Protein AF-H0EI75-F1 (afdb_monomer)

InterPro domains:
  IPR008811 Glycosyl hydrolases 36 [PF05691] (421-523)
  IPR008811 Glycosyl hydrolases 36 [PTHR31268] (173-529)
  IPR013785 Aldolase-type TIM barrel [G3DSA:3.20.20.70] (354-551)
  IPR017853 Glycoside hydrolase superfamily [SSF51445] (348-529)

Sequence (697 aa):
MTEPTFISGADGNEVFQAKYIPKQKPPTALDHPSMKAYISTFPALGQITLIDKNTTIFTALLEIDSSRASEPWQISLWHSEGSQWQEVPMDPLRDEKAQPTALQPSMKSEDGHLTRLYFTTPLAIHLPTSFTVKFRSSPDHAWKWVKDHQGTFDGTIIMKSVTSQDAISSELKDYVEGLDPAFKTKNYRSQSPGTTLWTVEVPVEAADGEKSTIKEVKFGLPWGQGKFSRWFALIRIWSPWLAPRQGKSVFGLDKEAVTSISGVNDVMTTFKNDEGGNVVLRVRIRNDGTGEGTSQVLVGLGDDFESANAAVMYHARGIVAAAQTTTGEVQKELEALKTGNEQTKVWAENWYDGLTYCTWNALGQRLTEDKILDAVETLAKNKINVTNFIIDDNWQAIDYRGHGQFQHGWSEFEAEREAFPNGLKHTVQKIREKQPSIQHVAVWHAILGYWGGLDPEGKIAKTYKTVEVVREDALRRNLPLGGKMTVVAKEDVPRFYDDFYKFLSASGIDAVKTDAQFMLDTFESAKARSRAVTGTGMIGAFNVSGRPLSELVPLSKFPGVVEAQLGMVSKPMEVVDKSSLIYISLEVRGYDILSAYPLRGFVDEKHNETTWVANLGLLGKMAGAAAVVATQITKLGNGKIFVDTNLKALGVLVHTMSVSSTSKYVLEIDVEKAWKELDLEAGWSNEVEIKIHINPA

Radius of gyration: 32.08 Å; Cα contacts (8 Å, |Δi|>4): 1378; chains: 1; bounding box: 71×57×106 Å

Secondary structure (DSSP, 8-state):
-PPP-----SS------GGGSPPPPPPPP---GGG-EEEEEESPTTSEEEESSSEEEEEEEEEEEGGGTTS--EEEEEEESSS--EEEEEEE---TTTSPP-SSPPPEETTEEEEEEEEEEEEE--S-EEEEEEEESSTTSPPEEHHHHH-PPPEEEEE---S-GGGS-S-GGGTEET--TT-EEEEEE-SSTTEEEEEEEEEEPPPBTTBPEEEEEEEEEETSTT----EEEEEEEETTEEEEEEESSS---SSPEEPSS-SBTTEEEEEE--TT--S-EEEEEEE-SSS-EEEEEEEEEESSHHHHHHHHHHHHHHHHHHHHTTS-GGGHHHHHTTS--HHHHHHHHHHHHSPEEESHHHH-SS--HHHHHHHHHHHHHTT---SEEEE-SS-EEE---SSSGGGPPEEEEEEPTTT-TTHHHHHHHHHHHH-TT--EEEEEEETTBBTTBB-TTSHHHHHS-EEEEEE--BTTTTB---EEEEEE-TTTHHHHHHHHHHHHHHTT--EEEEE-GGGGGGBS-HHHHTT------EEEEE--SSS-EEEEEEGGGSTT-SEE--TTTPPPEETT-TT-EEEEEE-TT-EEEEE----EEEEETTTTEEEEE----STTSTTTGGGEEEEEEEE-TTSPEEEEEEESS----GGGEEE-SS-TT-EEE-HHHHHHHTT----GGG-EEEEEEE---

Nearest PDB structures (foldseek):
  7exg-assembly1_B  TM=4.719E-01  e=5.998E-15  Arabidopsis thaliana
  1i8l-assembly2_D  TM=4.262E-01  e=3.414E-02  Homo sapiens
  5e5m-assembly4_G  TM=4.656E-01  e=9.952E-02  Mus musculus
  4kkn-assembly1_A  TM=3.609E-01  e=5.525E-02  Bos taurus
  8wa2-assembly1_B  TM=2.908E-01  e=1.230E+00  Chlamydomonas reinhardtii

Structure (mmCIF, N/CA/C/O backbone):
data_AF-H0EI75-F1
#
_entry.id   AF-H0EI75-F1
#
loop_
_atom_site.group_PDB
_atom_site.id
_atom_site.type_symbol
_atom_site.label_atom_id
_atom_site.label_alt_id
_atom_site.label_comp_id
_atom_site.label_asym_id
_atom_site.label_entity_id
_atom_site.label_seq_id
_atom_site.pdbx_PDB_ins_code
_atom_site.Cartn_x
_atom_site.Cartn_y
_atom_site.Cartn_z
_atom_site.occupancy
_atom_site.B_iso_or_equiv
_atom_site.auth_seq_id
_atom_site.auth_comp_id
_atom_site.auth_asym_id
_atom_site.auth_atom_id
_atom_site.pdbx_PDB_model_num
ATOM 1 N N . MET A 1 1 ? -33.559 24.641 -18.988 1.00 32.09 1 MET A N 1
ATOM 2 C CA . MET A 1 1 ? -34.462 23.473 -18.958 1.00 32.09 1 MET A CA 1
ATOM 3 C C . MET A 1 1 ? -33.796 22.446 -18.070 1.00 32.09 1 MET A C 1
ATOM 5 O O . MET A 1 1 ? -32.620 22.186 -18.275 1.00 32.09 1 MET A O 1
ATOM 9 N N . THR A 1 2 ? -34.487 21.970 -17.043 1.00 29.62 2 THR A N 1
ATOM 10 C CA . THR A 1 2 ? -33.987 20.943 -16.120 1.00 29.62 2 THR A CA 1
ATOM 11 C C . THR A 1 2 ? -34.062 19.578 -16.795 1.00 29.62 2 THR A C 1
ATOM 13 O O . THR A 1 2 ? -35.153 19.167 -17.190 1.00 29.62 2 THR A O 1
ATOM 16 N N . GLU A 1 3 ? -32.934 18.884 -16.939 1.00 29.61 3 GLU A N 1
ATOM 17 C CA . GLU A 1 3 ? -32.954 17.478 -17.354 1.00 29.61 3 GLU A CA 1
ATOM 18 C C . GLU A 1 3 ? -33.600 16.622 -16.249 1.00 29.61 3 GLU A C 1
ATOM 20 O O . GLU A 1 3 ? -33.366 16.882 -15.065 1.00 29.61 3 GLU A O 1
ATOM 25 N N . PRO A 1 4 ? -34.441 15.632 -16.597 1.00 28.64 4 PRO A N 1
ATOM 26 C CA . PRO A 1 4 ? -35.138 14.830 -15.605 1.00 28.64 4 PRO A CA 1
ATOM 27 C C . PRO A 1 4 ? -34.188 13.815 -14.964 1.00 28.64 4 PRO A C 1
ATOM 29 O O . PRO A 1 4 ? -33.584 12.986 -15.647 1.00 28.64 4 PRO A O 1
ATOM 32 N N . THR A 1 5 ? -34.116 13.826 -13.634 1.00 26.45 5 THR A N 1
ATOM 33 C CA . THR A 1 5 ? -33.558 12.727 -12.843 1.00 26.45 5 THR A CA 1
ATOM 34 C C . THR A 1 5 ? -34.393 11.466 -13.071 1.00 26.45 5 THR A C 1
ATOM 36 O O . THR A 1 5 ? -35.475 11.299 -12.511 1.00 26.45 5 THR A O 1
ATOM 39 N N . PHE A 1 6 ? -33.895 10.569 -13.925 1.00 31.39 6 PHE A N 1
ATOM 40 C CA . PHE A 1 6 ? -34.520 9.275 -14.196 1.00 31.39 6 PHE A CA 1
ATOM 41 C C . PHE A 1 6 ? -34.378 8.344 -12.985 1.00 31.39 6 PHE A C 1
ATOM 43 O O . PHE A 1 6 ? -33.400 7.612 -12.852 1.00 31.39 6 PHE A O 1
ATOM 50 N N . ILE A 1 7 ? -35.383 8.360 -12.110 1.00 36.81 7 ILE A N 1
ATOM 51 C CA . ILE A 1 7 ? -35.576 7.353 -11.066 1.00 36.81 7 ILE A CA 1
ATOM 52 C C . ILE A 1 7 ? -36.376 6.202 -11.690 1.00 36.81 7 ILE A C 1
ATOM 54 O O . ILE A 1 7 ? -37.577 6.340 -11.917 1.00 36.81 7 ILE A O 1
ATOM 58 N N . SER A 1 8 ? -35.733 5.068 -11.985 1.00 28.62 8 SER A N 1
ATOM 59 C CA . SER A 1 8 ? -36.437 3.841 -12.384 1.00 28.62 8 SER A CA 1
ATOM 60 C C . SER A 1 8 ? -36.575 2.904 -11.188 1.00 28.62 8 SER A C 1
ATOM 62 O O . SER A 1 8 ? -35.584 2.347 -10.717 1.00 28.62 8 SER A O 1
ATOM 64 N N . GLY A 1 9 ? -37.801 2.706 -10.710 1.00 34.56 9 GLY A N 1
ATOM 65 C CA . GLY A 1 9 ? -38.095 1.664 -9.731 1.00 34.56 9 GLY A CA 1
ATOM 66 C C . GLY A 1 9 ? -38.188 0.287 -10.390 1.00 34.56 9 GLY A C 1
ATOM 67 O O . GLY A 1 9 ? -38.888 0.156 -11.390 1.00 34.56 9 GLY A O 1
ATOM 68 N N . ALA A 1 10 ? -37.497 -0.702 -9.813 1.00 34.88 10 ALA A N 1
ATOM 69 C CA . ALA A 1 10 ? -37.973 -2.078 -9.591 1.00 34.88 10 ALA A CA 1
ATOM 70 C C . ALA A 1 10 ? -36.853 -2.938 -8.967 1.00 34.88 10 ALA A C 1
ATOM 72 O O . ALA A 1 10 ? -36.990 -3.407 -7.840 1.00 34.88 10 ALA A O 1
ATOM 73 N N . ASP A 1 11 ? -35.711 -3.064 -9.653 1.00 31.16 11 ASP A N 1
ATOM 74 C CA . ASP A 1 11 ? -34.894 -4.288 -9.529 1.00 31.16 11 ASP A CA 1
ATOM 75 C C . ASP A 1 11 ? -33.581 -4.164 -8.737 1.00 31.16 11 ASP A C 1
ATOM 77 O O . ASP A 1 11 ? -32.867 -5.150 -8.569 1.00 31.16 11 ASP A O 1
ATOM 81 N N . GLY A 1 12 ? -33.226 -2.978 -8.231 1.00 37.03 12 GLY A N 1
ATOM 82 C CA . GLY A 1 12 ? -32.105 -2.805 -7.288 1.00 37.03 12 GLY A CA 1
ATOM 83 C C . GLY A 1 12 ? -30.693 -3.101 -7.811 1.00 37.03 12 GLY A C 1
ATOM 84 O O . GLY A 1 12 ? -29.730 -2.879 -7.087 1.00 37.03 12 GLY A O 1
ATOM 85 N N . ASN A 1 13 ? -30.552 -3.552 -9.056 1.00 31.94 13 ASN A N 1
ATOM 86 C CA . ASN A 1 13 ? -29.309 -3.429 -9.798 1.00 31.94 13 ASN A CA 1
ATOM 87 C C . ASN A 1 13 ? -29.145 -1.957 -10.183 1.00 31.94 13 ASN A C 1
ATOM 89 O O . ASN A 1 13 ? -29.630 -1.531 -11.235 1.00 31.94 13 ASN A O 1
ATOM 93 N N . GLU A 1 14 ? -28.446 -1.179 -9.351 1.00 37.97 14 GLU A N 1
ATOM 94 C CA . GLU A 1 14 ? -27.817 0.044 -9.841 1.00 37.97 14 GLU A CA 1
ATOM 95 C C . GLU A 1 14 ? -26.967 -0.336 -11.052 1.00 37.97 14 GLU A C 1
ATOM 97 O O . GLU A 1 14 ? -25.982 -1.072 -10.959 1.00 37.97 14 GLU A O 1
ATOM 102 N N . VAL A 1 15 ? -27.400 0.118 -12.228 1.00 37.09 15 VAL A N 1
ATOM 103 C CA . VAL A 1 15 ? -26.722 -0.202 -13.475 1.00 37.09 15 VAL A CA 1
ATOM 104 C C . VAL A 1 15 ? -25.353 0.459 -13.418 1.00 37.09 15 VAL A C 1
ATOM 106 O O . VAL A 1 15 ? -25.228 1.657 -13.685 1.00 37.09 15 VAL A O 1
ATOM 109 N N . PHE A 1 16 ? -24.322 -0.332 -13.117 1.00 31.58 16 PHE A N 1
ATOM 110 C CA . PHE A 1 16 ? -22.925 0.044 -13.291 1.00 31.58 16 PHE A CA 1
ATOM 111 C C . PHE A 1 16 ? -22.706 0.263 -14.791 1.00 31.58 16 PHE A C 1
ATOM 113 O O . PHE A 1 16 ? -22.337 -0.653 -15.528 1.00 31.58 16 PHE A O 1
ATOM 120 N N . GLN A 1 17 ? -23.075 1.453 -15.287 1.00 34.19 17 GLN A N 1
ATOM 121 C CA . GLN A 1 17 ? -23.242 1.660 -16.718 1.00 34.19 17 GLN A CA 1
ATOM 122 C C . GLN A 1 17 ? -21.917 1.379 -17.410 1.00 34.19 17 GLN A C 1
ATOM 124 O O . GLN A 1 17 ? -20.926 2.080 -17.195 1.00 34.19 17 GLN A O 1
ATOM 129 N N . ALA A 1 18 ? -21.945 0.417 -18.333 1.00 34.22 18 ALA A N 1
ATOM 130 C CA . ALA A 1 18 ? -20.826 0.078 -19.205 1.00 34.22 18 ALA A CA 1
ATOM 131 C C . ALA A 1 18 ? -20.306 1.281 -20.028 1.00 34.22 18 ALA A C 1
ATOM 133 O O . ALA A 1 18 ? -19.252 1.184 -20.642 1.00 34.22 18 ALA A O 1
ATOM 134 N N . LYS A 1 19 ? -20.986 2.442 -19.985 1.00 36.53 19 LYS A N 1
ATOM 135 C CA . LYS A 1 19 ? -20.453 3.756 -20.387 1.00 36.53 19 LYS A CA 1
ATOM 136 C C . LYS A 1 19 ? -19.132 4.141 -19.704 1.00 36.53 19 LYS A C 1
ATOM 138 O O . LYS A 1 19 ? -18.377 4.904 -20.298 1.00 36.53 19 LYS A O 1
ATOM 143 N N . TYR A 1 20 ? -18.859 3.672 -18.482 1.00 36.66 20 TYR A N 1
ATOM 144 C CA . TYR A 1 20 ? -17.633 4.018 -17.743 1.00 36.66 20 TYR A CA 1
ATOM 145 C C . TYR A 1 20 ? -16.473 3.041 -17.947 1.00 36.66 20 TYR A C 1
ATOM 147 O O . TYR A 1 20 ? -15.351 3.354 -17.550 1.00 36.66 20 TYR A O 1
ATOM 155 N N . ILE A 1 21 ? -16.709 1.907 -18.610 1.00 33.84 21 ILE A N 1
ATOM 156 C CA . ILE A 1 21 ? -15.633 1.164 -19.260 1.00 33.84 21 ILE A CA 1
ATOM 157 C C . ILE A 1 21 ? -15.423 1.878 -20.600 1.00 33.84 21 ILE A C 1
ATOM 159 O O . ILE A 1 21 ? -16.294 1.776 -21.468 1.00 33.84 21 ILE A O 1
ATOM 163 N N . PRO A 1 22 ? -14.329 2.639 -20.807 1.00 35.56 22 PRO A N 1
ATOM 164 C CA . PRO A 1 22 ? -14.057 3.175 -22.130 1.00 35.56 22 PRO A CA 1
ATOM 165 C C . PRO A 1 22 ? -13.980 1.985 -23.083 1.00 35.56 22 PRO A C 1
ATOM 167 O O . PRO A 1 22 ? -13.190 1.069 -22.843 1.00 35.56 22 PRO A O 1
ATOM 170 N N . LYS A 1 23 ? -14.815 1.976 -24.135 1.00 34.94 23 LYS A N 1
ATOM 171 C CA . LYS A 1 23 ? -14.729 0.957 -25.188 1.00 34.94 23 LYS A CA 1
ATOM 172 C C . LYS A 1 23 ? -13.262 0.861 -25.585 1.00 34.94 23 LYS A C 1
ATOM 174 O O . LYS A 1 23 ? -12.703 1.857 -26.055 1.00 34.94 23 LYS A O 1
ATOM 179 N N . GLN A 1 24 ? -12.647 -0.303 -25.364 1.00 32.75 24 GLN A N 1
ATOM 180 C CA . GLN A 1 24 ? -11.315 -0.554 -25.895 1.00 32.75 24 GLN A CA 1
ATOM 181 C C . GLN A 1 24 ? -11.372 -0.202 -27.378 1.00 32.75 24 GLN A C 1
ATOM 183 O O . GLN A 1 24 ? -12.328 -0.576 -28.067 1.00 32.75 24 GLN A O 1
ATOM 188 N N . LYS A 1 25 ? -10.391 0.573 -27.854 1.00 35.34 25 LYS A N 1
ATOM 189 C CA . LYS A 1 25 ? -10.251 0.759 -29.296 1.00 35.34 25 LYS A CA 1
ATOM 190 C C . LYS A 1 25 ? -10.208 -0.648 -29.897 1.00 35.34 25 LYS A C 1
ATOM 192 O O . LYS A 1 25 ? -9.428 -1.455 -29.383 1.00 35.34 25 LYS A O 1
ATOM 197 N N . PRO A 1 26 ? -11.028 -0.960 -30.918 1.00 36.44 26 PRO A N 1
ATOM 198 C CA . PRO A 1 26 ? -10.842 -2.211 -31.631 1.00 36.44 26 PRO A CA 1
ATOM 199 C C . PRO A 1 26 ? -9.373 -2.272 -32.074 1.00 36.44 26 PRO A C 1
ATOM 201 O O . PRO A 1 26 ? -8.817 -1.216 -32.415 1.00 36.44 26 PRO A O 1
ATOM 204 N N . PRO A 1 27 ? -8.722 -3.448 -32.017 1.00 40.47 27 PRO A N 1
ATOM 205 C CA . PRO A 1 27 ? -7.363 -3.580 -32.518 1.00 40.47 27 PRO A CA 1
ATOM 206 C C . PRO A 1 27 ? -7.310 -3.023 -33.942 1.00 40.47 27 PRO A C 1
ATOM 208 O O . PRO A 1 27 ? -8.241 -3.222 -34.726 1.00 40.47 27 PRO A O 1
ATOM 211 N N . THR A 1 28 ? -6.259 -2.258 -34.243 1.00 37.34 28 THR A N 1
ATOM 212 C CA . THR A 1 28 ? -6.071 -1.656 -35.566 1.00 37.34 28 THR A CA 1
ATOM 213 C C . THR A 1 28 ? -6.197 -2.751 -36.619 1.00 37.34 28 THR A C 1
ATOM 215 O O . THR A 1 28 ? -5.516 -3.769 -36.498 1.00 37.34 28 THR A O 1
ATOM 218 N N . ALA A 1 29 ? -7.076 -2.558 -37.606 1.00 39.53 29 ALA A N 1
ATOM 219 C CA . ALA A 1 29 ? -7.369 -3.577 -38.610 1.00 39.53 29 ALA A CA 1
ATOM 220 C C . ALA A 1 29 ? -6.068 -4.102 -39.243 1.00 39.53 29 ALA A C 1
ATOM 222 O O . ALA A 1 29 ? -5.218 -3.319 -39.673 1.00 39.53 29 ALA A O 1
ATOM 223 N N . LEU A 1 30 ? -5.910 -5.427 -39.265 1.00 45.50 30 LEU A N 1
ATOM 224 C CA . LEU A 1 30 ? -4.677 -6.140 -39.636 1.00 45.50 30 LEU A CA 1
ATOM 225 C C . LEU A 1 30 ? -4.447 -6.203 -41.162 1.00 45.50 30 LEU A C 1
ATOM 227 O O . LEU A 1 30 ? -3.608 -6.957 -41.653 1.00 45.50 30 LEU A O 1
ATOM 231 N N . ASP A 1 31 ? -5.151 -5.363 -41.918 1.00 43.56 31 ASP A N 1
ATOM 232 C CA . ASP A 1 31 ? -5.474 -5.575 -43.331 1.00 43.56 31 ASP A CA 1
ATOM 233 C C . ASP A 1 31 ? -4.390 -5.066 -44.301 1.00 43.56 31 ASP A C 1
ATOM 235 O O . ASP A 1 31 ? -4.681 -4.650 -45.424 1.00 43.56 31 ASP A O 1
ATOM 239 N N . HIS A 1 32 ? -3.114 -5.090 -43.897 1.00 47.28 32 HIS A N 1
ATOM 240 C CA . HIS A 1 32 ? -2.006 -4.799 -44.810 1.00 47.28 32 HIS A CA 1
ATOM 241 C C . HIS A 1 32 ? -0.819 -5.761 -44.615 1.00 47.28 32 HIS A C 1
ATOM 243 O O . HIS A 1 32 ? -0.208 -5.758 -43.544 1.00 47.28 32 HIS A O 1
ATOM 249 N N . PRO A 1 33 ? -0.388 -6.521 -45.649 1.00 44.50 33 PRO A N 1
ATOM 250 C CA . PRO A 1 33 ? 0.702 -7.504 -45.540 1.00 44.50 33 PRO A CA 1
ATOM 251 C C . PRO A 1 33 ? 2.042 -6.947 -45.040 1.00 44.50 33 PRO A C 1
ATOM 253 O O . PRO A 1 33 ? 2.895 -7.694 -44.562 1.00 44.50 33 PRO A O 1
ATOM 256 N N . SER A 1 34 ? 2.244 -5.626 -45.110 1.00 42.94 34 SER A N 1
ATOM 257 C CA . SER A 1 34 ? 3.428 -4.992 -44.530 1.00 42.94 34 SER A CA 1
ATOM 258 C C . SER A 1 34 ? 3.466 -4.994 -43.002 1.00 42.94 34 SER A C 1
ATOM 260 O O . SER A 1 34 ? 4.549 -4.782 -42.468 1.00 42.94 34 SER A O 1
ATOM 262 N N . MET A 1 35 ? 2.336 -5.211 -42.317 1.00 52.31 35 MET A N 1
ATOM 263 C CA . MET A 1 35 ? 2.232 -5.263 -40.850 1.00 52.31 35 MET A CA 1
ATOM 264 C C . MET A 1 35 ? 2.885 -6.516 -40.244 1.00 52.31 35 MET A C 1
ATOM 266 O O . MET A 1 35 ? 3.212 -6.517 -39.063 1.00 52.31 35 MET A O 1
ATOM 270 N N . LYS A 1 36 ? 3.161 -7.552 -41.052 1.00 64.38 36 LYS A N 1
ATOM 271 C CA . LYS A 1 36 ? 3.820 -8.809 -40.642 1.00 64.38 36 LYS A CA 1
ATOM 272 C C . LYS A 1 36 ? 5.348 -8.679 -40.477 1.00 64.38 36 LYS A C 1
ATOM 274 O O . LYS A 1 36 ? 6.106 -9.496 -41.000 1.00 64.38 36 LYS A O 1
ATOM 279 N N . ALA A 1 37 ? 5.800 -7.612 -39.821 1.00 75.94 37 ALA A N 1
ATOM 280 C CA . ALA A 1 37 ? 7.203 -7.361 -39.500 1.00 75.94 37 ALA A CA 1
ATOM 281 C C . ALA A 1 37 ? 7.305 -6.598 -38.171 1.00 75.94 37 ALA A C 1
ATOM 283 O O . ALA A 1 37 ? 6.987 -5.404 -38.105 1.00 75.94 37 ALA A O 1
ATOM 284 N N . TYR A 1 38 ? 7.748 -7.290 -37.124 1.00 81.81 38 TYR A N 1
ATOM 285 C CA . TYR A 1 38 ? 7.900 -6.764 -35.767 1.00 81.81 38 TYR A CA 1
ATOM 286 C C . TYR A 1 38 ? 9.379 -6.588 -35.438 1.00 81.81 38 TYR A C 1
ATOM 288 O O . TYR A 1 38 ? 10.184 -7.450 -35.779 1.00 81.81 38 TYR A O 1
ATOM 296 N N . ILE A 1 39 ? 9.751 -5.468 -34.811 1.00 85.31 39 ILE A N 1
ATOM 297 C CA . ILE A 1 39 ? 11.142 -5.172 -34.454 1.00 85.31 39 ILE A CA 1
ATOM 298 C C . ILE A 1 39 ? 11.227 -4.882 -32.965 1.00 85.31 39 ILE A C 1
ATOM 300 O O . ILE A 1 39 ? 10.555 -3.996 -32.447 1.00 85.31 39 ILE A O 1
ATOM 304 N N . SER A 1 40 ? 12.097 -5.623 -32.294 1.00 85.31 40 SER A N 1
ATOM 305 C CA . SER A 1 40 ? 12.524 -5.362 -30.922 1.00 85.31 40 SER A CA 1
ATOM 306 C C . SER A 1 40 ? 14.026 -5.131 -30.903 1.00 85.31 40 SER A C 1
ATOM 308 O O . SER A 1 40 ? 14.750 -5.661 -31.746 1.00 85.31 40 SER A O 1
ATOM 310 N N . THR A 1 41 ? 14.516 -4.353 -29.944 1.00 87.12 41 THR A N 1
ATOM 311 C CA . THR A 1 41 ? 15.947 -4.064 -29.815 1.00 87.12 41 THR A CA 1
ATOM 312 C C . THR A 1 41 ? 16.429 -4.250 -28.385 1.00 87.12 41 THR A C 1
ATOM 314 O O . THR A 1 41 ? 15.662 -4.124 -27.431 1.00 87.12 41 THR A O 1
ATOM 317 N N . PHE A 1 42 ? 17.727 -4.490 -28.243 1.00 85.31 42 PHE A N 1
ATOM 318 C CA . PHE A 1 42 ? 18.474 -4.294 -27.011 1.00 85.31 42 PHE A CA 1
ATOM 319 C C . PHE A 1 42 ? 19.688 -3.403 -27.318 1.00 85.31 42 PHE A C 1
ATOM 321 O O . PHE A 1 42 ? 20.461 -3.779 -28.200 1.00 85.31 42 PHE A O 1
ATOM 328 N N . PRO A 1 43 ? 19.903 -2.262 -26.636 1.00 89.75 43 PRO A N 1
ATOM 329 C CA . PRO A 1 43 ? 18.992 -1.537 -25.738 1.00 89.75 43 PRO A CA 1
ATOM 330 C C . PRO A 1 43 ? 17.576 -1.316 -26.293 1.00 89.75 43 PRO A C 1
ATOM 332 O O . PRO A 1 43 ? 17.377 -1.310 -27.508 1.00 89.75 43 PRO A O 1
ATOM 335 N N . ALA A 1 44 ? 16.579 -1.163 -25.419 1.00 85.69 44 ALA A N 1
ATOM 336 C CA . ALA A 1 44 ? 15.165 -1.179 -25.812 1.00 85.69 44 ALA A CA 1
ATOM 337 C C . ALA A 1 44 ? 14.658 0.174 -26.346 1.00 85.69 44 ALA A C 1
ATOM 339 O O . ALA A 1 44 ? 14.799 1.212 -25.693 1.00 85.69 44 ALA A O 1
ATOM 340 N N . LEU A 1 45 ? 14.008 0.158 -27.517 1.00 83.38 45 LEU A N 1
ATOM 341 C CA . LEU A 1 45 ? 13.266 1.311 -28.041 1.00 83.38 45 LEU A CA 1
ATOM 342 C C . LEU A 1 45 ? 12.146 1.743 -27.077 1.00 83.38 45 LEU A C 1
ATOM 344 O O . LEU A 1 45 ? 11.560 0.939 -26.353 1.00 83.38 45 LEU A O 1
ATOM 348 N N . GLY A 1 46 ? 11.856 3.043 -27.049 1.00 81.06 46 GLY A N 1
ATOM 349 C CA . GLY A 1 46 ? 10.837 3.658 -26.196 1.00 81.06 46 GLY A CA 1
ATOM 350 C C . GLY A 1 46 ? 11.198 3.742 -24.707 1.00 81.06 46 GLY A C 1
ATOM 351 O O . GLY A 1 46 ? 10.489 4.420 -23.951 1.00 81.06 46 GLY A O 1
ATOM 352 N N . GLN A 1 47 ? 12.297 3.117 -24.276 1.00 84.06 47 GLN A N 1
ATOM 353 C CA . GLN A 1 47 ? 12.754 3.043 -22.886 1.00 84.06 47 GLN A CA 1
ATOM 354 C C . GLN A 1 47 ? 14.067 3.810 -22.667 1.00 84.06 47 GLN A C 1
ATOM 356 O O . GLN A 1 47 ? 14.711 4.260 -23.614 1.00 84.06 47 GLN A O 1
ATOM 361 N N . ILE A 1 48 ? 14.444 3.978 -21.397 1.00 83.88 48 ILE A N 1
ATOM 362 C CA . ILE A 1 48 ? 15.786 4.419 -21.003 1.00 83.88 48 ILE A CA 1
ATOM 363 C C . ILE A 1 48 ? 16.570 3.168 -20.604 1.00 83.88 48 ILE A C 1
ATOM 365 O O . ILE A 1 48 ? 16.081 2.381 -19.800 1.00 83.88 48 ILE A O 1
ATOM 369 N N . THR A 1 49 ? 17.765 2.979 -21.157 1.00 86.00 49 THR A N 1
ATOM 370 C CA . THR A 1 49 ? 18.686 1.897 -20.784 1.00 86.00 49 THR A CA 1
ATOM 371 C C . THR A 1 49 ? 19.956 2.487 -20.184 1.00 86.00 49 THR A C 1
ATOM 373 O O . THR A 1 49 ? 20.536 3.419 -20.739 1.00 86.00 49 THR A O 1
ATOM 376 N N . LEU A 1 50 ? 20.390 1.938 -19.053 1.00 83.62 50 LEU A N 1
ATOM 377 C CA . LEU A 1 50 ? 21.651 2.298 -18.409 1.00 83.62 50 LEU A CA 1
ATOM 378 C C . LEU A 1 50 ? 22.752 1.335 -18.844 1.00 83.62 50 LEU A C 1
ATOM 380 O O . LEU A 1 50 ? 22.512 0.131 -18.933 1.00 83.62 50 LEU A O 1
ATOM 384 N N . ILE A 1 51 ? 23.950 1.862 -19.098 1.00 84.62 51 ILE A N 1
ATOM 385 C CA . ILE A 1 51 ? 25.113 1.066 -19.510 1.00 84.62 51 ILE A CA 1
ATOM 386 C C . ILE A 1 51 ? 26.345 1.374 -18.652 1.00 84.62 51 ILE A C 1
ATOM 388 O O . ILE A 1 51 ? 26.590 2.518 -18.266 1.00 84.62 51 ILE A O 1
ATOM 392 N N . ASP A 1 52 ? 27.125 0.326 -18.371 1.00 78.62 52 ASP A N 1
ATOM 393 C CA . ASP A 1 52 ? 28.337 0.380 -17.535 1.00 78.62 52 ASP A CA 1
ATOM 394 C C . ASP A 1 52 ? 29.624 0.612 -18.351 1.00 78.62 52 ASP A C 1
ATOM 396 O O . ASP A 1 52 ? 30.689 0.872 -17.793 1.00 78.62 52 ASP A O 1
ATOM 400 N N . LYS A 1 53 ? 29.561 0.446 -19.679 1.00 79.75 53 LYS A N 1
ATOM 401 C CA . LYS A 1 53 ? 30.712 0.494 -20.592 1.00 79.75 53 LYS A CA 1
ATOM 402 C C . LYS A 1 53 ? 30.405 1.399 -21.772 1.00 79.75 53 LYS A C 1
ATOM 404 O O . LYS A 1 53 ? 29.343 1.266 -22.370 1.00 79.75 53 LYS A O 1
ATOM 409 N N . ASN A 1 54 ? 31.381 2.214 -22.171 1.00 80.62 54 ASN A N 1
ATOM 410 C CA . ASN A 1 54 ? 31.252 3.129 -23.310 1.00 80.62 54 ASN A CA 1
ATOM 411 C C . ASN A 1 54 ? 30.874 2.404 -24.614 1.00 80.62 54 ASN A C 1
ATOM 413 O O . ASN A 1 54 ? 30.202 2.982 -25.452 1.00 80.62 54 ASN A O 1
ATOM 417 N N . THR A 1 55 ? 31.274 1.144 -24.811 1.00 81.88 55 THR A N 1
ATOM 418 C CA . THR A 1 55 ? 30.869 0.367 -25.994 1.00 81.88 55 THR A CA 1
ATOM 419 C C . THR A 1 55 ? 29.731 -0.584 -25.649 1.00 81.88 55 THR A C 1
ATOM 421 O O . THR A 1 55 ? 29.895 -1.467 -24.806 1.00 81.88 55 THR A O 1
ATOM 424 N N . THR A 1 56 ? 28.605 -0.449 -26.352 1.00 83.00 56 THR A N 1
ATOM 425 C CA . THR A 1 56 ? 27.446 -1.348 -26.255 1.00 83.00 56 THR A CA 1
ATOM 426 C C . THR A 1 56 ? 27.167 -1.992 -27.610 1.00 83.00 56 THR A C 1
ATOM 428 O O . THR A 1 56 ? 27.266 -1.341 -28.649 1.00 83.00 56 THR A O 1
ATOM 431 N N . ILE A 1 57 ? 26.825 -3.283 -27.610 1.00 86.88 57 ILE A N 1
ATOM 432 C CA . ILE A 1 57 ? 26.360 -3.986 -28.810 1.00 86.88 57 ILE A CA 1
ATOM 433 C C . ILE A 1 57 ? 24.848 -3.806 -28.888 1.00 86.88 57 ILE A C 1
ATOM 435 O O . ILE A 1 57 ? 24.118 -4.296 -28.028 1.00 86.88 57 ILE A O 1
ATOM 439 N N . PHE A 1 58 ? 24.390 -3.104 -29.919 1.00 89.94 58 PHE A N 1
ATOM 440 C CA . PHE A 1 58 ? 22.981 -3.067 -30.271 1.00 89.94 58 PHE A CA 1
ATOM 441 C C . PHE A 1 58 ? 22.614 -4.362 -30.976 1.00 89.94 58 PHE A C 1
ATOM 443 O O . PHE A 1 58 ? 23.266 -4.731 -31.951 1.00 89.94 58 PHE A O 1
ATOM 450 N N . THR A 1 59 ? 21.536 -4.994 -30.532 1.00 90.06 59 THR A N 1
ATOM 451 C CA . THR A 1 59 ? 20.935 -6.169 -31.164 1.00 90.06 59 THR A CA 1
ATOM 452 C C . THR A 1 59 ? 19.511 -5.824 -31.568 1.00 90.06 59 THR A C 1
ATOM 454 O O . THR A 1 59 ? 18.733 -5.372 -30.733 1.00 90.06 59 THR A O 1
ATOM 457 N N . ALA A 1 60 ? 19.146 -6.055 -32.826 1.00 91.69 60 ALA A N 1
ATOM 458 C CA . ALA A 1 60 ? 17.777 -5.970 -33.315 1.00 91.69 60 ALA A CA 1
ATOM 459 C C . ALA A 1 60 ? 17.262 -7.375 -33.655 1.00 91.69 60 ALA A C 1
ATOM 461 O O . ALA A 1 60 ? 17.903 -8.117 -34.399 1.00 91.69 60 ALA A O 1
ATOM 462 N N . LEU A 1 61 ? 16.100 -7.723 -33.107 1.00 89.50 61 LEU A N 1
ATOM 463 C CA . LEU A 1 61 ? 15.300 -8.885 -33.474 1.00 89.50 61 LEU A CA 1
ATOM 464 C C . LEU A 1 61 ? 14.207 -8.419 -34.436 1.00 89.50 61 LEU A C 1
ATOM 466 O O . LEU A 1 61 ? 13.401 -7.562 -34.077 1.00 89.50 61 LEU A O 1
ATOM 470 N N . LEU A 1 62 ? 14.171 -9.008 -35.626 1.00 89.06 62 LEU A N 1
ATOM 471 C CA . LEU A 1 62 ? 13.114 -8.857 -36.618 1.00 89.06 62 LEU A CA 1
ATOM 472 C C . LEU A 1 62 ? 12.312 -10.163 -36.693 1.00 89.06 62 LEU A C 1
ATOM 474 O O . LEU A 1 62 ? 12.847 -11.196 -37.093 1.00 89.06 62 LEU A O 1
ATOM 478 N N . GLU A 1 63 ? 11.036 -10.118 -36.316 1.00 85.88 63 GLU A N 1
ATOM 479 C CA . GLU A 1 63 ? 10.100 -11.240 -36.444 1.00 85.88 63 GLU A CA 1
ATOM 480 C C . GLU A 1 63 ? 9.185 -11.019 -37.652 1.00 85.88 63 GLU A C 1
ATOM 482 O O . GLU A 1 63 ? 8.497 -10.000 -37.757 1.00 85.88 63 GLU A O 1
ATOM 487 N N . ILE A 1 64 ? 9.204 -11.973 -38.580 1.00 86.12 64 ILE A N 1
ATOM 488 C CA . ILE A 1 64 ? 8.528 -11.905 -39.882 1.00 86.12 64 ILE A CA 1
ATOM 489 C C . ILE A 1 64 ? 7.879 -13.242 -40.227 1.00 86.12 64 ILE A C 1
ATOM 491 O O . ILE A 1 64 ? 8.253 -14.288 -39.701 1.00 86.12 64 ILE A O 1
ATOM 495 N N . ASP A 1 65 ? 6.923 -13.212 -41.148 1.00 82.00 65 ASP A N 1
ATOM 496 C CA . ASP A 1 65 ? 6.356 -14.415 -41.760 1.00 82.00 65 ASP A CA 1
ATOM 497 C C . ASP A 1 65 ? 7.457 -15.281 -42.407 1.00 82.00 65 ASP A C 1
ATOM 499 O O . ASP A 1 65 ? 8.300 -14.758 -43.145 1.00 82.00 65 ASP A O 1
ATOM 503 N N . SER A 1 66 ? 7.465 -16.596 -42.151 1.00 81.62 66 SER A N 1
ATOM 504 C CA . SER A 1 66 ? 8.502 -17.502 -42.671 1.00 81.62 66 SER A CA 1
ATOM 505 C C . SER A 1 66 ? 8.630 -17.502 -44.199 1.00 81.62 66 SER A C 1
ATOM 507 O O . SER A 1 66 ? 9.725 -17.746 -44.705 1.00 81.62 66 SER A O 1
ATOM 509 N N . SER A 1 67 ? 7.571 -17.165 -44.948 1.00 82.06 67 SER A N 1
ATOM 510 C CA . SER A 1 67 ? 7.642 -17.012 -46.413 1.00 82.06 67 SER A CA 1
ATOM 511 C C . SER A 1 67 ? 8.594 -15.897 -46.873 1.00 82.06 67 SER A C 1
ATOM 513 O O . SER A 1 67 ? 9.069 -15.920 -48.007 1.00 82.06 67 SER A O 1
ATOM 515 N N . ARG A 1 68 ? 8.906 -14.944 -45.986 1.00 83.88 68 ARG A N 1
ATOM 516 C CA . ARG A 1 68 ? 9.710 -13.740 -46.249 1.00 83.88 68 ARG A CA 1
ATOM 517 C C . ARG A 1 68 ? 11.113 -13.799 -45.638 1.00 83.88 68 ARG A C 1
ATOM 519 O O . ARG A 1 68 ? 11.858 -12.821 -45.706 1.00 83.88 68 ARG A O 1
ATOM 526 N N . ALA A 1 69 ? 11.484 -14.934 -45.039 1.00 84.38 69 ALA A N 1
ATOM 527 C CA . ALA A 1 69 ? 12.766 -15.129 -44.358 1.00 84.38 69 ALA A CA 1
ATOM 528 C C . ALA A 1 69 ? 13.989 -15.070 -45.293 1.00 84.38 69 ALA A C 1
ATOM 530 O O . ALA A 1 69 ? 15.091 -14.771 -44.839 1.00 84.38 69 ALA A O 1
ATOM 531 N N . SER A 1 70 ? 13.799 -15.337 -46.589 1.00 85.81 70 SER A N 1
ATOM 532 C CA . SER A 1 70 ? 14.840 -15.278 -47.623 1.00 85.81 70 SER A CA 1
ATOM 533 C C . SER A 1 70 ? 14.987 -13.906 -48.297 1.00 85.81 70 SER A C 1
ATOM 535 O O . SER A 1 70 ? 15.896 -13.733 -49.109 1.00 85.81 70 SER A O 1
ATOM 537 N N . GLU A 1 71 ? 14.129 -12.926 -47.984 1.00 88.75 71 GLU A N 1
ATOM 538 C CA . GLU A 1 71 ? 14.294 -11.554 -48.483 1.00 88.75 71 GLU A CA 1
ATOM 539 C C . GLU A 1 71 ? 15.578 -10.926 -47.886 1.00 88.75 71 GLU A C 1
ATOM 541 O O . GLU A 1 71 ? 15.903 -11.184 -46.722 1.00 88.75 71 GLU A O 1
ATOM 546 N N . PRO A 1 72 ? 16.333 -10.101 -48.639 1.00 91.25 72 PRO A N 1
ATOM 547 C CA . PRO A 1 72 ? 17.574 -9.482 -48.169 1.00 91.25 72 PRO A CA 1
ATOM 548 C C . PRO A 1 72 ? 17.297 -8.294 -47.229 1.00 91.25 72 PRO A C 1
ATOM 550 O O . PRO A 1 72 ? 17.591 -7.136 -47.542 1.00 91.25 72 PRO A O 1
ATOM 553 N N . TRP A 1 73 ? 16.722 -8.593 -46.061 1.00 92.25 73 TRP A N 1
ATOM 554 C CA . TRP A 1 73 ? 16.382 -7.615 -45.033 1.00 92.25 73 TRP A CA 1
ATOM 555 C C . TRP A 1 73 ? 17.602 -6.822 -44.564 1.00 92.25 73 TRP A C 1
ATOM 557 O O . TRP A 1 73 ? 18.670 -7.370 -44.291 1.00 92.25 73 TRP A O 1
ATOM 567 N N . GLN A 1 74 ? 17.406 -5.514 -44.436 1.00 94.44 74 GLN A N 1
ATOM 568 C CA . GLN A 1 74 ? 18.387 -4.566 -43.929 1.00 94.44 74 GLN A CA 1
ATOM 569 C C . GLN A 1 74 ? 17.783 -3.787 -42.767 1.00 94.44 74 GLN A C 1
ATOM 571 O O . GLN A 1 74 ? 16.653 -3.296 -42.854 1.00 94.44 74 GLN A O 1
ATOM 576 N N . ILE A 1 75 ? 18.566 -3.643 -41.703 1.00 95.38 75 ILE A N 1
ATOM 577 C CA . ILE A 1 75 ? 18.251 -2.823 -40.537 1.00 95.38 75 ILE A CA 1
ATOM 578 C C . ILE A 1 75 ? 19.375 -1.805 -40.370 1.00 95.38 75 ILE A C 1
ATOM 580 O O . ILE A 1 75 ? 20.547 -2.117 -40.583 1.00 95.38 75 ILE A O 1
ATOM 584 N N . SER A 1 76 ? 19.021 -0.578 -40.006 1.00 96.44 76 SER A N 1
ATOM 585 C CA . SER A 1 76 ? 19.989 0.445 -39.645 1.00 96.44 76 SER A CA 1
ATOM 586 C C . SER A 1 76 ? 19.577 1.147 -38.358 1.00 96.44 76 SER A C 1
ATOM 588 O O . SER A 1 76 ? 18.429 1.574 -38.193 1.00 96.44 76 SER A O 1
ATOM 590 N N . LEU A 1 77 ? 20.554 1.253 -37.462 1.00 96.06 77 LEU A N 1
ATOM 591 C CA . LEU A 1 77 ? 20.505 2.050 -36.254 1.00 96.06 77 LEU A CA 1
ATOM 592 C C . LEU A 1 77 ? 20.719 3.518 -36.625 1.00 96.06 77 LEU A C 1
ATOM 594 O O . LEU A 1 77 ? 21.655 3.866 -37.342 1.00 96.06 77 LEU A O 1
ATOM 598 N N . TRP A 1 78 ? 19.861 4.380 -36.105 1.00 95.88 78 TRP A N 1
ATOM 599 C CA . TRP A 1 78 ? 20.042 5.823 -36.120 1.00 95.88 78 TRP A CA 1
ATOM 600 C C . TRP A 1 78 ? 20.250 6.286 -34.686 1.00 95.88 78 TRP A C 1
ATOM 602 O O . TRP A 1 78 ? 19.476 5.903 -33.812 1.00 95.88 78 TRP A O 1
ATOM 612 N N . HIS A 1 79 ? 21.271 7.096 -34.424 1.00 93.94 79 HIS A N 1
ATOM 613 C CA . HIS A 1 79 ? 21.566 7.575 -33.072 1.00 93.94 79 HIS A CA 1
ATOM 614 C C . HIS A 1 79 ? 22.012 9.039 -33.053 1.00 93.94 79 HIS A C 1
ATOM 616 O O . HIS A 1 79 ? 22.459 9.578 -34.064 1.00 93.94 79 HIS A O 1
ATOM 622 N N . SER A 1 80 ? 21.885 9.691 -31.899 1.00 91.69 80 SER A N 1
ATOM 623 C CA . SER A 1 80 ? 22.338 11.062 -31.673 1.00 91.69 80 SER A CA 1
ATOM 624 C C . SER A 1 80 ? 22.759 11.287 -30.223 1.00 91.69 80 SER A C 1
ATOM 626 O O . SER A 1 80 ? 21.992 11.021 -29.299 1.00 91.69 80 SER A O 1
ATOM 628 N N . GLU A 1 81 ? 23.954 11.848 -30.042 1.00 84.88 81 GLU A N 1
ATOM 629 C CA . GLU A 1 81 ? 24.477 12.376 -28.771 1.00 84.88 81 GLU A CA 1
ATOM 630 C C . GLU A 1 81 ? 24.153 13.875 -28.573 1.00 84.88 81 GLU A C 1
ATOM 632 O O . GLU A 1 81 ? 24.765 14.562 -27.757 1.00 84.88 81 GLU A O 1
ATOM 637 N N . GLY A 1 82 ? 23.206 14.421 -29.344 1.00 78.62 82 GLY A N 1
ATOM 638 C CA . GLY A 1 82 ? 22.859 15.839 -29.302 1.00 78.62 82 GLY A CA 1
ATOM 639 C C . GLY A 1 82 ? 21.774 16.201 -30.313 1.00 78.62 82 GLY A C 1
ATOM 640 O O . GLY A 1 82 ? 20.644 15.734 -30.215 1.00 78.62 82 GLY A O 1
ATOM 641 N N . SER A 1 83 ? 22.105 17.072 -31.270 1.00 71.81 83 SER A N 1
ATOM 642 C CA . SER A 1 83 ? 21.179 17.532 -32.319 1.00 71.81 83 SER A CA 1
ATOM 643 C C . SER A 1 83 ? 21.373 16.851 -33.679 1.00 71.81 83 SER A C 1
ATOM 645 O O . SER A 1 83 ? 20.449 16.847 -34.492 1.00 71.81 83 SER A O 1
ATOM 647 N N . GLN A 1 84 ? 22.553 16.284 -33.949 1.00 87.00 84 GLN A N 1
ATOM 648 C CA . GLN A 1 84 ? 22.859 15.616 -35.216 1.00 87.00 84 GLN A CA 1
ATOM 649 C C . GLN A 1 84 ? 22.664 14.107 -35.097 1.00 87.00 84 GLN A C 1
ATOM 651 O O . GLN A 1 84 ? 23.214 13.477 -34.194 1.00 87.00 84 GLN A O 1
ATOM 656 N N . TRP A 1 85 ? 21.890 13.537 -36.016 1.00 92.69 85 TRP A N 1
ATOM 657 C CA . TRP A 1 85 ? 21.671 12.097 -36.109 1.00 92.69 85 TRP A CA 1
ATOM 658 C C . TRP A 1 85 ? 22.658 11.457 -37.083 1.00 92.69 85 TRP A C 1
ATOM 660 O O . TRP A 1 85 ? 22.952 12.023 -38.136 1.00 92.69 85 TRP A O 1
ATOM 670 N N . GLN A 1 86 ? 23.150 10.274 -36.729 1.00 94.00 86 GLN A N 1
ATOM 671 C CA . GLN A 1 86 ? 24.089 9.477 -37.512 1.00 94.00 86 GLN A CA 1
ATOM 672 C C . GLN A 1 86 ? 23.482 8.109 -37.831 1.00 94.00 86 GLN A C 1
ATOM 674 O O . GLN A 1 86 ? 22.736 7.545 -37.029 1.00 94.00 86 GLN A O 1
ATOM 679 N N . GLU A 1 87 ? 23.796 7.599 -39.023 1.00 95.31 87 GLU A N 1
ATOM 680 C CA . GLU A 1 87 ? 23.321 6.316 -39.539 1.00 95.31 87 GLU A CA 1
ATOM 681 C C . GLU A 1 87 ? 24.416 5.252 -39.434 1.00 95.31 87 GLU A C 1
ATOM 683 O O . GLU A 1 87 ? 25.505 5.423 -39.981 1.00 95.31 87 GLU A O 1
ATOM 688 N N . VAL A 1 88 ? 24.096 4.128 -38.794 1.00 95.56 88 VAL A N 1
ATOM 689 C CA . VAL A 1 88 ? 24.968 2.955 -38.688 1.00 95.56 88 VAL A CA 1
ATOM 690 C C . VAL A 1 88 ? 24.202 1.729 -39.206 1.00 95.56 88 VAL A C 1
ATOM 692 O O . VAL A 1 88 ? 23.138 1.390 -38.675 1.00 95.56 88 VAL A O 1
ATOM 695 N N . PRO A 1 89 ? 24.667 1.053 -40.271 1.00 95.69 89 PRO A N 1
ATOM 696 C CA . PRO A 1 89 ? 24.107 -0.230 -40.692 1.00 95.69 89 PRO A CA 1
ATOM 697 C C . PRO A 1 89 ? 24.258 -1.296 -39.595 1.00 95.69 89 PRO A C 1
ATOM 699 O O . PRO A 1 89 ? 25.237 -1.289 -38.850 1.00 95.69 89 PRO A O 1
ATOM 702 N N . MET A 1 90 ? 23.295 -2.214 -39.492 1.00 95.75 90 MET A N 1
ATOM 703 C CA . MET A 1 90 ? 23.388 -3.374 -38.601 1.00 95.75 90 MET A CA 1
ATOM 704 C C . MET A 1 90 ? 23.631 -4.644 -39.416 1.00 95.75 90 MET A C 1
ATOM 706 O O . MET A 1 90 ? 22.901 -4.920 -40.370 1.00 95.75 90 MET A O 1
ATOM 710 N N . ASP A 1 91 ? 24.630 -5.430 -39.022 1.00 94.75 91 ASP A N 1
ATOM 711 C CA . ASP A 1 91 ? 25.030 -6.642 -39.734 1.00 94.75 91 ASP A CA 1
ATOM 712 C C . ASP A 1 91 ? 24.168 -7.847 -39.323 1.00 94.75 91 ASP A C 1
ATOM 714 O O . ASP A 1 91 ? 23.903 -8.027 -38.131 1.00 94.75 91 ASP A O 1
ATOM 718 N N . PRO A 1 92 ? 23.729 -8.705 -40.266 1.00 92.50 92 PRO A N 1
ATOM 719 C CA . PRO A 1 92 ? 22.937 -9.891 -39.953 1.00 92.50 92 PRO A CA 1
ATOM 720 C C . PRO A 1 92 ? 23.773 -10.945 -39.212 1.00 92.50 92 PRO A C 1
ATOM 722 O O . PRO A 1 92 ? 24.789 -11.432 -39.714 1.00 92.50 92 PRO A O 1
ATOM 725 N N . LEU A 1 93 ? 23.301 -11.357 -38.038 1.00 89.00 93 LEU A N 1
ATOM 726 C CA . LEU A 1 93 ? 23.978 -12.292 -37.145 1.00 89.00 93 LEU A CA 1
ATOM 727 C C . LEU A 1 93 ? 23.707 -13.745 -37.569 1.00 89.00 93 LEU A C 1
ATOM 729 O O . LEU A 1 93 ? 22.761 -14.388 -37.114 1.00 89.00 93 LEU A O 1
ATOM 733 N N . ARG A 1 94 ? 24.534 -14.252 -38.490 1.00 85.12 94 ARG A N 1
ATOM 734 C CA . ARG A 1 94 ? 24.365 -15.578 -39.121 1.00 85.12 94 ARG A CA 1
ATOM 735 C C . ARG A 1 94 ? 24.923 -16.761 -38.323 1.00 85.12 94 ARG A C 1
ATOM 737 O O . ARG A 1 94 ? 24.577 -17.891 -38.641 1.00 85.12 94 ARG A O 1
ATOM 744 N N . ASP A 1 95 ? 25.789 -16.526 -37.338 1.00 84.19 95 ASP A N 1
ATOM 745 C CA . ASP A 1 95 ? 26.299 -17.594 -36.470 1.00 84.19 95 ASP A CA 1
ATOM 746 C C . ASP A 1 95 ? 25.260 -17.932 -35.394 1.00 84.19 95 ASP A C 1
ATOM 748 O O . ASP A 1 95 ? 25.032 -17.146 -34.474 1.00 84.19 95 ASP A O 1
ATOM 752 N N . GLU A 1 96 ? 24.649 -19.113 -35.499 1.00 78.38 96 GLU A N 1
ATOM 753 C CA . GLU A 1 96 ? 23.667 -19.631 -34.538 1.00 78.38 96 GLU A CA 1
ATOM 754 C C . GLU A 1 96 ? 24.204 -19.660 -33.097 1.00 78.38 96 GLU A C 1
ATOM 756 O O . GLU A 1 96 ? 23.434 -19.483 -32.157 1.00 78.38 96 GLU A O 1
ATOM 761 N N . LYS A 1 97 ? 25.522 -19.816 -32.894 1.00 79.31 97 LYS A N 1
ATOM 762 C CA . LYS A 1 97 ? 26.135 -19.810 -31.552 1.00 79.31 97 LYS A CA 1
ATOM 763 C C . LYS A 1 97 ? 26.215 -18.421 -30.924 1.00 79.31 97 LYS A C 1
ATOM 765 O O . LYS A 1 97 ? 26.374 -18.320 -29.710 1.00 79.31 97 LYS A O 1
ATOM 770 N N . ALA A 1 98 ? 26.143 -17.370 -31.738 1.00 75.06 98 ALA A N 1
ATOM 771 C CA . ALA A 1 98 ? 26.139 -15.985 -31.283 1.00 75.06 98 ALA A CA 1
ATOM 772 C C . ALA A 1 98 ? 24.714 -15.428 -31.107 1.00 75.06 98 ALA A C 1
ATOM 774 O O . ALA A 1 98 ? 24.545 -14.368 -30.503 1.00 75.06 98 ALA A O 1
ATOM 775 N N . GLN A 1 99 ? 23.690 -16.115 -31.629 1.00 79.25 99 GLN A N 1
ATOM 776 C CA . GLN A 1 99 ? 22.300 -15.669 -31.542 1.00 79.25 99 GLN A CA 1
ATOM 777 C C . GLN A 1 99 ? 21.733 -15.779 -30.111 1.00 79.25 99 GLN A C 1
ATOM 779 O O . GLN A 1 99 ? 22.096 -16.688 -29.363 1.00 79.25 99 GLN A O 1
ATOM 784 N N . PRO A 1 100 ? 20.806 -14.885 -29.712 1.00 78.25 100 PRO A N 1
ATOM 785 C CA . PRO A 1 100 ? 20.116 -14.976 -28.426 1.00 78.25 100 PRO A CA 1
ATOM 786 C C . PRO A 1 100 ? 19.331 -16.286 -28.251 1.00 78.25 100 PRO A C 1
ATOM 788 O O . PRO A 1 100 ? 18.482 -16.629 -29.074 1.00 78.25 100 PRO A O 1
ATOM 791 N N . THR A 1 101 ? 19.551 -16.980 -27.132 1.00 76.69 101 THR A N 1
ATOM 792 C CA . THR A 1 101 ? 18.859 -18.235 -26.800 1.00 76.69 101 THR A CA 1
ATOM 793 C C . THR A 1 101 ? 17.350 -18.037 -26.635 1.00 76.69 101 THR A C 1
ATOM 795 O O . THR A 1 101 ? 16.896 -17.317 -25.744 1.00 76.69 101 THR A O 1
ATOM 798 N N . ALA A 1 102 ? 16.550 -18.744 -27.436 1.00 66.81 102 ALA A N 1
ATOM 799 C CA . ALA A 1 102 ? 15.101 -18.790 -27.272 1.00 66.81 102 ALA A CA 1
ATOM 800 C C . ALA A 1 102 ? 14.692 -19.838 -26.218 1.00 66.81 102 ALA A C 1
ATOM 802 O O . ALA A 1 102 ? 14.863 -21.035 -26.428 1.00 66.81 102 ALA A O 1
ATOM 803 N N . LEU A 1 103 ? 14.099 -19.392 -25.104 1.00 63.50 103 LEU A N 1
ATOM 804 C CA . LEU A 1 103 ? 13.522 -20.275 -24.072 1.00 63.50 103 LEU A CA 1
ATOM 805 C C . LEU A 1 103 ? 12.083 -20.724 -24.384 1.00 63.50 103 LEU A C 1
ATOM 807 O O . LEU A 1 103 ? 11.535 -21.581 -23.695 1.00 63.50 103 LEU A O 1
ATOM 811 N N . GLN A 1 104 ? 11.457 -20.130 -25.401 1.00 62.19 104 GLN A N 1
ATOM 812 C CA . GLN A 1 104 ? 10.086 -20.407 -25.826 1.00 62.19 104 GLN A CA 1
ATOM 813 C C . GLN A 1 104 ? 10.053 -20.754 -27.323 1.00 62.19 104 GLN A C 1
ATOM 815 O O . GLN A 1 104 ? 10.817 -20.156 -28.096 1.00 62.19 104 GLN A O 1
ATOM 820 N N . PRO A 1 105 ? 9.160 -21.669 -27.757 1.00 59.97 105 PRO A N 1
ATOM 821 C CA . PRO A 1 105 ? 8.950 -21.954 -29.175 1.00 59.97 105 PRO A CA 1
ATOM 822 C C . PRO A 1 105 ? 8.525 -20.689 -29.941 1.00 59.97 105 PRO A C 1
ATOM 824 O O . PRO A 1 105 ? 8.048 -19.716 -29.352 1.00 59.97 105 PRO A O 1
ATOM 827 N N . SER A 1 106 ? 8.705 -20.680 -31.265 1.00 57.31 106 SER A N 1
ATOM 828 C CA . SER A 1 106 ? 8.243 -19.560 -32.092 1.00 57.31 106 SER A CA 1
ATOM 829 C C . SER A 1 106 ? 6.720 -19.429 -32.025 1.00 57.31 106 SER A C 1
ATOM 831 O O . SER A 1 106 ? 5.991 -20.424 -32.074 1.00 57.31 106 SER A O 1
ATOM 833 N N . MET A 1 107 ? 6.236 -18.190 -31.910 1.00 54.72 107 MET A N 1
ATOM 834 C CA . MET A 1 107 ? 4.803 -17.921 -31.987 1.00 54.72 107 MET A CA 1
ATOM 835 C C . MET A 1 107 ? 4.272 -18.289 -33.377 1.00 54.72 107 MET A C 1
ATOM 837 O O . MET A 1 107 ? 4.964 -18.148 -34.392 1.00 54.72 107 MET A O 1
ATOM 841 N N . LYS A 1 108 ? 3.022 -18.751 -33.408 1.00 53.72 108 LYS A N 1
ATOM 842 C CA . LYS A 1 108 ? 2.255 -18.904 -34.642 1.00 53.72 108 LYS A CA 1
ATOM 843 C C . LYS A 1 108 ? 1.514 -17.598 -34.915 1.00 53.72 108 LYS A C 1
ATOM 845 O O . LYS A 1 108 ? 0.868 -17.073 -34.011 1.00 53.72 108 LYS A O 1
ATOM 850 N N . SER A 1 109 ? 1.619 -17.086 -36.135 1.00 55.72 109 SER A N 1
ATOM 851 C CA . SER A 1 109 ? 0.672 -16.103 -36.658 1.00 55.72 109 SER A CA 1
ATOM 852 C C . SER A 1 109 ? -0.623 -16.818 -37.066 1.00 55.72 109 SER A C 1
ATOM 854 O O . SER A 1 109 ? -0.664 -18.048 -37.125 1.00 55.72 109 SER A O 1
ATOM 856 N N . GLU A 1 110 ? -1.676 -16.062 -37.381 1.00 52.62 110 GLU A N 1
ATOM 857 C CA . GLU A 1 110 ? -2.938 -16.632 -37.886 1.00 52.62 110 GLU A CA 1
ATOM 858 C C . GLU A 1 110 ? -2.751 -17.419 -39.203 1.00 52.62 110 GLU A C 1
ATOM 860 O O . GLU A 1 110 ? -3.526 -18.332 -39.479 1.00 52.62 110 GLU A O 1
ATOM 865 N N . ASP A 1 111 ? -1.675 -17.140 -39.955 1.00 52.91 111 ASP A N 1
ATOM 866 C CA . ASP A 1 111 ? -1.371 -17.749 -41.259 1.00 52.91 111 ASP A CA 1
ATOM 867 C C . ASP A 1 111 ? -0.162 -18.715 -41.265 1.00 52.91 111 ASP A C 1
ATOM 869 O O . ASP A 1 111 ? 0.120 -19.328 -42.297 1.00 52.91 111 ASP A O 1
ATOM 873 N N . GLY A 1 112 ? 0.601 -18.864 -40.171 1.00 61.34 112 GLY A N 1
ATOM 874 C CA . GLY A 1 112 ? 1.819 -19.688 -40.199 1.00 61.34 112 GLY A CA 1
ATOM 875 C C . GLY A 1 112 ? 2.773 -19.548 -39.009 1.00 61.34 112 GLY A C 1
ATOM 876 O O . GLY A 1 112 ? 2.391 -19.169 -37.905 1.00 61.34 112 GLY A O 1
ATOM 877 N N . HIS A 1 113 ? 4.045 -19.894 -39.223 1.00 67.06 113 HIS A N 1
ATOM 878 C CA . HIS A 1 113 ? 5.119 -19.665 -38.250 1.00 67.06 113 HIS A CA 1
ATOM 879 C C . HIS A 1 113 ? 5.808 -18.315 -38.496 1.00 67.06 113 HIS A C 1
ATOM 881 O O . HIS A 1 113 ? 5.918 -17.853 -39.634 1.00 67.06 113 HIS A O 1
ATOM 887 N N . LEU A 1 114 ? 6.297 -17.698 -37.416 1.00 76.56 114 LEU A N 1
ATOM 888 C CA . LEU A 1 114 ? 7.203 -16.553 -37.491 1.00 76.56 114 LEU A CA 1
ATOM 889 C C . LEU A 1 114 ? 8.667 -17.014 -37.471 1.00 76.56 114 LEU A C 1
ATOM 891 O O . LEU A 1 114 ? 9.065 -17.847 -36.650 1.00 76.56 114 LEU A O 1
ATOM 895 N N . THR A 1 115 ? 9.477 -16.425 -38.348 1.00 82.81 115 THR A N 1
ATOM 896 C CA . THR A 1 115 ? 10.937 -16.561 -38.381 1.00 82.81 115 THR A CA 1
ATOM 897 C C . THR A 1 115 ? 11.580 -15.351 -37.708 1.00 82.81 115 THR A C 1
ATOM 899 O O . THR A 1 115 ? 11.194 -14.208 -37.954 1.00 82.81 115 THR A O 1
ATOM 902 N N . ARG A 1 116 ? 12.576 -15.620 -36.857 1.00 85.94 116 ARG A N 1
ATOM 903 C CA . ARG A 1 116 ? 13.383 -14.622 -36.148 1.00 85.94 116 ARG A CA 1
ATOM 904 C C . ARG A 1 116 ? 14.676 -14.368 -36.917 1.00 85.94 116 ARG A C 1
ATOM 906 O O . ARG A 1 116 ? 15.421 -15.310 -37.173 1.00 85.94 116 ARG A O 1
ATOM 913 N N . LEU A 1 117 ? 14.945 -13.114 -37.261 1.00 88.81 117 LEU A N 1
ATOM 914 C CA . LEU A 1 117 ? 16.216 -12.659 -37.823 1.00 88.81 117 LEU A CA 1
ATOM 915 C C . LEU A 1 117 ? 16.895 -11.714 -36.829 1.00 88.81 117 LEU A C 1
ATOM 917 O O . LEU A 1 117 ? 16.251 -10.821 -36.281 1.00 88.81 117 LEU A O 1
ATOM 921 N N . TYR A 1 118 ? 18.196 -11.896 -36.614 1.00 90.69 118 TYR A N 1
ATOM 922 C CA . TYR A 1 118 ? 18.986 -11.093 -35.681 1.00 90.69 118 TYR A CA 1
ATOM 923 C C . TYR A 1 118 ? 19.990 -10.225 -36.436 1.00 90.69 118 TYR A C 1
ATOM 925 O O . TYR A 1 118 ? 20.640 -10.692 -37.371 1.00 90.69 118 TYR A O 1
ATOM 933 N N . PHE A 1 119 ? 20.138 -8.975 -36.011 1.00 93.44 119 PHE A N 1
ATOM 934 C CA . PHE A 1 119 ? 21.102 -8.020 -36.551 1.00 93.44 119 PHE A CA 1
ATOM 935 C C . PHE A 1 119 ? 21.852 -7.351 -35.405 1.00 93.44 119 PHE A C 1
ATOM 937 O O . PHE A 1 119 ? 21.252 -7.079 -34.366 1.00 93.44 119 PHE A O 1
ATOM 944 N N . THR A 1 120 ? 23.136 -7.049 -35.582 1.00 93.81 120 THR A N 1
ATOM 945 C CA . THR A 1 120 ? 23.966 -6.436 -34.537 1.00 93.81 120 THR A CA 1
ATOM 946 C C . THR A 1 120 ? 24.842 -5.308 -35.061 1.00 93.81 120 THR A C 1
ATOM 948 O O . THR A 1 120 ? 25.323 -5.376 -36.188 1.00 93.81 120 THR A O 1
ATOM 951 N N . THR A 1 121 ? 25.107 -4.299 -34.230 1.00 94.38 121 THR A N 1
ATOM 952 C CA . THR A 1 121 ? 26.203 -3.345 -34.459 1.00 94.38 121 THR A CA 1
ATOM 953 C C . THR A 1 121 ? 26.799 -2.870 -33.128 1.00 94.38 121 THR A C 1
ATOM 955 O O . THR A 1 121 ? 26.040 -2.586 -32.195 1.00 94.38 121 THR A O 1
ATOM 958 N N . PRO A 1 122 ? 28.133 -2.811 -32.970 1.00 92.00 122 PRO A N 1
ATOM 959 C CA . PRO A 1 122 ? 28.748 -2.142 -31.833 1.00 92.00 122 PRO A CA 1
ATOM 960 C C . PRO A 1 122 ? 28.668 -0.622 -32.015 1.00 92.00 122 PRO A C 1
ATOM 962 O O . PRO A 1 122 ? 28.965 -0.103 -33.088 1.00 92.00 122 PRO A O 1
ATOM 965 N N . LEU A 1 123 ? 28.345 0.102 -30.946 1.00 90.50 123 LEU A N 1
ATOM 966 C CA . LEU A 1 123 ? 28.412 1.561 -30.919 1.00 90.50 123 LEU A CA 1
ATOM 967 C C . LEU A 1 123 ? 29.186 2.029 -29.685 1.00 90.50 123 LEU A C 1
ATOM 969 O O . LEU A 1 123 ? 28.973 1.526 -28.579 1.00 90.50 123 LEU A O 1
ATOM 973 N N . ALA A 1 124 ? 30.087 2.990 -29.890 1.00 89.19 124 ALA A N 1
ATOM 974 C CA . ALA A 1 124 ? 30.716 3.745 -28.815 1.00 89.19 124 ALA A CA 1
ATOM 975 C C . ALA A 1 124 ? 29.809 4.920 -28.425 1.00 89.19 124 ALA A C 1
ATOM 977 O O . ALA A 1 124 ? 29.346 5.663 -29.287 1.00 89.19 124 ALA A O 1
ATOM 978 N N . ILE A 1 125 ? 29.556 5.043 -27.128 1.00 84.94 125 ILE A N 1
ATOM 979 C CA . ILE A 1 125 ? 28.678 6.008 -26.482 1.00 84.94 125 ILE A CA 1
ATOM 980 C C . ILE A 1 125 ? 29.499 6.720 -25.405 1.00 84.94 125 ILE A C 1
ATOM 982 O O . ILE A 1 125 ? 30.157 6.097 -24.567 1.00 84.94 125 ILE A O 1
ATOM 986 N N . HIS A 1 126 ? 29.461 8.043 -25.448 1.00 82.56 126 HIS A N 1
ATOM 987 C CA . HIS A 1 126 ? 30.182 8.962 -24.577 1.00 82.56 126 HIS A CA 1
ATOM 988 C C . HIS A 1 126 ? 29.239 9.946 -23.876 1.00 82.56 126 HIS A C 1
ATOM 990 O O . HIS A 1 126 ? 29.548 10.412 -22.779 1.00 82.56 126 HIS A O 1
ATOM 996 N N . LEU A 1 127 ? 28.083 10.235 -24.478 1.00 83.94 127 LEU A N 1
ATOM 997 C CA . LEU A 1 127 ? 27.048 11.125 -23.950 1.00 83.94 127 LEU A CA 1
ATOM 998 C C . LEU A 1 127 ? 25.670 10.436 -23.955 1.00 83.94 127 LEU A C 1
ATOM 1000 O O . LEU A 1 127 ? 25.492 9.411 -24.620 1.00 83.94 127 LEU A O 1
ATOM 1004 N N . PRO A 1 128 ? 24.662 10.981 -23.240 1.00 86.38 128 PRO A N 1
ATOM 1005 C CA . PRO A 1 128 ? 23.292 10.485 -23.318 1.00 86.38 128 PRO A CA 1
ATOM 1006 C C . PRO A 1 128 ? 22.805 10.415 -24.774 1.00 86.38 128 PRO A C 1
ATOM 1008 O O . PRO A 1 128 ? 22.619 11.435 -25.436 1.00 86.38 128 PRO A O 1
ATOM 1011 N N . THR A 1 129 ? 22.625 9.195 -25.277 1.00 89.69 129 THR A N 1
ATOM 1012 C CA . THR A 1 129 ? 22.365 8.920 -26.694 1.00 89.69 129 THR A CA 1
ATOM 1013 C C . THR A 1 129 ? 20.891 8.616 -26.907 1.00 89.69 129 THR A C 1
ATOM 1015 O O . THR A 1 129 ? 20.375 7.648 -26.353 1.00 89.69 129 THR A O 1
ATOM 1018 N N . SER A 1 130 ? 20.208 9.383 -27.753 1.00 92.38 130 SER A N 1
ATOM 1019 C CA . SER A 1 130 ? 18.907 8.964 -28.294 1.00 92.38 130 SER A CA 1
ATOM 1020 C C . SER A 1 130 ? 19.122 8.058 -29.501 1.00 92.38 130 SER A C 1
ATOM 1022 O O . SER A 1 130 ? 20.018 8.321 -30.300 1.00 92.38 130 SER A O 1
ATOM 1024 N N . PHE A 1 131 ? 18.319 7.007 -29.660 1.00 94.25 131 PHE A N 1
ATOM 1025 C CA . PHE A 1 131 ? 18.428 6.108 -30.809 1.00 94.25 131 PHE A CA 1
ATOM 1026 C C . PHE A 1 131 ? 17.073 5.612 -31.315 1.00 94.25 131 PHE A C 1
ATOM 1028 O O . PHE A 1 131 ? 16.103 5.486 -30.571 1.00 94.25 131 PHE A O 1
ATOM 1035 N N . THR A 1 132 ? 17.020 5.303 -32.603 1.00 94.88 132 THR A N 1
ATOM 1036 C CA . THR A 1 132 ? 15.853 4.772 -33.300 1.00 94.88 132 THR A CA 1
ATOM 1037 C C . THR A 1 132 ? 16.308 3.804 -34.390 1.00 94.88 132 THR A C 1
ATOM 1039 O O . THR A 1 132 ? 17.502 3.690 -34.668 1.00 94.88 132 THR A O 1
ATOM 1042 N N . VAL A 1 133 ? 15.384 3.070 -35.004 1.00 94.69 133 VAL A N 1
ATOM 1043 C CA . VAL A 1 133 ? 15.722 2.069 -36.028 1.00 94.69 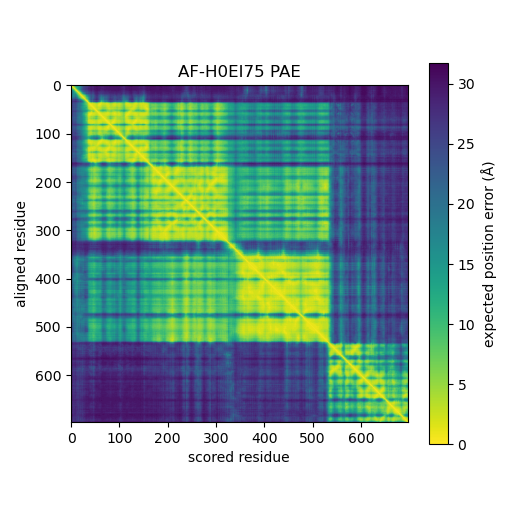133 VAL A CA 1
ATOM 1044 C C . VAL A 1 133 ? 14.843 2.241 -37.258 1.00 94.69 133 VAL A C 1
ATOM 1046 O O . VAL A 1 133 ? 13.638 2.497 -37.160 1.00 94.69 133 VAL A O 1
ATOM 1049 N N . LYS A 1 134 ? 15.451 2.048 -38.430 1.00 94.38 134 LYS A N 1
ATOM 1050 C CA . LYS A 1 134 ? 14.749 1.879 -39.704 1.00 94.38 134 LYS A CA 1
ATOM 1051 C C . LYS A 1 134 ? 15.099 0.542 -40.348 1.00 94.38 134 LYS A C 1
ATOM 1053 O O . LYS A 1 134 ? 16.187 0.004 -40.147 1.00 94.38 134 LYS A O 1
ATOM 1058 N N . PHE A 1 135 ? 14.173 0.010 -41.135 1.00 93.62 135 PHE A N 1
ATOM 1059 C CA . PHE A 1 135 ? 14.302 -1.298 -41.770 1.00 93.62 135 PHE A CA 1
ATOM 1060 C C . PHE A 1 135 ? 13.671 -1.330 -43.167 1.00 93.62 135 PHE A C 1
ATOM 1062 O O . PHE A 1 135 ? 12.811 -0.510 -43.497 1.00 93.62 135 PHE A O 1
ATOM 1069 N N . ARG A 1 136 ? 14.103 -2.281 -43.998 1.00 91.94 136 ARG A N 1
ATOM 1070 C CA . ARG A 1 136 ? 13.529 -2.586 -45.320 1.00 91.94 136 ARG A CA 1
ATOM 1071 C C . ARG A 1 136 ? 13.842 -4.024 -45.715 1.00 91.94 136 ARG A C 1
ATOM 1073 O O . ARG A 1 136 ? 14.824 -4.581 -45.237 1.00 91.94 136 ARG A O 1
ATOM 1080 N N . SER A 1 137 ? 13.039 -4.619 -46.596 1.00 89.25 137 SER A N 1
ATOM 1081 C CA . SER A 1 137 ? 13.256 -6.011 -47.021 1.00 89.25 137 SER A CA 1
ATOM 1082 C C . SER A 1 137 ? 14.107 -6.199 -48.277 1.00 89.25 137 SER A C 1
ATOM 1084 O O . SER A 1 137 ? 14.507 -7.316 -48.579 1.00 89.25 137 SER A O 1
ATOM 1086 N N . SER A 1 138 ? 14.392 -5.121 -49.009 1.00 85.25 138 SER A N 1
ATOM 1087 C CA . SER A 1 138 ? 15.267 -5.130 -50.183 1.00 85.25 138 SER A CA 1
ATOM 1088 C C . SER A 1 138 ? 15.952 -3.768 -50.339 1.00 85.25 138 SER A C 1
ATOM 1090 O O . SER A 1 138 ? 15.347 -2.763 -49.949 1.00 85.25 138 SER A O 1
ATOM 1092 N N . PRO A 1 139 ? 17.165 -3.688 -50.925 1.00 85.62 139 PRO A N 1
ATOM 1093 C CA . PRO A 1 139 ? 17.793 -2.427 -51.319 1.00 85.62 139 PRO A CA 1
ATOM 1094 C C . PRO A 1 139 ? 16.913 -1.500 -52.172 1.00 85.62 139 PRO A C 1
ATOM 1096 O O . PRO A 1 139 ? 17.042 -0.282 -52.051 1.00 85.62 139 PRO A O 1
ATOM 1099 N N . ASP A 1 140 ? 16.002 -2.063 -52.968 1.00 84.56 140 ASP A N 1
ATOM 1100 C CA . ASP A 1 140 ? 15.088 -1.317 -53.848 1.00 84.56 140 ASP A CA 1
ATOM 1101 C C . ASP A 1 140 ? 13.807 -0.845 -53.135 1.00 84.56 140 ASP A C 1
ATOM 1103 O O . ASP A 1 140 ? 13.040 -0.043 -53.668 1.00 84.56 140 ASP A O 1
ATOM 1107 N N . HIS A 1 141 ? 13.554 -1.328 -51.915 1.00 86.56 141 HIS A N 1
ATOM 1108 C CA . HIS A 1 141 ? 12.406 -0.914 -51.114 1.00 86.56 141 HIS A CA 1
ATOM 1109 C C . HIS A 1 141 ? 12.721 0.333 -50.278 1.00 86.56 141 HIS A C 1
ATOM 1111 O O . HIS A 1 141 ? 13.826 0.517 -49.755 1.00 86.56 141 HIS A O 1
ATOM 1117 N N . ALA A 1 142 ? 11.705 1.181 -50.103 1.00 88.31 142 ALA A N 1
ATOM 1118 C CA . ALA A 1 142 ? 11.781 2.335 -49.217 1.00 88.31 142 ALA A CA 1
ATOM 1119 C C . ALA A 1 142 ? 12.021 1.905 -47.759 1.00 88.31 142 ALA A C 1
ATOM 1121 O O . ALA A 1 142 ? 11.445 0.925 -47.276 1.00 88.31 142 ALA A O 1
ATOM 1122 N N . TRP A 1 143 ? 12.856 2.669 -47.053 1.00 92.00 143 TRP A N 1
ATOM 1123 C CA . TRP A 1 143 ? 13.059 2.516 -45.615 1.00 92.00 143 TRP A CA 1
ATOM 1124 C C . TRP A 1 143 ? 11.778 2.825 -44.838 1.00 92.00 143 TRP A C 1
ATOM 1126 O O . TRP A 1 143 ? 11.064 3.775 -45.153 1.00 92.00 143 TRP A O 1
ATOM 1136 N N . LYS A 1 144 ? 11.529 2.049 -43.783 1.00 90.25 144 LYS A N 1
ATOM 1137 C CA . LYS A 1 144 ? 10.444 2.261 -42.822 1.00 90.25 144 LYS A CA 1
ATOM 1138 C C . LYS A 1 144 ? 11.031 2.511 -41.446 1.00 90.25 144 LYS A C 1
ATOM 1140 O O . LYS A 1 144 ? 11.862 1.727 -40.991 1.00 90.25 144 LYS A O 1
ATOM 1145 N N . TRP A 1 145 ? 10.596 3.572 -40.779 1.00 90.12 145 TRP A N 1
ATOM 1146 C CA . TRP A 1 145 ? 10.938 3.819 -39.380 1.00 90.12 145 TRP A CA 1
ATOM 1147 C C . TRP A 1 145 ? 10.098 2.927 -38.473 1.00 90.12 145 TRP A C 1
ATOM 1149 O O . TRP A 1 145 ? 8.894 2.782 -38.685 1.00 90.12 145 TRP A O 1
ATOM 1159 N N . VAL A 1 146 ? 10.708 2.368 -37.427 1.00 85.88 146 VAL A N 1
ATOM 1160 C CA . VAL A 1 146 ? 9.981 1.575 -36.422 1.00 85.88 146 VAL A CA 1
ATOM 1161 C C . VAL A 1 146 ? 8.884 2.411 -35.746 1.00 85.88 146 VAL A C 1
ATOM 1163 O O . VAL A 1 146 ? 7.785 1.911 -35.516 1.00 85.88 146 VAL A O 1
ATOM 1166 N N . LYS A 1 147 ? 9.129 3.707 -35.531 1.00 83.81 147 LYS A N 1
ATOM 1167 C CA . LYS A 1 147 ? 8.149 4.657 -34.989 1.00 83.81 147 LYS A CA 1
ATOM 1168 C C . LYS A 1 147 ? 6.887 4.790 -35.842 1.00 83.81 147 LYS A C 1
ATOM 1170 O O . LYS A 1 147 ? 5.789 4.715 -35.299 1.00 83.81 147 LYS A O 1
ATOM 1175 N N . ASP A 1 148 ? 7.031 4.944 -37.155 1.00 84.44 148 ASP A N 1
ATOM 1176 C CA . ASP A 1 148 ? 5.889 5.119 -38.063 1.00 84.44 148 ASP A CA 1
ATOM 1177 C C . ASP A 1 148 ? 5.161 3.791 -38.331 1.00 84.44 148 ASP A C 1
ATOM 1179 O O . ASP A 1 148 ? 3.970 3.777 -38.632 1.00 84.44 148 ASP A O 1
ATOM 1183 N N . HIS A 1 149 ? 5.878 2.668 -38.215 1.00 79.81 149 HIS A N 1
ATOM 1184 C CA . HIS A 1 149 ? 5.383 1.327 -38.537 1.00 79.81 149 HIS A CA 1
ATOM 1185 C C . HIS A 1 149 ? 4.753 0.584 -37.341 1.00 79.81 149 HIS A C 1
ATOM 1187 O O . HIS A 1 149 ? 3.768 -0.127 -37.513 1.00 79.81 149 HIS A O 1
ATOM 1193 N N . GLN A 1 150 ? 5.295 0.742 -36.129 1.00 78.44 150 GLN A N 1
ATOM 1194 C CA . GLN A 1 150 ? 4.838 0.061 -34.900 1.00 78.44 150 GLN A CA 1
ATOM 1195 C C . GLN A 1 150 ? 4.374 1.026 -33.795 1.00 78.44 150 GLN A C 1
ATOM 1197 O O . GLN A 1 150 ? 3.836 0.581 -32.784 1.00 78.44 150 GLN A O 1
ATOM 1202 N N . GLY A 1 151 ? 4.580 2.339 -33.943 1.00 76.56 151 GLY A N 1
ATOM 1203 C CA . GLY A 1 151 ? 4.290 3.326 -32.894 1.00 76.56 151 GLY A CA 1
ATOM 1204 C C . GLY A 1 151 ? 5.333 3.385 -31.769 1.00 76.56 151 GLY A C 1
ATOM 1205 O O . GLY A 1 151 ? 5.184 4.180 -30.840 1.00 76.56 151 GLY A O 1
ATOM 1206 N N . THR A 1 152 ? 6.395 2.575 -31.832 1.00 77.94 152 THR A N 1
ATOM 1207 C CA . THR A 1 152 ? 7.448 2.537 -30.809 1.00 77.94 152 THR A CA 1
ATOM 1208 C C . THR A 1 152 ? 8.352 3.762 -30.932 1.00 77.94 152 THR A C 1
ATOM 1210 O O . THR A 1 152 ? 8.992 3.980 -31.958 1.00 77.94 152 THR A O 1
ATOM 1213 N N . PHE A 1 153 ? 8.408 4.574 -29.878 1.00 85.69 153 PHE A N 1
ATOM 1214 C CA . PHE A 1 153 ? 9.252 5.768 -29.834 1.00 85.69 153 PHE A CA 1
ATOM 1215 C C . PHE A 1 153 ? 10.746 5.437 -29.731 1.00 85.69 153 PHE A C 1
ATOM 1217 O O . PHE A 1 153 ? 11.141 4.310 -29.444 1.00 85.69 153 PHE A O 1
ATOM 1224 N N . ASP A 1 154 ? 11.571 6.462 -29.913 1.00 90.50 154 ASP A N 1
ATOM 1225 C CA . ASP A 1 154 ? 13.024 6.386 -29.793 1.00 90.50 154 ASP A CA 1
ATOM 1226 C C . ASP A 1 154 ? 13.435 5.926 -28.378 1.00 90.50 154 ASP A C 1
ATOM 1228 O O . ASP A 1 154 ? 12.800 6.278 -27.374 1.00 90.50 154 ASP A O 1
ATOM 1232 N N . GLY A 1 155 ? 14.474 5.096 -28.302 1.00 89.12 155 GLY A N 1
ATOM 1233 C CA . GLY A 1 155 ? 15.120 4.715 -27.049 1.00 89.12 155 GLY A CA 1
ATOM 1234 C C . GLY A 1 155 ? 16.140 5.764 -26.608 1.00 89.12 155 GLY A C 1
ATOM 1235 O O . GLY A 1 155 ? 16.569 6.618 -27.389 1.00 89.12 155 GLY A O 1
ATOM 1236 N N . THR A 1 156 ? 16.547 5.711 -25.345 1.00 89.44 156 THR A N 1
ATOM 1237 C CA . THR A 1 156 ? 17.603 6.575 -24.800 1.00 89.44 156 THR A CA 1
ATOM 1238 C C . THR A 1 156 ? 18.584 5.740 -23.997 1.00 89.44 156 THR A C 1
ATOM 1240 O O . THR A 1 156 ? 18.178 4.894 -23.205 1.00 89.44 156 THR A O 1
ATOM 1243 N N . ILE A 1 157 ? 19.875 5.985 -24.177 1.00 88.12 157 ILE A N 1
ATOM 1244 C CA . ILE A 1 157 ? 20.945 5.353 -23.414 1.00 88.12 157 ILE A CA 1
ATOM 1245 C C . ILE A 1 157 ? 21.606 6.402 -22.540 1.00 88.12 157 ILE A C 1
ATOM 1247 O O . ILE A 1 157 ? 21.900 7.506 -22.998 1.00 88.12 157 ILE A O 1
ATOM 1251 N N . ILE A 1 158 ? 21.836 6.047 -21.281 1.00 85.19 158 ILE A N 1
ATOM 1252 C CA . ILE A 1 158 ? 22.522 6.884 -20.302 1.00 85.19 158 ILE A CA 1
ATOM 1253 C C . ILE A 1 158 ? 23.686 6.068 -19.728 1.00 85.19 158 ILE A C 1
ATOM 1255 O O . ILE A 1 158 ? 23.520 4.916 -19.331 1.00 85.19 158 ILE A O 1
ATOM 1259 N N . MET A 1 159 ? 24.878 6.661 -19.705 1.00 79.25 159 MET A N 1
ATOM 1260 C CA . MET A 1 159 ? 26.029 6.106 -18.989 1.00 79.25 159 MET A CA 1
ATOM 1261 C C . MET A 1 159 ? 25.772 6.204 -17.482 1.00 79.25 159 MET A C 1
ATOM 1263 O O . MET A 1 159 ? 25.376 7.275 -17.017 1.00 79.25 159 MET A O 1
ATOM 1267 N N . LYS A 1 160 ? 26.029 5.143 -16.704 1.00 74.38 160 LYS A N 1
ATOM 1268 C CA . LYS A 1 160 ? 26.048 5.287 -15.238 1.00 74.38 160 LYS A CA 1
ATOM 1269 C C . LYS A 1 160 ? 27.123 6.293 -14.830 1.00 74.38 160 LYS A C 1
ATOM 1271 O O . LYS A 1 160 ? 28.253 6.231 -15.314 1.00 74.38 160 LYS A O 1
ATOM 1276 N N . SER A 1 161 ? 26.762 7.223 -13.953 1.00 60.97 161 SER A N 1
ATOM 1277 C CA . SER A 1 161 ? 27.634 8.323 -13.531 1.00 60.97 161 SER A CA 1
ATOM 1278 C C . SER A 1 161 ? 28.418 8.024 -12.252 1.00 60.97 161 SER A C 1
ATOM 1280 O O . SER A 1 161 ? 29.391 8.725 -11.973 1.00 60.97 161 SER A O 1
ATOM 1282 N N . VAL A 1 162 ? 28.033 6.999 -11.484 1.00 55.94 162 VAL A N 1
ATOM 1283 C CA . VAL A 1 162 ? 28.620 6.692 -10.175 1.00 55.94 162 VAL A CA 1
ATOM 1284 C C . VAL A 1 162 ? 29.509 5.447 -10.245 1.00 55.94 162 VAL A C 1
ATOM 1286 O O . VAL A 1 162 ? 29.039 4.318 -10.321 1.00 55.94 162 VAL A O 1
ATOM 1289 N N . THR A 1 163 ? 30.824 5.648 -10.150 1.00 50.94 163 THR A N 1
ATOM 1290 C CA . THR A 1 163 ? 31.810 4.567 -9.940 1.00 50.94 163 THR A CA 1
ATOM 1291 C C . THR A 1 163 ? 32.290 4.453 -8.486 1.00 50.94 163 THR A C 1
ATOM 1293 O O . THR A 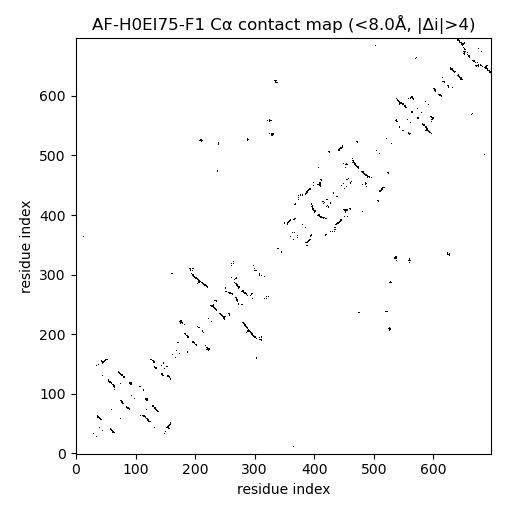1 163 ? 32.878 3.435 -8.129 1.00 50.94 163 THR A O 1
ATOM 1296 N N . SER A 1 164 ? 32.010 5.445 -7.629 1.00 55.00 164 SER A N 1
ATOM 1297 C CA . SER A 1 164 ? 32.110 5.341 -6.162 1.00 55.00 164 SER A CA 1
ATOM 1298 C C . SER A 1 164 ? 31.118 6.281 -5.465 1.00 55.00 164 SER A C 1
ATOM 1300 O O . SER A 1 164 ? 30.894 7.402 -5.925 1.00 55.00 164 SER A O 1
ATOM 1302 N N . GLN A 1 165 ? 30.584 5.853 -4.314 1.00 57.06 165 GLN A N 1
ATOM 1303 C CA . GLN A 1 165 ? 29.795 6.698 -3.406 1.00 57.06 165 GLN A CA 1
ATOM 1304 C C . GLN A 1 165 ? 30.592 7.900 -2.866 1.00 57.06 165 GLN A C 1
ATOM 1306 O O . GLN A 1 165 ? 29.986 8.922 -2.560 1.00 57.06 165 GLN A O 1
ATOM 1311 N N . ASP A 1 166 ? 31.926 7.822 -2.810 1.00 58.78 166 ASP A N 1
ATOM 1312 C CA . ASP A 1 166 ? 32.789 8.901 -2.294 1.00 58.78 166 ASP A CA 1
ATOM 1313 C C . ASP A 1 166 ? 32.782 10.169 -3.173 1.00 58.78 166 ASP A C 1
ATOM 1315 O O . ASP A 1 166 ? 33.232 11.228 -2.742 1.00 58.78 166 ASP A O 1
ATOM 1319 N N . ALA A 1 167 ? 32.287 10.068 -4.414 1.00 62.97 167 ALA A N 1
ATOM 1320 C CA . ALA A 1 167 ? 32.182 11.187 -5.354 1.00 62.97 167 ALA A CA 1
ATOM 1321 C C . ALA A 1 167 ? 30.820 11.914 -5.295 1.00 62.97 167 ALA A C 1
ATOM 1323 O O . ALA A 1 167 ? 30.613 12.896 -6.010 1.00 62.97 167 ALA A O 1
ATOM 1324 N N . ILE A 1 168 ? 29.875 11.425 -4.483 1.00 72.69 168 ILE A N 1
ATOM 1325 C CA . ILE A 1 168 ? 28.528 11.988 -4.336 1.00 72.69 168 ILE A CA 1
ATOM 1326 C C . ILE A 1 168 ? 28.545 13.030 -3.208 1.00 72.69 168 ILE A C 1
ATOM 1328 O O . ILE A 1 168 ? 28.950 12.731 -2.087 1.00 72.69 168 ILE A O 1
ATOM 1332 N N . SER A 1 169 ? 28.069 14.248 -3.481 1.00 79.31 169 SER A N 1
ATOM 1333 C CA . SER A 1 169 ? 27.897 15.275 -2.451 1.00 79.31 169 SER A CA 1
ATOM 1334 C C . SER A 1 169 ? 26.878 14.832 -1.398 1.00 79.31 169 SER A C 1
ATOM 1336 O O . SER A 1 169 ? 25.817 14.290 -1.711 1.00 79.31 169 SER A O 1
ATOM 1338 N N . SER A 1 170 ? 27.169 15.115 -0.129 1.00 81.44 170 SER A N 1
ATOM 1339 C CA . SER A 1 170 ? 26.225 14.926 0.976 1.00 81.44 170 SER A CA 1
ATOM 1340 C C . SER A 1 170 ? 25.119 15.988 1.011 1.00 81.44 170 SER A C 1
ATOM 1342 O O . SER A 1 170 ? 24.145 15.831 1.748 1.00 81.44 170 SER A O 1
ATOM 1344 N N . GLU A 1 171 ? 25.242 17.069 0.239 1.00 88.75 171 GLU A N 1
ATOM 1345 C CA . GLU A 1 171 ? 24.360 18.236 0.287 1.00 88.75 171 GLU A CA 1
ATOM 1346 C C . GLU A 1 171 ? 23.243 18.143 -0.766 1.00 88.75 171 GLU A C 1
ATOM 1348 O O . GLU A 1 171 ? 23.497 18.172 -1.968 1.00 88.75 171 GLU A O 1
ATOM 1353 N N . LEU A 1 172 ? 21.973 18.092 -0.340 1.00 89.75 172 LEU A N 1
ATOM 1354 C CA . LEU A 1 172 ? 20.844 17.943 -1.275 1.00 89.75 172 LEU A CA 1
ATOM 1355 C C . LEU A 1 172 ? 20.702 19.130 -2.250 1.00 89.75 172 LEU A C 1
ATOM 1357 O O . LEU A 1 172 ? 20.273 18.944 -3.387 1.00 89.75 172 LEU A O 1
ATOM 1361 N N . LYS A 1 173 ? 21.090 20.339 -1.825 1.00 90.25 173 LYS A N 1
ATOM 1362 C CA . LYS A 1 173 ? 21.069 21.567 -2.643 1.00 90.25 173 LYS A CA 1
ATOM 1363 C C . LYS A 1 173 ? 21.903 21.462 -3.930 1.00 90.25 173 LYS A C 1
ATOM 1365 O O . LYS A 1 173 ? 21.595 22.144 -4.900 1.00 90.25 173 LYS A O 1
ATOM 1370 N N . ASP A 1 174 ? 22.906 20.583 -3.961 1.00 88.81 174 ASP A N 1
ATOM 1371 C CA . ASP A 1 174 ? 23.753 20.367 -5.140 1.00 88.81 174 ASP A CA 1
ATOM 1372 C C . ASP A 1 174 ? 23.006 19.562 -6.227 1.00 88.81 174 ASP A C 1
ATOM 1374 O O . ASP A 1 174 ? 23.349 19.618 -7.408 1.00 88.81 174 ASP A O 1
ATOM 1378 N N . TYR A 1 175 ? 21.936 18.858 -5.833 1.00 88.38 175 TYR A N 1
ATOM 1379 C CA . TYR A 1 175 ? 21.026 18.109 -6.705 1.00 88.38 175 TYR A CA 1
ATOM 1380 C C . TYR A 1 175 ? 19.675 18.797 -6.914 1.00 88.38 175 TYR A C 1
ATOM 1382 O O . TYR A 1 175 ? 18.904 18.341 -7.754 1.00 88.38 175 TYR A O 1
ATOM 1390 N N . VAL A 1 176 ? 19.351 19.855 -6.165 1.00 90.06 176 VAL A N 1
ATOM 1391 C CA . VAL A 1 176 ? 18.053 20.541 -6.234 1.00 90.06 176 VAL A CA 1
ATOM 1392 C C . VAL A 1 176 ? 18.273 22.047 -6.349 1.00 90.06 176 VAL A C 1
ATOM 1394 O O . VAL A 1 176 ? 18.464 22.758 -5.363 1.00 90.06 176 VAL A O 1
ATOM 1397 N N . GLU A 1 177 ? 18.234 22.541 -7.585 1.00 89.81 177 GLU A N 1
ATOM 1398 C CA . GLU A 1 177 ? 18.444 23.952 -7.898 1.00 89.81 177 GLU A CA 1
ATOM 1399 C C . GLU A 1 177 ? 17.294 24.800 -7.323 1.00 89.81 177 GLU A C 1
ATOM 1401 O O . GLU A 1 177 ? 16.111 24.544 -7.566 1.00 89.81 177 GLU A O 1
ATOM 1406 N N . GLY A 1 178 ? 17.637 25.820 -6.533 1.00 88.62 178 GLY A N 1
ATOM 1407 C CA . GLY A 1 178 ? 16.648 26.677 -5.876 1.00 88.62 178 GLY A CA 1
ATOM 1408 C C . GLY A 1 178 ? 15.825 25.978 -4.786 1.00 88.62 178 GLY A C 1
ATOM 1409 O O . GLY A 1 178 ? 14.660 26.340 -4.607 1.00 88.62 178 GLY A O 1
ATOM 1410 N N . LEU A 1 179 ? 16.412 24.992 -4.094 1.00 90.75 179 LEU A N 1
ATOM 1411 C CA . LEU A 1 179 ? 15.891 24.435 -2.841 1.00 90.75 179 LEU A CA 1
ATOM 1412 C C . LEU A 1 179 ? 15.680 25.549 -1.800 1.00 90.75 179 LEU A C 1
ATOM 1414 O O . LEU A 1 179 ? 16.596 26.324 -1.521 1.00 90.75 179 LEU A O 1
ATOM 1418 N N . ASP A 1 180 ? 14.471 25.638 -1.245 1.00 89.94 180 ASP A N 1
ATOM 1419 C CA . ASP A 1 180 ? 14.093 26.701 -0.307 1.00 89.94 180 ASP A CA 1
ATOM 1420 C C . ASP A 1 180 ? 14.829 26.561 1.048 1.00 89.94 180 ASP A C 1
ATOM 1422 O O . ASP A 1 180 ? 14.799 25.478 1.644 1.00 89.94 180 ASP A O 1
ATOM 1426 N N . PRO A 1 181 ? 15.467 27.633 1.572 1.00 88.56 181 PRO A N 1
ATOM 1427 C CA . PRO A 1 181 ? 16.171 27.617 2.859 1.00 88.56 181 PRO A CA 1
ATOM 1428 C C . PRO A 1 181 ? 15.322 27.236 4.082 1.00 88.56 181 PRO A C 1
ATOM 1430 O O . PRO A 1 181 ? 15.887 26.944 5.136 1.00 88.56 181 PRO A O 1
ATOM 1433 N N . ALA A 1 182 ? 13.988 27.240 3.981 1.00 88.81 182 ALA A N 1
ATOM 1434 C CA . ALA A 1 182 ? 13.102 26.742 5.032 1.00 88.81 182 ALA A CA 1
ATOM 1435 C C . ALA A 1 182 ? 13.227 25.222 5.262 1.00 88.81 182 ALA A C 1
ATOM 1437 O O . ALA A 1 182 ? 12.864 24.735 6.337 1.00 88.81 182 ALA A O 1
ATOM 1438 N N . PHE A 1 183 ? 13.740 24.469 4.281 1.00 91.25 183 PHE A N 1
ATOM 1439 C CA . PHE A 1 183 ? 13.960 23.032 4.404 1.00 91.25 183 PHE A CA 1
ATOM 1440 C C . PHE A 1 183 ? 15.253 22.704 5.154 1.00 91.25 183 PHE A C 1
ATOM 1442 O O . PHE A 1 183 ? 16.361 23.018 4.719 1.00 91.25 183 PHE A O 1
ATOM 1449 N N . LYS A 1 184 ? 15.121 21.959 6.253 1.00 93.75 184 LYS A N 1
ATOM 1450 C CA . LYS A 1 184 ? 16.246 21.349 6.965 1.00 93.75 184 LYS A CA 1
ATOM 1451 C C . LYS A 1 184 ? 16.553 19.998 6.330 1.00 93.75 184 LYS A C 1
ATOM 1453 O O . LYS A 1 184 ? 15.806 19.037 6.500 1.00 93.75 184 LYS A O 1
ATOM 1458 N N . THR A 1 185 ? 17.647 19.915 5.583 1.00 93.50 185 THR A N 1
ATOM 1459 C CA . THR A 1 185 ? 18.091 18.669 4.946 1.00 93.50 185 THR A CA 1
ATOM 1460 C C . THR A 1 185 ? 19.092 17.932 5.820 1.00 93.50 185 THR A C 1
ATOM 1462 O O . THR A 1 185 ? 20.083 18.519 6.252 1.00 93.50 185 THR A O 1
ATOM 1465 N N . LYS A 1 186 ? 18.896 16.628 6.010 1.00 92.69 186 LYS A N 1
ATOM 1466 C CA . LYS A 1 186 ? 19.854 15.752 6.688 1.00 92.69 186 LYS A CA 1
ATOM 1467 C C . LYS A 1 186 ? 20.125 14.518 5.839 1.00 92.69 186 LYS A C 1
ATOM 1469 O O . LYS A 1 186 ? 19.201 13.777 5.505 1.00 92.69 186 LYS A O 1
ATOM 1474 N N . ASN A 1 187 ? 21.393 14.310 5.495 1.00 91.00 187 ASN A N 1
ATOM 1475 C CA . ASN A 1 187 ? 21.855 13.105 4.817 1.00 91.00 187 ASN A CA 1
ATOM 1476 C C . ASN A 1 187 ? 21.873 11.912 5.789 1.00 91.00 187 ASN A C 1
ATOM 1478 O O . ASN A 1 187 ? 22.202 12.063 6.968 1.00 91.00 187 ASN A O 1
ATOM 1482 N N . TYR A 1 188 ? 21.515 10.735 5.287 1.00 86.25 188 TYR A N 1
ATOM 1483 C CA . TYR A 1 188 ? 21.537 9.472 6.013 1.00 86.25 188 TYR A CA 1
ATOM 1484 C C . TYR A 1 188 ? 22.264 8.410 5.191 1.00 86.25 188 TYR A C 1
ATOM 1486 O O . TYR A 1 188 ? 22.119 8.325 3.970 1.00 86.25 188 TYR A O 1
ATOM 1494 N N . ARG A 1 189 ? 22.999 7.534 5.883 1.00 82.25 189 ARG A N 1
ATOM 1495 C CA . ARG A 1 189 ? 23.559 6.330 5.269 1.00 82.25 189 ARG A CA 1
ATOM 1496 C C . ARG A 1 189 ? 22.414 5.408 4.850 1.00 82.25 189 ARG A C 1
ATOM 1498 O O . ARG A 1 189 ? 21.672 4.925 5.704 1.00 82.25 189 ARG A O 1
ATOM 1505 N N . SER A 1 190 ? 22.292 5.164 3.550 1.00 80.56 190 SER A N 1
ATOM 1506 C CA . SER A 1 190 ? 21.275 4.263 3.012 1.00 80.56 190 SER A CA 1
ATOM 1507 C C . SER A 1 190 ? 21.519 2.807 3.421 1.00 80.56 190 SER A C 1
ATOM 1509 O O . SER A 1 190 ? 22.661 2.370 3.578 1.00 80.56 190 SER A O 1
ATOM 1511 N N . GLN A 1 191 ? 20.427 2.053 3.558 1.00 74.25 191 GLN A N 1
ATOM 1512 C CA . GLN A 1 191 ? 20.439 0.595 3.721 1.00 74.25 191 GLN A CA 1
ATOM 1513 C C . GLN A 1 191 ? 20.483 -0.147 2.375 1.00 74.25 191 GLN A C 1
ATOM 1515 O O . GLN A 1 191 ? 20.786 -1.337 2.347 1.00 74.25 191 GLN A O 1
ATOM 1520 N N . SER A 1 192 ? 20.215 0.546 1.262 1.00 76.75 192 SER A N 1
ATOM 1521 C CA . SER A 1 192 ? 20.337 -0.006 -0.090 1.00 76.75 192 SER A CA 1
ATOM 1522 C C . SER A 1 192 ? 21.715 0.348 -0.679 1.00 76.75 192 SER A C 1
ATOM 1524 O O . SER A 1 192 ? 22.051 1.539 -0.734 1.00 76.75 192 SER A O 1
ATOM 1526 N N . PRO A 1 193 ? 22.548 -0.628 -1.093 1.00 77.75 193 PRO A N 1
ATOM 1527 C CA . PRO A 1 193 ? 23.859 -0.359 -1.689 1.00 77.75 193 PRO A CA 1
ATOM 1528 C C . PRO A 1 193 ? 23.784 0.578 -2.903 1.00 77.75 193 PRO A C 1
ATOM 1530 O O . PRO A 1 193 ? 22.809 0.560 -3.645 1.00 77.75 193 PRO A O 1
ATOM 1533 N N . GLY A 1 194 ? 24.816 1.401 -3.113 1.00 77.31 194 GLY A N 1
ATOM 1534 C CA . GLY A 1 194 ? 24.888 2.301 -4.275 1.00 77.31 194 GLY A CA 1
ATOM 1535 C C . GLY A 1 194 ? 23.895 3.471 -4.260 1.00 77.31 194 GLY A C 1
ATOM 1536 O O . GLY A 1 194 ? 23.715 4.121 -5.285 1.00 77.31 194 GLY A O 1
ATOM 1537 N N . THR A 1 195 ? 23.258 3.761 -3.119 1.00 85.69 195 THR A N 1
ATOM 1538 C CA . THR A 1 195 ? 22.278 4.854 -3.000 1.00 85.69 195 THR A CA 1
ATOM 1539 C C . THR A 1 195 ? 22.619 5.850 -1.897 1.00 85.69 195 THR A C 1
ATOM 1541 O O . THR A 1 195 ? 23.272 5.512 -0.905 1.00 85.69 195 THR A O 1
ATOM 1544 N N . THR A 1 196 ? 22.137 7.078 -2.059 1.00 88.25 196 THR A N 1
ATOM 1545 C CA . THR A 1 196 ? 22.255 8.175 -1.093 1.00 88.25 196 THR A CA 1
ATOM 1546 C C . THR A 1 196 ? 20.860 8.649 -0.705 1.00 88.25 196 THR A C 1
ATOM 1548 O O . THR A 1 196 ? 19.953 8.681 -1.536 1.00 88.25 196 THR A O 1
ATOM 1551 N N . LEU A 1 197 ? 20.669 8.976 0.572 1.00 90.75 197 LEU A N 1
ATOM 1552 C CA . LEU A 1 197 ? 19.360 9.211 1.168 1.00 90.75 197 LEU A CA 1
ATOM 1553 C C . LEU A 1 197 ? 19.364 10.513 1.973 1.00 90.75 197 LEU A C 1
ATOM 1555 O O . LEU A 1 197 ? 20.290 10.777 2.739 1.00 90.75 197 LEU A O 1
ATOM 1559 N N . TRP A 1 198 ? 18.290 11.291 1.861 1.00 93.56 198 TRP A N 1
ATOM 1560 C CA . TRP A 1 198 ? 18.051 12.472 2.686 1.00 93.56 198 TRP A CA 1
ATOM 1561 C C . TRP A 1 198 ? 16.660 12.434 3.313 1.00 93.56 198 TRP A C 1
ATOM 1563 O O . TRP A 1 198 ? 15.685 12.031 2.678 1.00 93.56 198 TRP A O 1
ATOM 1573 N N . THR A 1 199 ? 16.570 12.913 4.553 1.00 92.25 199 THR A N 1
ATOM 1574 C CA . THR A 1 199 ? 15.318 13.425 5.125 1.00 92.25 199 THR A CA 1
ATOM 1575 C C . THR A 1 199 ? 15.322 14.940 4.984 1.00 92.25 199 THR A C 1
ATOM 1577 O O . THR A 1 199 ? 16.342 15.588 5.231 1.00 92.25 199 THR A O 1
ATOM 1580 N N . VAL A 1 200 ? 14.192 15.494 4.566 1.00 92.69 200 VAL A N 1
ATOM 1581 C CA . VAL A 1 200 ? 13.990 16.919 4.330 1.00 92.69 200 VAL A CA 1
ATOM 1582 C C . VAL A 1 200 ? 12.808 17.362 5.178 1.00 92.69 200 VAL A C 1
ATOM 1584 O O . VAL A 1 200 ? 11.684 16.910 4.965 1.00 92.69 200 VAL A O 1
ATOM 1587 N N . GLU A 1 201 ? 13.075 18.203 6.169 1.00 92.75 201 GLU A N 1
ATOM 1588 C CA . GLU A 1 201 ? 12.113 18.578 7.203 1.00 92.75 201 GLU A CA 1
ATOM 1589 C C . GLU A 1 201 ? 11.720 20.049 7.090 1.00 92.75 201 GLU A C 1
ATOM 1591 O O . GLU A 1 201 ? 12.560 20.903 6.800 1.00 92.75 201 GLU A O 1
ATOM 1596 N N . VAL A 1 202 ? 10.456 20.370 7.364 1.00 92.06 202 VAL A N 1
ATOM 1597 C CA . VAL A 1 202 ? 9.993 21.761 7.472 1.00 92.06 202 VAL A CA 1
ATOM 1598 C C . VAL A 1 202 ? 8.874 21.875 8.518 1.00 92.06 202 VAL A C 1
ATOM 1600 O O . VAL A 1 202 ? 7.957 21.045 8.516 1.00 92.06 202 VAL A O 1
ATOM 1603 N N . PRO A 1 203 ? 8.933 22.862 9.434 1.00 91.19 203 PRO A N 1
ATOM 1604 C CA . PRO A 1 203 ? 7.898 23.053 10.443 1.00 91.19 203 PRO A CA 1
ATOM 1605 C C . PRO A 1 203 ? 6.611 23.607 9.823 1.00 91.19 203 PRO A C 1
ATOM 1607 O O . PRO A 1 203 ? 6.645 24.467 8.932 1.00 91.19 203 PRO A O 1
ATOM 1610 N N . VAL A 1 204 ? 5.477 23.142 10.336 1.00 90.88 204 VAL A N 1
ATOM 1611 C CA . VAL A 1 204 ? 4.129 23.610 10.008 1.00 90.88 204 VAL A CA 1
ATOM 1612 C C . VAL A 1 204 ? 3.380 23.916 11.302 1.00 90.88 204 VAL A C 1
ATOM 1614 O O . VAL A 1 204 ? 3.479 23.196 12.292 1.00 90.88 204 VAL A O 1
ATOM 1617 N N . GLU A 1 205 ? 2.655 25.021 11.304 1.00 92.19 205 GLU A N 1
ATOM 1618 C CA . GLU A 1 205 ? 1.970 25.551 12.474 1.00 92.19 205 GLU A CA 1
ATOM 1619 C C . GLU A 1 205 ? 0.787 24.634 12.868 1.00 92.19 205 GLU A C 1
ATOM 1621 O O . GLU A 1 205 ? 0.311 23.828 12.061 1.00 92.19 205 GLU A O 1
ATOM 1626 N N . ALA A 1 206 ? 0.334 24.707 14.123 1.00 88.38 206 ALA A N 1
ATOM 1627 C CA . ALA A 1 206 ? -0.791 23.908 14.629 1.00 88.38 206 ALA A CA 1
ATOM 1628 C C . ALA A 1 206 ? -2.112 24.212 13.895 1.00 88.38 206 ALA A C 1
ATOM 1630 O O . ALA A 1 206 ? -2.260 25.279 13.297 1.00 88.38 206 ALA A O 1
ATOM 1631 N N . ALA A 1 207 ? -3.089 23.306 13.966 1.00 86.81 207 ALA A N 1
ATOM 1632 C CA . ALA A 1 207 ? -4.449 23.562 13.490 1.00 86.81 207 ALA A CA 1
ATOM 1633 C C . ALA A 1 207 ? -5.146 24.679 14.304 1.00 86.81 207 ALA A C 1
ATOM 1635 O O . ALA A 1 207 ? -5.080 24.703 15.536 1.00 86.81 207 ALA A O 1
ATOM 1636 N N . ASP A 1 208 ? -5.865 25.579 13.623 1.00 86.81 208 ASP A N 1
ATOM 1637 C CA . ASP A 1 208 ? -6.676 26.638 14.244 1.00 86.81 208 ASP A CA 1
ATOM 1638 C C . ASP A 1 208 ? -8.048 26.080 14.658 1.00 86.81 208 ASP A C 1
ATOM 1640 O O . ASP A 1 208 ? -9.047 26.143 13.928 1.00 86.81 208 ASP A O 1
ATOM 1644 N N . GLY A 1 209 ? -8.070 25.450 15.835 1.00 83.50 209 GLY A N 1
ATOM 1645 C CA . GLY A 1 209 ? -9.262 24.868 16.447 1.00 83.50 209 GLY A CA 1
ATOM 1646 C C . GLY A 1 209 ? -9.821 23.683 15.657 1.00 83.50 209 GLY A C 1
ATOM 1647 O O . GLY A 1 209 ? -9.427 22.540 15.869 1.00 83.50 209 GLY A O 1
ATOM 1648 N N . GLU A 1 210 ? -10.781 23.954 14.774 1.00 83.25 210 GLU A N 1
ATOM 1649 C CA . GLU A 1 210 ? -11.406 22.948 13.902 1.00 83.25 210 GLU A CA 1
ATOM 1650 C C . GLU A 1 210 ? -10.807 22.954 12.478 1.00 83.25 210 GLU A C 1
ATOM 1652 O O . GLU A 1 210 ? -11.068 22.031 11.705 1.00 83.25 210 GLU A O 1
ATOM 1657 N N . LYS A 1 211 ? -9.998 23.965 12.118 1.00 85.75 211 LYS A N 1
ATOM 1658 C CA . LYS A 1 211 ? -9.430 24.151 10.772 1.00 85.75 211 LYS A CA 1
ATOM 1659 C C . LYS A 1 211 ? -7.978 23.689 10.698 1.00 85.75 211 LYS A C 1
ATOM 1661 O O . LYS A 1 211 ? -7.151 24.116 11.498 1.00 85.75 211 LYS A O 1
ATOM 1666 N N . SER A 1 212 ? -7.641 22.902 9.681 1.00 83.31 212 SER A N 1
ATOM 1667 C CA . SER A 1 212 ? -6.246 22.564 9.381 1.00 83.31 212 SER A CA 1
ATOM 1668 C C . SER A 1 212 ? -5.419 23.793 9.030 1.00 83.31 212 SER A C 1
ATOM 1670 O O . SER A 1 212 ? -5.871 24.652 8.268 1.00 83.31 212 SER A O 1
ATOM 1672 N N . THR A 1 213 ? -4.158 23.797 9.450 1.00 88.75 213 THR A N 1
ATOM 1673 C CA . THR A 1 213 ? -3.159 24.699 8.870 1.00 88.75 213 THR A CA 1
ATOM 1674 C C . THR A 1 213 ? -2.640 24.108 7.563 1.00 88.75 213 THR A C 1
ATOM 1676 O O . THR A 1 213 ? -2.342 22.915 7.485 1.00 88.75 213 THR A O 1
ATOM 1679 N N . ILE A 1 214 ? -2.537 24.943 6.523 1.00 88.81 214 ILE A N 1
ATOM 1680 C CA . ILE A 1 214 ? -1.987 24.569 5.216 1.00 88.81 214 ILE A CA 1
ATOM 1681 C C . ILE A 1 214 ? -0.812 25.483 4.878 1.00 88.81 214 ILE A C 1
ATOM 1683 O O . ILE A 1 214 ? -0.954 26.704 4.877 1.00 88.81 214 ILE A O 1
ATOM 1687 N N . LYS A 1 215 ? 0.323 24.880 4.518 1.00 90.31 215 LYS A N 1
ATOM 1688 C CA . LYS A 1 215 ? 1.555 25.578 4.136 1.00 90.31 215 LYS A CA 1
ATOM 1689 C C . LYS A 1 215 ? 2.021 25.098 2.763 1.00 90.31 215 LYS A C 1
ATOM 1691 O O . LYS A 1 215 ? 2.091 23.892 2.529 1.00 90.31 215 LYS A O 1
ATOM 1696 N N . GLU A 1 216 ? 2.325 26.028 1.856 1.00 90.88 216 GLU A N 1
ATOM 1697 C CA . GLU A 1 216 ? 2.994 25.726 0.582 1.00 90.88 216 GLU A CA 1
ATOM 1698 C C . GLU A 1 216 ? 4.451 26.200 0.632 1.00 90.88 216 GLU A C 1
ATOM 1700 O O . GLU A 1 216 ? 4.711 27.354 0.967 1.00 90.88 216 GLU A O 1
ATOM 1705 N N . VAL A 1 217 ? 5.399 25.321 0.290 1.00 90.50 217 VAL A N 1
ATOM 1706 C CA . VAL A 1 217 ? 6.846 25.620 0.271 1.00 90.50 217 VAL A CA 1
ATOM 1707 C C . VAL A 1 217 ? 7.459 25.116 -1.039 1.00 90.50 217 VAL A C 1
ATOM 1709 O O . VAL A 1 217 ? 7.075 24.058 -1.544 1.00 90.50 217 VAL A O 1
ATOM 1712 N N . LYS A 1 218 ? 8.401 25.863 -1.625 1.00 90.81 218 LYS A N 1
ATOM 1713 C CA . LYS A 1 218 ? 9.029 25.519 -2.911 1.00 90.81 218 LYS A CA 1
ATOM 1714 C C . LYS A 1 218 ? 10.174 24.519 -2.713 1.00 90.81 218 LYS A C 1
ATOM 1716 O O . LYS A 1 218 ? 11.226 24.877 -2.210 1.00 90.81 218 LYS A O 1
ATOM 1721 N N . PHE A 1 219 ? 10.027 23.276 -3.163 1.00 89.69 219 PHE A N 1
ATOM 1722 C CA . PHE A 1 219 ? 11.105 22.282 -3.059 1.00 89.69 219 PHE A CA 1
ATOM 1723 C C . PHE A 1 219 ? 12.284 22.571 -4.002 1.00 89.69 219 PHE A C 1
ATOM 1725 O O . PHE A 1 219 ? 13.408 22.208 -3.691 1.00 89.69 219 PHE A O 1
ATOM 1732 N N . GLY A 1 220 ? 12.040 23.223 -5.144 1.00 89.06 220 GLY A N 1
ATOM 1733 C CA . GLY A 1 220 ? 13.065 23.508 -6.157 1.00 89.06 220 GLY A CA 1
ATOM 1734 C C . GLY A 1 220 ? 13.040 22.542 -7.348 1.00 89.06 220 GLY A C 1
ATOM 1735 O O . GLY A 1 220 ? 12.038 21.860 -7.575 1.00 89.06 220 GLY A O 1
ATOM 1736 N N . LEU A 1 221 ? 14.133 22.547 -8.118 1.00 87.88 221 LEU A N 1
ATOM 1737 C CA . LEU A 1 221 ? 14.326 21.882 -9.414 1.00 87.88 221 LEU A CA 1
ATOM 1738 C C . LEU A 1 221 ? 15.311 20.698 -9.303 1.00 87.88 221 LEU A C 1
ATOM 1740 O O . LEU A 1 221 ? 16.523 20.932 -9.279 1.00 87.88 221 LEU A O 1
ATOM 1744 N N . PRO A 1 222 ? 14.857 19.428 -9.291 1.00 86.62 222 PRO A N 1
ATOM 1745 C CA . PRO A 1 222 ? 15.748 18.270 -9.337 1.00 86.62 222 PRO A CA 1
ATOM 1746 C C . PRO A 1 222 ? 16.664 18.290 -10.570 1.00 86.62 222 PRO A C 1
ATOM 1748 O O . PRO A 1 222 ? 16.207 18.441 -11.702 1.00 86.62 222 PRO A O 1
ATOM 1751 N N . TRP A 1 223 ? 17.967 18.169 -10.323 1.00 84.44 223 TRP A N 1
ATOM 1752 C CA . TRP A 1 223 ? 19.107 18.314 -11.239 1.00 84.44 223 TRP A CA 1
ATOM 1753 C C . TRP A 1 223 ? 19.214 19.655 -11.989 1.00 84.44 223 TRP A C 1
ATOM 1755 O O . TRP A 1 223 ? 20.208 19.885 -12.681 1.00 84.44 223 TRP A O 1
ATOM 1765 N N . GLY A 1 224 ? 18.263 20.574 -11.821 1.00 82.88 224 GLY A N 1
ATOM 1766 C CA . GLY A 1 224 ? 18.209 21.864 -12.507 1.00 82.88 224 GLY A CA 1
ATOM 1767 C C . GLY A 1 224 ? 17.526 21.832 -13.878 1.00 82.88 224 GLY A C 1
ATOM 1768 O O . GLY A 1 224 ? 17.055 20.793 -14.353 1.00 82.88 224 GLY A O 1
ATOM 1769 N N . GLN A 1 225 ? 17.445 22.999 -14.522 1.00 81.38 225 GLN A N 1
ATOM 1770 C CA . GLN A 1 225 ? 16.630 23.181 -15.731 1.00 81.38 225 GLN A CA 1
ATOM 1771 C C . GLN A 1 225 ? 17.005 22.203 -16.865 1.00 81.38 225 GLN A C 1
ATOM 1773 O O . GLN A 1 225 ? 18.148 22.141 -17.312 1.00 81.38 225 GLN A O 1
ATOM 1778 N N . GLY A 1 226 ? 16.013 21.443 -17.346 1.00 75.81 226 GLY A N 1
ATOM 1779 C CA . GLY A 1 226 ? 16.140 20.542 -18.499 1.00 75.81 226 GLY A CA 1
ATOM 1780 C C . GLY A 1 226 ? 16.951 19.258 -18.276 1.00 75.81 226 GLY A C 1
ATOM 1781 O O . GLY A 1 226 ? 17.190 18.546 -19.247 1.00 75.81 226 GLY A O 1
ATOM 1782 N N . LYS A 1 227 ? 17.380 18.942 -17.042 1.00 78.75 227 LYS A N 1
ATOM 1783 C CA . LYS A 1 227 ? 18.342 17.846 -16.794 1.00 78.75 227 LYS A CA 1
ATOM 1784 C C . LYS A 1 227 ? 17.740 16.467 -16.492 1.00 78.75 227 LYS A C 1
ATOM 1786 O O . LYS A 1 227 ? 18.470 15.481 -16.526 1.00 78.75 227 LYS A O 1
ATOM 1791 N N . PHE A 1 228 ? 16.438 16.360 -16.226 1.00 81.81 228 PHE A N 1
ATOM 1792 C CA . PHE A 1 228 ? 15.760 15.071 -16.021 1.00 81.81 228 PHE A CA 1
ATOM 1793 C C . PHE A 1 228 ? 15.034 14.619 -17.302 1.00 81.81 228 PHE A C 1
ATOM 1795 O O . PHE A 1 228 ? 14.431 15.419 -18.017 1.00 81.81 228 PHE A O 1
ATOM 1802 N N . SER A 1 229 ? 15.104 13.320 -17.607 1.00 79.88 229 SER A N 1
ATOM 1803 C CA . SER A 1 229 ? 14.584 12.758 -18.868 1.00 79.88 229 SER A CA 1
ATOM 1804 C C . SER A 1 229 ? 13.109 12.350 -18.788 1.00 79.88 229 SER A C 1
ATOM 1806 O O . SER A 1 229 ? 12.347 12.540 -19.742 1.00 79.88 229 SER A O 1
ATOM 1808 N N . ARG A 1 230 ? 12.705 11.768 -17.652 1.00 84.12 230 ARG A N 1
ATOM 1809 C CA . ARG A 1 230 ? 11.352 11.274 -17.368 1.00 84.12 230 ARG A CA 1
ATOM 1810 C C . ARG A 1 230 ? 11.032 11.428 -15.890 1.00 84.12 230 ARG A C 1
ATOM 1812 O O . ARG A 1 230 ? 11.936 11.525 -15.064 1.00 84.12 230 ARG A O 1
ATOM 1819 N N . TRP A 1 231 ? 9.747 11.388 -15.569 1.00 86.44 231 TRP A N 1
ATOM 1820 C CA . TRP A 1 231 ? 9.247 11.346 -14.198 1.00 86.44 231 TRP A CA 1
ATOM 1821 C C . TRP A 1 231 ? 8.039 10.421 -14.088 1.00 86.44 231 TRP A C 1
ATOM 1823 O O . TRP A 1 231 ? 7.337 10.177 -15.073 1.00 86.44 231 TRP A O 1
ATOM 1833 N N . PHE A 1 232 ? 7.792 9.957 -12.867 1.00 87.81 232 PHE A N 1
ATOM 1834 C CA . PHE A 1 232 ? 6.607 9.216 -12.460 1.00 87.81 232 PHE A CA 1
ATOM 1835 C C . PHE A 1 232 ? 6.135 9.747 -11.102 1.00 87.81 232 PHE A C 1
ATOM 1837 O O . PHE A 1 232 ? 6.958 10.088 -10.255 1.00 87.81 232 PHE A O 1
ATOM 1844 N N . ALA A 1 233 ? 4.823 9.829 -10.895 1.00 85.38 233 ALA A N 1
ATOM 1845 C CA . ALA A 1 233 ? 4.214 10.198 -9.621 1.00 85.38 233 ALA A CA 1
ATOM 1846 C C . ALA A 1 233 ? 2.867 9.487 -9.439 1.00 85.38 233 ALA A C 1
ATOM 1848 O O . ALA A 1 233 ? 2.161 9.216 -10.412 1.00 85.38 233 ALA A O 1
ATOM 1849 N N . LEU A 1 234 ? 2.474 9.233 -8.192 1.00 80.75 234 LEU A N 1
ATOM 1850 C CA . LEU A 1 234 ? 1.130 8.766 -7.850 1.00 80.75 234 LEU A CA 1
ATOM 1851 C C . LEU A 1 234 ? 0.304 9.957 -7.368 1.00 80.75 234 LEU A C 1
ATOM 1853 O O . LEU A 1 234 ? 0.614 10.534 -6.330 1.00 80.75 234 LEU A O 1
ATOM 1857 N N . ILE A 1 235 ? -0.744 10.328 -8.105 1.00 82.38 235 ILE A N 1
ATOM 1858 C CA . ILE A 1 235 ? -1.660 11.404 -7.703 1.00 82.38 235 ILE A CA 1
ATOM 1859 C C . ILE A 1 235 ? -2.883 10.883 -6.963 1.00 82.38 235 ILE A C 1
ATOM 1861 O O . ILE A 1 235 ? -3.396 9.810 -7.283 1.00 82.38 235 ILE A O 1
ATOM 1865 N N . ARG A 1 236 ? -3.420 11.679 -6.037 1.00 73.19 236 ARG A N 1
ATOM 1866 C CA . ARG A 1 236 ? -4.711 11.418 -5.395 1.00 73.19 236 ARG A CA 1
ATOM 1867 C C . ARG A 1 236 ? -5.838 11.903 -6.310 1.00 73.19 236 ARG A C 1
ATOM 1869 O O . ARG A 1 236 ? -6.185 13.082 -6.336 1.00 73.19 236 ARG A O 1
ATOM 1876 N N . ILE A 1 237 ? -6.421 11.001 -7.106 1.00 72.44 237 ILE A N 1
ATOM 1877 C CA . ILE A 1 237 ? -7.500 11.366 -8.050 1.00 72.44 237 ILE A CA 1
ATOM 1878 C C . ILE A 1 237 ? -8.803 11.762 -7.339 1.00 72.44 237 ILE A C 1
ATOM 1880 O O . ILE A 1 237 ? -9.590 12.529 -7.900 1.00 72.44 237 ILE A O 1
ATOM 1884 N N . TRP A 1 238 ? -9.003 11.243 -6.128 1.00 67.06 238 TRP A N 1
ATOM 1885 C CA . TRP A 1 238 ? -9.969 11.602 -5.076 1.00 67.06 238 TRP A CA 1
ATOM 1886 C C . TRP A 1 238 ? -9.648 10.732 -3.843 1.00 67.06 238 TRP A C 1
ATOM 1888 O O . TRP A 1 238 ? -8.764 9.878 -3.938 1.00 67.06 238 TRP A O 1
ATOM 1898 N N . SER A 1 239 ? -10.329 10.921 -2.709 1.00 65.75 239 SER A N 1
ATOM 1899 C CA . SER A 1 239 ? -9.899 10.391 -1.402 1.00 65.75 239 SER A CA 1
ATOM 1900 C C . SER A 1 239 ? -9.450 8.914 -1.384 1.00 65.75 239 SER A C 1
ATOM 1902 O O . SER A 1 239 ? -8.335 8.679 -0.919 1.00 65.75 239 SER A O 1
ATOM 1904 N N . PRO A 1 240 ? -10.190 7.931 -1.938 1.00 60.88 240 PRO A N 1
ATOM 1905 C CA . PRO A 1 240 ? -9.802 6.520 -1.845 1.00 60.88 240 PRO A CA 1
ATOM 1906 C C . PRO A 1 240 ? -8.852 6.020 -2.946 1.00 60.88 240 PRO A C 1
ATOM 1908 O O . PRO A 1 240 ? -8.423 4.874 -2.881 1.00 60.88 240 PRO A O 1
ATOM 1911 N N . TRP A 1 241 ? -8.561 6.803 -3.994 1.00 65.25 241 TRP A N 1
ATOM 1912 C CA . TRP A 1 241 ? -7.898 6.263 -5.192 1.00 65.25 241 TRP A CA 1
ATOM 1913 C C . TRP A 1 241 ? -6.688 7.078 -5.628 1.00 65.25 241 TRP A C 1
ATOM 1915 O O . TRP A 1 241 ? -6.749 8.302 -5.787 1.00 65.25 241 TRP A O 1
ATOM 1925 N N . LEU A 1 242 ? -5.615 6.351 -5.930 1.00 73.06 242 LEU A N 1
ATOM 1926 C CA . LEU A 1 242 ? -4.429 6.870 -6.591 1.00 73.06 242 LEU A CA 1
ATOM 1927 C C . LEU A 1 242 ? -4.507 6.631 -8.105 1.00 73.06 242 LEU A C 1
ATOM 1929 O O . LEU A 1 242 ? -5.177 5.709 -8.569 1.00 73.06 242 LEU A O 1
ATOM 1933 N N . ALA A 1 243 ? -3.810 7.452 -8.887 1.00 74.75 243 ALA A N 1
ATOM 1934 C CA . ALA A 1 243 ? -3.542 7.168 -10.293 1.00 74.75 243 ALA A CA 1
ATOM 1935 C C . ALA A 1 243 ? -2.088 7.495 -10.646 1.00 74.75 243 ALA A C 1
ATOM 1937 O O . ALA A 1 243 ? -1.578 8.526 -10.202 1.00 74.75 243 ALA A O 1
ATOM 1938 N N . PRO A 1 244 ? -1.433 6.682 -11.491 1.00 82.12 244 PRO A N 1
ATOM 1939 C CA . PRO A 1 244 ? -0.125 7.025 -12.014 1.00 82.12 244 PRO A CA 1
ATOM 1940 C C . PRO A 1 244 ? -0.208 8.252 -12.925 1.00 82.12 244 PRO A C 1
ATOM 1942 O O . PRO A 1 244 ? -1.156 8.442 -13.700 1.00 82.12 244 PRO A O 1
ATOM 1945 N N . ARG A 1 245 ? 0.833 9.069 -12.853 1.00 85.12 245 ARG A N 1
ATOM 1946 C CA . ARG A 1 245 ? 1.181 10.112 -13.809 1.00 85.12 245 ARG A CA 1
ATOM 1947 C C . ARG A 1 245 ? 2.633 9.930 -14.194 1.00 85.12 245 ARG A C 1
ATOM 1949 O O . ARG A 1 245 ? 3.449 9.518 -13.378 1.00 85.12 245 ARG A O 1
ATOM 1956 N N . GLN A 1 246 ? 2.928 10.208 -15.451 1.00 86.81 246 GLN A N 1
ATOM 1957 C CA . GLN A 1 246 ? 4.271 10.126 -15.994 1.00 86.81 246 GLN A CA 1
ATOM 1958 C C . GLN A 1 246 ? 4.441 11.170 -17.088 1.00 86.81 246 GLN A C 1
ATOM 1960 O O . GLN A 1 246 ? 3.471 11.553 -17.748 1.00 86.81 246 GLN A O 1
ATOM 1965 N N . GLY A 1 247 ? 5.680 11.572 -17.327 1.00 84.50 247 GLY A N 1
ATOM 1966 C CA . GLY A 1 247 ? 6.021 12.479 -18.411 1.00 84.50 247 GLY A CA 1
ATOM 1967 C C . GLY A 1 247 ? 7.508 12.459 -18.731 1.00 84.50 247 GLY A C 1
ATOM 1968 O O . GLY A 1 247 ? 8.240 11.566 -18.303 1.00 84.50 247 GLY A O 1
ATOM 1969 N N . LYS A 1 248 ? 7.930 13.428 -19.547 1.00 82.44 248 LYS A N 1
ATOM 1970 C CA . LYS A 1 248 ? 9.301 13.550 -20.066 1.00 82.44 248 LYS A CA 1
ATOM 1971 C C . LYS A 1 248 ? 10.078 14.632 -19.302 1.00 82.44 248 LYS A C 1
ATOM 1973 O O . LYS A 1 248 ? 10.173 14.544 -18.088 1.00 82.44 248 LYS A O 1
ATOM 1978 N N . SER A 1 249 ? 10.555 15.670 -19.984 1.00 78.50 249 SER A N 1
ATOM 1979 C CA . SER A 1 249 ? 11.373 16.774 -19.455 1.00 78.50 249 SER A CA 1
ATOM 1980 C C . SER A 1 249 ? 10.590 17.921 -18.791 1.00 78.50 249 SER A C 1
ATOM 1982 O O . SER A 1 249 ? 11.149 18.980 -18.517 1.00 78.50 249 SER A O 1
ATOM 1984 N N . VAL A 1 250 ? 9.289 17.735 -18.548 1.00 81.81 250 VAL A N 1
ATOM 1985 C CA . VAL A 1 250 ? 8.364 18.735 -17.984 1.00 81.81 250 VAL A CA 1
ATOM 1986 C C . VAL A 1 250 ? 7.540 18.035 -16.907 1.00 81.81 250 VAL A C 1
ATOM 1988 O O . VAL A 1 250 ? 6.794 17.109 -17.233 1.00 81.81 250 VAL A O 1
ATOM 1991 N N . PHE A 1 251 ? 7.700 18.426 -15.640 1.00 85.00 251 PHE A N 1
ATOM 1992 C CA . PHE A 1 251 ? 6.943 17.865 -14.517 1.00 85.00 251 PHE A CA 1
ATOM 1993 C C . PHE A 1 251 ? 5.628 18.629 -14.358 1.00 85.00 251 PHE A C 1
ATOM 1995 O O . PHE A 1 251 ? 5.629 19.817 -14.045 1.00 85.00 251 PHE A O 1
ATOM 2002 N N . GLY A 1 252 ? 4.505 17.947 -14.573 1.00 86.31 252 GLY A N 1
ATOM 2003 C CA . GLY A 1 252 ? 3.182 18.561 -14.534 1.00 86.31 252 GLY A CA 1
ATOM 2004 C C . GLY A 1 252 ? 2.136 17.570 -14.052 1.00 86.31 252 GLY A C 1
ATOM 2005 O O . GLY A 1 252 ? 1.946 16.518 -14.659 1.00 86.31 252 GLY A O 1
ATOM 2006 N N . LEU A 1 253 ? 1.459 17.912 -12.962 1.00 86.56 253 LEU A N 1
ATOM 2007 C CA . LEU A 1 253 ? 0.398 17.128 -12.357 1.00 86.56 253 LEU A CA 1
ATOM 2008 C C . LEU A 1 253 ? -0.945 17.840 -12.552 1.00 86.56 253 LEU A C 1
ATOM 2010 O O . LEU A 1 253 ? -1.060 19.050 -12.391 1.00 86.56 253 LEU A O 1
ATOM 2014 N N . ASP A 1 254 ? -1.990 17.073 -12.841 1.00 84.88 254 ASP A N 1
ATOM 2015 C CA . ASP A 1 254 ? -3.378 17.544 -12.818 1.00 84.88 254 ASP A CA 1
ATOM 2016 C C . ASP A 1 254 ? -3.955 17.607 -11.392 1.00 84.88 254 ASP A C 1
ATOM 2018 O O . ASP A 1 254 ? -4.972 18.265 -11.175 1.00 84.88 254 ASP A O 1
ATOM 2022 N N . LYS A 1 255 ? -3.332 16.912 -10.425 1.00 84.00 255 LYS A N 1
ATOM 2023 C CA . LYS A 1 255 ? -3.716 16.856 -9.002 1.00 84.00 255 LYS A CA 1
ATOM 2024 C C . LYS A 1 255 ? -2.511 16.578 -8.100 1.00 84.00 255 LYS A C 1
ATOM 2026 O O . LYS A 1 255 ? -1.459 16.169 -8.569 1.00 84.00 255 LYS A O 1
ATOM 2031 N N . GLU A 1 256 ? -2.691 16.746 -6.796 1.00 83.44 256 GLU A N 1
ATOM 2032 C CA . GLU A 1 256 ? -1.656 16.510 -5.783 1.00 83.44 256 GLU A CA 1
ATOM 2033 C C . GLU A 1 256 ? -1.107 15.073 -5.807 1.00 83.44 256 GLU A C 1
ATOM 2035 O O . GLU A 1 256 ? -1.869 14.100 -5.795 1.00 83.44 256 GLU A O 1
ATOM 2040 N N . ALA A 1 257 ? 0.224 14.948 -5.823 1.00 83.19 257 ALA A N 1
ATOM 2041 C CA . ALA A 1 257 ? 0.935 13.679 -5.694 1.00 83.19 257 ALA A CA 1
ATOM 2042 C C . ALA A 1 257 ? 1.224 13.325 -4.232 1.00 83.19 257 ALA A C 1
ATOM 2044 O O . ALA A 1 257 ? 1.572 14.196 -3.434 1.00 83.19 257 ALA A O 1
ATOM 2045 N N . VAL A 1 258 ? 1.085 12.042 -3.895 1.00 75.88 258 VAL A N 1
ATOM 2046 C CA . VAL A 1 258 ? 1.310 11.512 -2.543 1.00 75.88 258 VAL A CA 1
ATOM 2047 C C . VAL A 1 258 ? 2.770 11.112 -2.320 1.00 75.88 258 VAL A C 1
ATOM 2049 O O . VAL A 1 258 ? 3.493 10.766 -3.254 1.00 75.88 258 VAL A O 1
ATOM 2052 N N . THR A 1 259 ? 3.192 11.159 -1.061 1.00 69.31 259 THR A N 1
ATOM 2053 C CA . THR A 1 259 ? 4.509 10.746 -0.561 1.00 69.31 259 THR A CA 1
ATOM 2054 C C . THR A 1 259 ? 4.471 9.316 -0.001 1.00 69.31 259 THR A C 1
ATOM 2056 O O . THR A 1 259 ? 3.404 8.775 0.277 1.00 69.31 259 THR A O 1
ATOM 2059 N N . SER A 1 260 ? 5.641 8.710 0.234 1.00 56.78 260 SER A N 1
ATOM 2060 C CA . SER A 1 260 ? 5.773 7.425 0.950 1.00 56.78 260 SER A CA 1
ATOM 2061 C C . SER A 1 260 ? 5.519 7.518 2.465 1.00 56.78 260 SER A C 1
ATOM 2063 O O . SER A 1 260 ? 5.448 6.493 3.138 1.00 56.78 260 SER A O 1
ATOM 2065 N N . ILE A 1 261 ? 5.394 8.736 3.004 1.00 60.97 261 ILE A N 1
ATOM 2066 C CA . ILE A 1 261 ? 5.116 9.036 4.414 1.00 60.97 261 ILE A CA 1
ATOM 2067 C C . ILE A 1 261 ? 4.090 10.166 4.448 1.00 60.97 261 ILE A C 1
ATOM 2069 O O . ILE A 1 261 ? 4.388 11.277 4.008 1.00 60.97 261 ILE A O 1
ATOM 2073 N N . SER A 1 262 ? 2.890 9.894 4.950 1.00 58.25 262 SER A N 1
ATOM 2074 C CA . SER A 1 262 ? 1.814 10.882 5.068 1.00 58.25 262 SER A CA 1
ATOM 2075 C C . SER A 1 262 ? 0.905 10.513 6.240 1.00 58.25 262 SER A C 1
ATOM 2077 O O . SER A 1 262 ? 0.695 9.328 6.489 1.00 58.25 262 SER A O 1
ATOM 2079 N N . GLY A 1 263 ? 0.397 11.508 6.970 1.00 59.31 263 GLY A N 1
ATOM 2080 C CA . GLY A 1 263 ? -0.419 11.311 8.178 1.00 59.31 263 GLY A CA 1
ATOM 2081 C C . GLY A 1 263 ? 0.388 11.056 9.459 1.00 59.31 263 GLY A C 1
ATOM 2082 O O . GLY A 1 263 ? -0.192 10.825 10.515 1.00 59.31 263 GLY A O 1
ATOM 2083 N N . VAL A 1 264 ? 1.721 11.111 9.394 1.00 63.47 264 VAL A N 1
ATOM 2084 C CA . VAL A 1 264 ? 2.597 11.010 10.571 1.00 63.47 264 VAL A CA 1
ATOM 2085 C C . VAL A 1 264 ? 2.432 12.260 11.436 1.00 63.47 264 VAL A C 1
ATOM 2087 O O . VAL A 1 264 ? 2.600 13.371 10.940 1.00 63.47 264 VAL A O 1
ATOM 2090 N N . ASN A 1 265 ? 2.134 12.072 12.727 1.00 66.69 265 ASN A N 1
ATOM 2091 C CA . ASN A 1 265 ? 1.912 13.149 13.701 1.00 66.69 265 ASN A CA 1
ATOM 2092 C C . ASN A 1 265 ? 0.889 14.196 13.211 1.00 66.69 265 ASN A C 1
ATOM 2094 O O . ASN A 1 265 ? 1.143 15.394 13.297 1.00 66.69 265 ASN A O 1
ATOM 2098 N N . ASP A 1 266 ? -0.225 13.732 12.632 1.00 70.81 266 ASP A N 1
ATOM 2099 C CA . ASP A 1 266 ? -1.286 14.553 12.026 1.00 70.81 266 ASP A CA 1
ATOM 2100 C C . ASP A 1 266 ? -0.846 15.440 10.834 1.00 70.81 266 ASP A C 1
ATOM 2102 O O . ASP A 1 266 ? -1.613 16.293 10.375 1.00 70.81 266 ASP A O 1
ATOM 2106 N N . VAL A 1 267 ? 0.358 15.227 10.279 1.00 72.75 267 VAL A N 1
ATOM 2107 C CA . VAL A 1 267 ? 0.878 15.975 9.123 1.00 72.75 267 VAL A CA 1
ATOM 2108 C C . VAL A 1 267 ? 0.777 15.161 7.828 1.00 72.75 267 VAL A C 1
ATOM 2110 O O . VAL A 1 267 ? 1.400 14.110 7.660 1.00 72.75 267 VAL A O 1
ATOM 2113 N N . MET A 1 268 ? 0.018 15.681 6.862 1.00 78.06 268 MET A N 1
ATOM 2114 C CA . MET A 1 268 ? -0.083 15.161 5.495 1.00 78.06 268 MET A CA 1
ATOM 2115 C C . MET A 1 268 ? 0.747 16.023 4.537 1.00 78.06 268 MET A C 1
ATOM 2117 O O . MET A 1 268 ? 0.560 17.238 4.466 1.00 78.06 268 MET A O 1
ATOM 2121 N N . THR A 1 269 ? 1.608 15.384 3.746 1.00 82.75 269 THR A N 1
ATOM 2122 C CA . THR A 1 269 ? 2.507 16.050 2.792 1.00 82.75 269 THR A CA 1
ATOM 2123 C C . THR A 1 269 ? 2.227 15.567 1.370 1.00 82.75 269 THR A C 1
ATOM 2125 O O . THR A 1 269 ? 2.050 14.373 1.133 1.00 82.75 269 THR A O 1
ATOM 2128 N N . THR A 1 270 ? 2.164 16.501 0.417 1.00 85.38 270 THR A N 1
ATOM 2129 C CA . THR A 1 270 ? 1.858 16.242 -1.003 1.00 85.38 270 THR A CA 1
ATOM 2130 C C . THR A 1 270 ? 2.644 17.171 -1.933 1.00 85.38 270 THR A C 1
ATOM 2132 O O . THR A 1 270 ? 3.112 18.227 -1.507 1.00 85.38 270 THR A O 1
ATOM 2135 N N . PHE A 1 271 ? 2.771 16.811 -3.214 1.00 87.00 271 PHE A N 1
ATOM 2136 C CA . PHE A 1 271 ? 3.464 17.610 -4.235 1.00 87.00 271 PHE A CA 1
ATOM 2137 C C . PHE A 1 271 ? 2.525 18.163 -5.321 1.00 87.00 271 PHE A C 1
ATOM 2139 O O . PHE A 1 271 ? 1.589 17.490 -5.754 1.00 87.00 271 PHE A O 1
ATOM 2146 N N . LYS A 1 272 ? 2.844 19.363 -5.819 1.00 87.88 272 LYS A N 1
ATOM 2147 C CA . LYS A 1 272 ? 2.267 20.045 -6.993 1.00 87.88 272 LYS A CA 1
ATOM 2148 C C . LYS A 1 272 ? 3.384 20.601 -7.893 1.00 87.88 272 LYS A C 1
ATOM 2150 O O . LYS A 1 272 ? 4.532 20.692 -7.464 1.00 87.88 272 LYS A O 1
ATOM 2155 N N . ASN A 1 273 ? 3.039 21.043 -9.100 1.00 86.19 273 ASN A N 1
ATOM 2156 C CA . ASN A 1 273 ? 3.879 21.861 -9.993 1.00 86.19 273 ASN A CA 1
ATOM 2157 C C . ASN A 1 273 ? 3.472 23.350 -9.975 1.00 86.19 273 ASN A C 1
ATOM 2159 O O . ASN A 1 273 ? 2.481 23.722 -9.344 1.00 86.19 273 ASN A O 1
ATOM 2163 N N . ASP A 1 274 ? 4.221 24.192 -10.696 1.00 81.88 274 ASP A N 1
ATOM 2164 C CA . ASP A 1 274 ? 3.850 25.583 -10.982 1.00 81.88 274 ASP A CA 1
ATOM 2165 C C . ASP A 1 274 ? 2.972 25.742 -12.241 1.00 81.88 274 ASP A C 1
ATOM 2167 O O . ASP A 1 274 ? 2.766 24.803 -13.013 1.00 81.88 274 ASP A O 1
ATOM 2171 N N . GLU A 1 275 ? 2.446 26.954 -12.442 1.00 73.94 275 GLU A N 1
ATOM 2172 C CA . GLU A 1 275 ? 1.565 27.319 -13.565 1.00 73.94 275 GLU A CA 1
ATOM 2173 C C . GLU A 1 275 ? 2.253 27.261 -14.941 1.00 73.94 275 GLU A C 1
ATOM 2175 O O . GLU A 1 275 ? 1.573 27.206 -15.963 1.00 73.94 275 GLU A O 1
ATOM 2180 N N . GLY A 1 276 ? 3.590 27.266 -14.991 1.00 65.69 276 GLY A N 1
ATOM 2181 C CA . GLY A 1 276 ? 4.363 27.226 -16.234 1.00 65.69 276 GLY A CA 1
ATOM 2182 C C . GLY A 1 276 ? 4.737 25.817 -16.695 1.00 65.69 276 GLY A C 1
ATOM 2183 O O . GLY A 1 276 ? 5.355 25.676 -17.749 1.00 65.69 276 GLY A O 1
ATOM 2184 N N . GLY A 1 277 ? 4.437 24.781 -15.902 1.00 62.06 277 GLY A N 1
ATOM 2185 C CA . GLY A 1 277 ? 4.968 23.428 -16.111 1.00 62.06 277 GLY A CA 1
ATOM 2186 C C . GLY A 1 277 ? 6.488 23.343 -15.923 1.00 62.06 277 GLY A C 1
ATOM 2187 O O . GLY A 1 277 ? 7.095 22.308 -16.208 1.00 62.06 277 GLY A O 1
ATOM 2188 N N . ASN A 1 278 ? 7.121 24.415 -15.439 1.00 64.12 278 ASN A N 1
ATOM 2189 C CA . ASN A 1 278 ? 8.516 24.356 -15.050 1.00 64.12 278 ASN A CA 1
ATOM 2190 C C . ASN A 1 278 ? 8.622 23.480 -13.806 1.00 64.12 278 ASN A C 1
ATOM 2192 O O . ASN A 1 278 ? 7.667 23.290 -13.050 1.00 64.12 278 ASN A O 1
ATOM 2196 N N . VAL A 1 279 ? 9.803 22.911 -13.592 1.00 62.59 279 VAL A N 1
ATOM 2197 C CA . VAL A 1 279 ? 9.987 21.856 -12.588 1.00 62.59 279 VAL A CA 1
ATOM 2198 C C . VAL A 1 279 ? 10.238 22.466 -11.209 1.00 62.59 279 VAL A C 1
ATOM 2200 O O . VAL A 1 279 ? 11.193 22.182 -10.504 1.00 62.59 279 VAL A O 1
ATOM 2203 N N . VAL A 1 280 ? 9.331 23.360 -10.830 1.00 70.56 280 VAL A N 1
ATOM 2204 C CA . VAL A 1 280 ? 9.215 23.946 -9.506 1.00 70.56 280 VAL A CA 1
ATOM 2205 C C . VAL A 1 280 ? 8.174 23.133 -8.755 1.00 70.56 280 VAL A C 1
ATOM 2207 O O . VAL A 1 280 ? 6.968 23.352 -8.873 1.00 70.56 280 VAL A O 1
ATOM 2210 N N . LEU A 1 281 ? 8.655 22.167 -7.979 1.00 78.69 281 LEU A N 1
ATOM 2211 C CA . LEU A 1 281 ? 7.792 21.394 -7.101 1.00 78.69 281 LEU A CA 1
ATOM 2212 C C . LEU A 1 281 ? 7.341 22.280 -5.933 1.00 78.69 281 LEU A C 1
ATOM 2214 O O . LEU A 1 281 ? 8.175 22.817 -5.201 1.00 78.69 281 LEU A O 1
ATOM 2218 N N . ARG A 1 282 ? 6.030 22.428 -5.736 1.00 84.50 282 ARG A N 1
ATOM 2219 C CA . ARG A 1 282 ? 5.459 22.978 -4.498 1.00 84.50 282 ARG A CA 1
ATOM 2220 C C . ARG A 1 282 ? 5.058 21.824 -3.594 1.00 84.50 282 ARG A C 1
ATOM 2222 O O . ARG A 1 282 ? 4.285 20.961 -4.005 1.00 84.50 282 ARG A O 1
ATOM 2229 N N . VAL A 1 283 ? 5.552 21.824 -2.365 1.00 82.88 283 VAL A N 1
ATOM 2230 C CA . VAL A 1 283 ? 5.093 20.914 -1.317 1.00 82.88 283 VAL A CA 1
ATOM 2231 C C . VAL A 1 283 ? 3.904 21.567 -0.627 1.00 82.88 283 VAL A C 1
ATOM 2233 O O . VAL A 1 283 ? 4.057 22.662 -0.089 1.00 82.88 283 VAL A O 1
ATOM 2236 N N . ARG A 1 284 ? 2.736 20.919 -0.636 1.00 83.75 284 ARG A N 1
ATOM 2237 C CA . ARG A 1 284 ? 1.586 21.306 0.192 1.00 83.75 284 ARG A CA 1
ATOM 2238 C C . ARG A 1 284 ? 1.556 20.412 1.424 1.00 83.75 284 ARG A C 1
ATOM 2240 O O . ARG A 1 284 ? 1.514 19.186 1.311 1.00 83.75 284 ARG A O 1
ATOM 2247 N N . ILE A 1 285 ? 1.547 21.053 2.582 1.00 85.06 285 ILE A N 1
ATOM 2248 C CA . ILE A 1 285 ? 1.562 20.425 3.899 1.00 85.06 285 ILE A CA 1
ATOM 2249 C C . ILE A 1 285 ? 0.258 20.792 4.599 1.00 85.06 285 ILE A C 1
ATOM 2251 O O . ILE A 1 285 ? -0.091 21.972 4.628 1.00 85.06 285 ILE A O 1
ATOM 2255 N N . ARG A 1 286 ? -0.456 19.807 5.148 1.00 81.50 286 ARG A N 1
ATOM 2256 C CA . ARG A 1 286 ? -1.644 19.985 5.996 1.00 81.50 286 ARG A CA 1
ATOM 2257 C C . ARG A 1 286 ? -1.324 19.456 7.392 1.00 81.50 286 ARG A C 1
ATOM 2259 O O . ARG A 1 286 ? -0.924 18.302 7.494 1.00 81.50 286 ARG A O 1
ATOM 2266 N N . ASN A 1 287 ? -1.508 20.269 8.429 1.00 81.62 287 ASN A N 1
ATOM 2267 C CA . ASN A 1 287 ? -1.434 19.833 9.826 1.00 81.62 287 ASN A CA 1
ATOM 2268 C C . ASN A 1 287 ? -2.842 19.808 10.434 1.00 81.62 287 ASN A C 1
ATOM 2270 O O . ASN A 1 287 ? -3.549 20.821 10.393 1.00 81.62 287 ASN A O 1
ATOM 2274 N N . ASP A 1 288 ? -3.226 18.655 10.981 1.00 77.69 288 ASP A N 1
ATOM 2275 C CA . ASP A 1 288 ? -4.513 18.416 11.645 1.00 77.69 288 ASP A CA 1
ATOM 2276 C C . ASP A 1 288 ? -4.387 18.321 13.183 1.00 77.69 288 ASP A C 1
ATOM 2278 O O . ASP A 1 288 ? -5.396 18.207 13.889 1.00 77.69 288 ASP A O 1
ATOM 2282 N N . GLY A 1 289 ? -3.157 18.389 13.704 1.00 76.38 289 GLY A N 1
ATOM 2283 C CA . GLY A 1 289 ? -2.836 18.288 15.124 1.00 76.38 289 GLY A CA 1
ATOM 2284 C C . GLY A 1 289 ? -2.927 19.625 15.866 1.00 76.38 289 GLY A C 1
ATOM 2285 O O . GLY A 1 289 ? -2.781 20.707 15.294 1.00 76.38 289 GLY A O 1
ATOM 2286 N N . THR A 1 290 ? -3.129 19.561 17.184 1.00 76.31 290 THR A N 1
ATOM 2287 C CA . THR A 1 290 ? -3.226 20.746 18.063 1.00 76.31 290 THR A CA 1
ATOM 2288 C C . THR A 1 290 ? -1.869 21.334 18.473 1.00 76.31 290 THR A C 1
ATOM 2290 O O . THR A 1 290 ? -1.828 22.275 19.262 1.00 76.31 290 THR A O 1
ATOM 2293 N N . GLY A 1 291 ? -0.763 20.767 17.988 1.00 80.19 291 GLY A N 1
ATOM 2294 C CA . GLY A 1 291 ? 0.603 21.247 18.207 1.00 80.19 291 GLY A CA 1
ATOM 2295 C C . GLY A 1 291 ? 1.312 21.549 16.886 1.00 80.19 291 GLY A C 1
ATOM 2296 O O . GLY A 1 291 ? 0.829 21.186 15.812 1.00 80.19 291 GLY A O 1
ATOM 2297 N N . GLU A 1 292 ? 2.461 22.221 16.962 1.00 84.81 292 GLU A N 1
ATOM 2298 C CA . GLU A 1 292 ? 3.323 22.420 15.793 1.00 84.81 292 GLU A CA 1
ATOM 2299 C C . GLU A 1 292 ? 3.771 21.065 15.229 1.00 84.81 292 GLU A C 1
ATOM 2301 O O . GLU A 1 292 ? 4.276 20.203 15.951 1.00 84.81 292 GLU A O 1
ATOM 2306 N N . GLY A 1 293 ? 3.570 20.881 13.928 1.00 82.75 293 GLY A N 1
ATOM 2307 C CA . GLY A 1 293 ? 3.944 19.682 13.195 1.00 82.75 293 GLY A CA 1
ATOM 2308 C C . GLY A 1 293 ? 5.270 19.860 12.460 1.00 82.75 293 GLY A C 1
ATOM 2309 O O . GLY A 1 293 ? 5.746 20.970 12.220 1.00 82.75 293 GLY A O 1
ATOM 2310 N N . THR A 1 294 ? 5.870 18.751 12.035 1.00 87.00 294 THR A N 1
ATOM 2311 C CA . THR A 1 294 ? 7.013 18.763 11.112 1.00 87.00 294 THR A CA 1
ATOM 2312 C C . THR A 1 294 ? 6.700 17.858 9.932 1.00 87.00 294 THR A C 1
ATOM 2314 O O . THR A 1 294 ? 6.537 16.652 10.093 1.00 87.00 294 THR A O 1
ATOM 2317 N N . SER A 1 295 ? 6.624 18.439 8.735 1.00 86.06 295 SER A N 1
ATOM 2318 C CA . SER A 1 295 ? 6.526 17.670 7.495 1.00 86.06 295 SER A CA 1
ATOM 2319 C C . SER A 1 295 ? 7.877 17.047 7.184 1.00 86.06 295 SER A C 1
ATOM 2321 O O . SER A 1 295 ? 8.885 17.754 7.179 1.00 86.06 295 SER A O 1
ATOM 2323 N N . GLN A 1 296 ? 7.879 15.761 6.834 1.00 85.38 296 GLN A N 1
ATOM 2324 C CA . GLN A 1 296 ? 9.066 15.036 6.392 1.00 85.38 296 GLN A CA 1
ATOM 2325 C C . GLN A 1 296 ? 8.893 14.558 4.947 1.00 85.38 296 GLN A C 1
ATOM 2327 O O . GLN A 1 296 ? 7.919 13.893 4.600 1.00 85.38 296 GLN A O 1
ATOM 2332 N N . VAL A 1 297 ? 9.866 14.886 4.101 1.00 88.88 297 VAL A N 1
ATOM 2333 C CA . VAL A 1 297 ? 10.010 14.376 2.733 1.00 88.88 297 VAL A CA 1
ATOM 2334 C C . VAL A 1 297 ? 11.280 13.537 2.669 1.00 88.88 297 VAL A C 1
ATOM 2336 O O . VAL A 1 297 ? 12.323 13.948 3.176 1.00 88.88 297 VAL A O 1
ATOM 2339 N N . LEU A 1 298 ? 11.210 12.370 2.028 1.00 89.56 298 LEU A N 1
ATOM 2340 C CA . LEU A 1 298 ? 12.387 11.552 1.749 1.00 89.56 298 LEU A CA 1
ATOM 2341 C C . LEU A 1 298 ? 12.820 11.681 0.299 1.00 89.56 298 LEU A C 1
ATOM 2343 O O . LEU A 1 298 ? 11.991 11.661 -0.609 1.00 89.56 298 LEU A O 1
ATOM 2347 N N . VAL A 1 299 ? 14.133 11.754 0.098 1.00 91.94 299 VAL A N 1
ATOM 2348 C CA . VAL A 1 299 ? 14.760 11.759 -1.223 1.00 91.94 299 VAL A CA 1
ATOM 2349 C C . VAL A 1 299 ? 15.788 10.639 -1.270 1.00 91.94 299 VAL A C 1
ATOM 2351 O O . VAL A 1 299 ? 16.714 10.624 -0.461 1.00 91.94 299 VAL A O 1
ATOM 2354 N N . GLY A 1 300 ? 15.622 9.712 -2.210 1.00 90.00 300 GLY A N 1
ATOM 2355 C CA . GLY A 1 300 ? 16.612 8.694 -2.549 1.00 90.00 300 GLY A CA 1
ATOM 2356 C C . GLY A 1 300 ? 17.229 8.990 -3.912 1.00 90.00 300 GLY A C 1
ATOM 2357 O O . GLY A 1 300 ? 16.511 9.296 -4.861 1.00 90.00 300 GLY A O 1
ATOM 2358 N N . LEU A 1 301 ? 18.550 8.884 -4.002 1.00 89.38 301 LEU A N 1
ATOM 2359 C CA . LEU A 1 301 ? 19.328 8.948 -5.237 1.00 89.38 301 LEU A CA 1
ATOM 2360 C C . LEU A 1 301 ? 20.055 7.615 -5.422 1.00 89.38 301 LEU A C 1
ATOM 2362 O O . LEU A 1 301 ? 20.633 7.096 -4.469 1.00 89.38 301 LEU A O 1
ATOM 2366 N N . GLY A 1 302 ? 20.052 7.076 -6.635 1.00 85.44 302 GLY A N 1
ATOM 2367 C CA . GLY A 1 302 ? 20.743 5.840 -6.992 1.00 85.44 302 GLY A CA 1
ATOM 2368 C C . GLY A 1 302 ? 20.768 5.653 -8.503 1.00 85.44 302 GLY A C 1
ATOM 2369 O O . GLY A 1 302 ? 20.000 6.304 -9.213 1.00 85.44 302 GLY A O 1
ATOM 2370 N N . ASP A 1 303 ? 21.638 4.765 -8.983 1.00 79.38 303 ASP A N 1
ATOM 2371 C CA . ASP A 1 303 ? 21.737 4.454 -10.415 1.00 79.38 303 ASP A CA 1
ATOM 2372 C C . ASP A 1 303 ? 20.527 3.665 -10.939 1.00 79.38 303 ASP A C 1
ATOM 2374 O O . ASP A 1 303 ? 20.264 3.690 -12.136 1.00 79.38 303 ASP A O 1
ATOM 2378 N N . ASP A 1 304 ? 19.774 2.976 -10.077 1.00 79.06 304 ASP A N 1
ATOM 2379 C CA . ASP A 1 304 ? 18.553 2.265 -10.454 1.00 79.06 304 ASP A CA 1
ATOM 2380 C C . ASP A 1 304 ? 17.360 2.621 -9.551 1.00 79.06 304 ASP A C 1
ATOM 2382 O O . ASP A 1 304 ? 17.505 2.990 -8.379 1.00 79.06 304 ASP A O 1
ATOM 2386 N N . PHE A 1 305 ? 16.160 2.527 -10.131 1.00 79.94 305 PHE A N 1
ATOM 2387 C CA . PHE A 1 305 ? 14.915 2.907 -9.468 1.00 79.94 305 PHE A CA 1
ATOM 2388 C C . PHE A 1 305 ? 14.594 2.017 -8.264 1.00 79.94 305 PHE A C 1
ATOM 2390 O O . PHE A 1 305 ? 14.155 2.540 -7.243 1.00 79.94 305 PHE A O 1
ATOM 2397 N N . GLU A 1 306 ? 14.821 0.705 -8.351 1.00 77.75 306 GLU A N 1
ATOM 2398 C CA . GLU A 1 306 ? 14.431 -0.229 -7.292 1.00 77.75 306 GLU A CA 1
ATOM 2399 C C . GLU A 1 306 ? 15.295 -0.038 -6.045 1.00 77.75 306 GLU A C 1
ATOM 2401 O O . GLU A 1 306 ? 14.764 0.039 -4.938 1.00 77.75 306 GLU A O 1
ATOM 2406 N N . SER A 1 307 ? 16.606 0.150 -6.205 1.00 78.56 307 SER A N 1
ATOM 2407 C CA . SER A 1 307 ? 17.514 0.457 -5.099 1.00 78.56 307 SER A CA 1
ATOM 2408 C C . SER A 1 307 ? 17.177 1.795 -4.439 1.00 78.56 307 SER A C 1
ATOM 2410 O O . SER A 1 307 ? 17.158 1.871 -3.206 1.00 78.56 307 SER A O 1
ATOM 2412 N N . ALA A 1 308 ? 16.895 2.843 -5.225 1.00 82.62 308 ALA A N 1
ATOM 2413 C CA . ALA A 1 308 ? 16.547 4.170 -4.708 1.00 82.62 308 ALA A CA 1
ATOM 2414 C C . ALA A 1 308 ? 15.171 4.182 -4.012 1.00 82.62 308 ALA A C 1
ATOM 2416 O O . ALA A 1 308 ? 15.018 4.769 -2.938 1.00 82.62 308 ALA A O 1
ATOM 2417 N N . ASN A 1 309 ? 14.189 3.480 -4.581 1.00 80.75 309 ASN A N 1
ATOM 2418 C CA . ASN A 1 309 ? 12.876 3.260 -3.983 1.00 80.75 309 ASN A CA 1
ATOM 2419 C C . ASN A 1 309 ? 12.994 2.448 -2.684 1.00 80.75 309 ASN A C 1
ATOM 2421 O O . ASN A 1 309 ? 12.458 2.857 -1.658 1.00 80.75 309 ASN A O 1
ATOM 2425 N N . ALA A 1 310 ? 13.764 1.357 -2.677 1.00 72.06 310 ALA A N 1
ATOM 2426 C CA . ALA A 1 310 ? 14.015 0.555 -1.483 1.00 72.06 310 ALA A CA 1
ATOM 2427 C C . ALA A 1 310 ? 14.676 1.381 -0.367 1.00 72.06 310 ALA A C 1
ATOM 2429 O O . ALA A 1 310 ? 14.219 1.329 0.772 1.00 72.06 310 ALA A O 1
ATOM 2430 N N . ALA A 1 311 ? 15.678 2.210 -0.684 1.00 78.88 311 ALA A N 1
ATOM 2431 C CA . ALA A 1 311 ? 16.300 3.131 0.273 1.00 78.88 311 ALA A CA 1
ATOM 2432 C C . ALA A 1 311 ? 15.275 4.059 0.950 1.00 78.88 311 ALA A C 1
ATOM 2434 O O . ALA A 1 311 ? 15.254 4.179 2.179 1.00 78.88 311 ALA A O 1
ATOM 2435 N N . VAL A 1 312 ?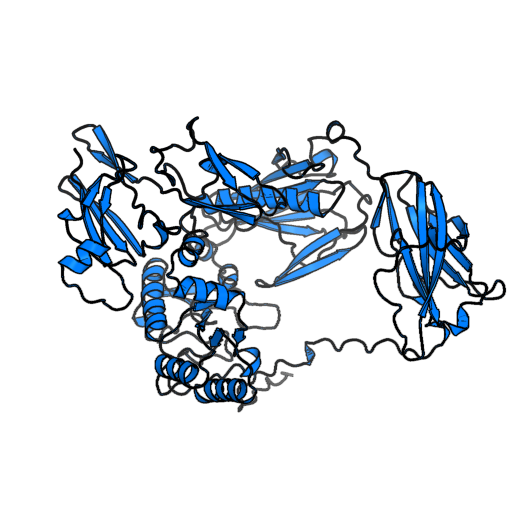 14.394 4.674 0.153 1.00 81.25 312 VAL A N 1
ATOM 2436 C CA . VAL A 1 312 ? 13.303 5.523 0.650 1.00 81.25 312 VAL A CA 1
ATOM 2437 C C . VAL A 1 312 ? 12.302 4.713 1.468 1.00 81.25 312 VAL A C 1
ATOM 2439 O O . VAL A 1 312 ? 11.938 5.145 2.554 1.00 81.25 312 VAL A O 1
ATOM 2442 N N . MET A 1 313 ? 11.876 3.539 1.002 1.00 75.69 313 MET A N 1
ATOM 2443 C CA . MET A 1 313 ? 10.851 2.727 1.666 1.00 75.69 313 MET A CA 1
ATOM 2444 C C . MET A 1 313 ? 11.342 2.089 2.973 1.00 75.69 313 MET A C 1
ATOM 2446 O O . MET A 1 313 ? 10.564 1.977 3.920 1.00 75.69 313 MET A O 1
ATOM 2450 N N . TYR A 1 314 ? 12.623 1.721 3.083 1.00 68.44 314 TYR A N 1
ATOM 2451 C CA . TYR A 1 314 ? 13.209 1.247 4.342 1.00 68.44 314 TYR A CA 1
ATOM 2452 C C . TYR A 1 314 ? 13.306 2.366 5.386 1.00 68.44 314 TYR A C 1
ATOM 2454 O O . TYR A 1 314 ? 12.961 2.157 6.550 1.00 68.44 314 TYR A O 1
ATOM 2462 N N . HIS A 1 315 ? 13.703 3.575 4.982 1.00 74.06 315 HIS A N 1
ATOM 2463 C CA . HIS A 1 315 ? 13.755 4.718 5.898 1.00 74.06 315 HIS A CA 1
ATOM 2464 C C . HIS A 1 315 ? 12.358 5.264 6.229 1.00 74.06 315 HIS A C 1
ATOM 2466 O O . HIS A 1 315 ? 12.096 5.614 7.377 1.00 74.06 315 HIS A O 1
ATOM 2472 N N . ALA A 1 316 ? 11.425 5.231 5.272 1.00 67.31 316 ALA A N 1
ATOM 2473 C CA . ALA A 1 316 ? 10.009 5.523 5.488 1.00 67.31 316 ALA A CA 1
ATOM 2474 C C . ALA A 1 316 ? 9.382 4.550 6.483 1.00 67.31 316 ALA A C 1
ATOM 2476 O O . ALA A 1 316 ? 8.701 4.993 7.399 1.00 67.31 316 ALA A O 1
ATOM 2477 N N . ARG A 1 317 ? 9.680 3.247 6.385 1.00 60.94 317 ARG A N 1
ATOM 2478 C CA . ARG A 1 317 ? 9.295 2.262 7.405 1.00 60.94 317 ARG A CA 1
ATOM 2479 C C . ARG A 1 317 ? 9.855 2.635 8.777 1.00 60.94 317 ARG A C 1
ATOM 2481 O O . ARG A 1 317 ? 9.136 2.524 9.757 1.00 60.94 317 ARG A O 1
ATOM 2488 N N . GLY A 1 318 ? 11.097 3.119 8.848 1.00 57.53 318 GLY A N 1
ATOM 2489 C CA . GLY A 1 318 ? 11.694 3.628 10.086 1.00 57.53 318 GLY A CA 1
ATOM 2490 C C . GLY A 1 318 ? 10.945 4.825 10.685 1.00 57.53 318 GLY A C 1
ATOM 2491 O O . GLY A 1 318 ? 10.726 4.852 11.891 1.00 57.53 318 GLY A O 1
ATOM 2492 N N . ILE A 1 319 ? 10.514 5.780 9.857 1.00 63.94 319 ILE A N 1
ATOM 2493 C CA . ILE A 1 319 ? 9.761 6.972 10.286 1.00 63.94 319 ILE A CA 1
ATOM 2494 C C . ILE A 1 319 ? 8.307 6.642 10.635 1.00 63.94 319 ILE A C 1
ATOM 2496 O O . ILE A 1 319 ? 7.809 7.091 11.660 1.00 63.94 319 ILE A O 1
ATOM 2500 N N . VAL A 1 320 ? 7.620 5.851 9.811 1.00 53.56 320 VAL A N 1
ATOM 2501 C CA . VAL A 1 320 ? 6.233 5.437 10.059 1.00 53.56 320 VAL A CA 1
ATOM 2502 C C . VAL A 1 320 ? 6.168 4.546 11.296 1.00 53.56 320 VAL A C 1
ATOM 2504 O O . VAL A 1 320 ? 5.297 4.767 12.128 1.00 53.56 320 VAL A O 1
ATOM 2507 N N . ALA A 1 321 ? 7.137 3.645 11.499 1.00 48.31 321 ALA A N 1
ATOM 2508 C CA . ALA A 1 321 ? 7.284 2.935 12.767 1.00 48.31 321 ALA A CA 1
ATOM 2509 C C . ALA A 1 321 ? 7.515 3.918 13.924 1.00 48.31 321 ALA A C 1
ATOM 2511 O O . ALA A 1 321 ? 6.804 3.822 14.916 1.00 48.31 321 ALA A O 1
ATOM 2512 N N . ALA A 1 322 ? 8.416 4.903 13.774 1.00 47.25 322 ALA A N 1
ATOM 2513 C CA . ALA A 1 322 ? 8.668 5.932 14.789 1.00 47.25 322 ALA A CA 1
ATOM 2514 C C . ALA A 1 322 ? 7.418 6.776 15.134 1.00 47.25 322 ALA A C 1
ATOM 2516 O O . ALA A 1 322 ? 7.249 7.162 16.288 1.00 47.25 322 ALA A O 1
ATOM 2517 N N . ALA A 1 323 ? 6.517 7.005 14.177 1.00 42.19 323 ALA A N 1
ATOM 2518 C CA . ALA A 1 323 ? 5.242 7.692 14.376 1.00 42.19 323 ALA A CA 1
ATOM 2519 C C . ALA A 1 323 ? 4.168 6.791 15.005 1.00 42.19 323 ALA A C 1
ATOM 2521 O O . ALA A 1 323 ? 3.440 7.220 15.897 1.00 42.19 323 ALA A O 1
ATOM 2522 N N . GLN A 1 324 ? 4.098 5.529 14.577 1.00 39.75 324 GLN A N 1
ATOM 2523 C CA . GLN A 1 324 ? 3.198 4.516 15.130 1.00 39.75 324 GLN A CA 1
ATOM 2524 C C . GLN A 1 324 ? 3.624 4.074 16.542 1.00 39.75 324 GLN A C 1
ATOM 2526 O O . GLN A 1 324 ? 2.784 3.588 17.289 1.00 39.75 324 GLN A O 1
ATOM 2531 N N . THR A 1 325 ? 4.869 4.334 16.974 1.00 34.88 325 THR A N 1
ATOM 2532 C CA . THR A 1 325 ? 5.304 4.259 18.390 1.00 34.88 325 THR A CA 1
ATOM 2533 C C . THR A 1 325 ? 4.445 5.109 19.325 1.00 34.88 325 THR A C 1
ATOM 2535 O O . THR A 1 325 ? 4.321 4.779 20.498 1.00 34.88 325 THR A O 1
ATOM 2538 N N . THR A 1 326 ? 3.864 6.207 18.830 1.00 36.09 326 THR A N 1
ATOM 2539 C CA . THR A 1 326 ? 2.967 7.082 19.607 1.00 36.09 326 THR A CA 1
ATOM 2540 C C . THR A 1 326 ? 1.666 6.365 19.986 1.00 36.09 326 THR A C 1
ATOM 2542 O O . THR A 1 326 ? 0.910 6.846 20.828 1.00 36.09 326 THR A O 1
ATOM 2545 N N . THR A 1 327 ? 1.381 5.234 19.337 1.00 36.78 327 THR A N 1
ATOM 2546 C CA . THR A 1 327 ? 0.073 4.597 19.342 1.00 36.78 327 THR A CA 1
ATOM 2547 C C . THR A 1 327 ? 0.185 3.062 19.362 1.00 36.78 327 THR A C 1
ATOM 2549 O O . THR A 1 327 ? 0.176 2.498 20.453 1.00 36.78 327 THR A O 1
ATOM 2552 N N . GLY A 1 328 ? 0.356 2.382 18.211 1.00 38.72 328 GLY A N 1
ATOM 2553 C CA . GLY A 1 328 ? 0.894 1.003 18.117 1.00 38.72 328 GLY A CA 1
ATOM 2554 C C . GLY A 1 328 ? 0.025 -0.108 17.483 1.00 38.72 328 GLY A C 1
ATOM 2555 O O . GLY A 1 328 ? 0.342 -1.278 17.643 1.00 38.72 328 GLY A O 1
ATOM 2556 N N . GLU A 1 329 ? -1.083 0.188 16.795 1.00 34.97 329 GLU A N 1
ATOM 2557 C CA . GLU A 1 329 ? -2.182 -0.788 16.527 1.00 34.97 329 GLU A CA 1
ATOM 2558 C C . GLU A 1 329 ? -1.834 -2.000 15.662 1.00 34.97 329 GLU A C 1
ATOM 2560 O O . GLU A 1 329 ? -2.464 -3.047 15.786 1.00 34.97 329 GLU A O 1
ATOM 2565 N N . VAL A 1 330 ? -0.788 -1.860 14.849 1.00 34.97 330 VAL A N 1
ATOM 2566 C CA . VAL A 1 330 ? -0.332 -2.777 13.788 1.00 34.97 330 VAL A CA 1
ATOM 2567 C C . VAL A 1 330 ? -0.004 -4.194 14.284 1.00 34.97 330 VAL A C 1
ATOM 2569 O O . VAL A 1 330 ? 0.246 -5.100 13.493 1.00 34.97 330 VAL A O 1
ATOM 2572 N N . GLN A 1 331 ? 0.022 -4.417 15.596 1.00 35.19 331 GLN A N 1
ATOM 2573 C CA . GLN A 1 331 ? 0.599 -5.625 16.161 1.00 35.19 331 GLN A CA 1
ATOM 2574 C C . GLN A 1 331 ? -0.331 -6.555 16.924 1.00 35.19 331 GLN A C 1
ATOM 2576 O O . GLN A 1 331 ? -0.066 -7.756 16.944 1.00 35.19 331 GLN A O 1
ATOM 2581 N N . LYS A 1 332 ? -1.459 -6.059 17.440 1.00 36.50 332 LYS A N 1
ATOM 2582 C CA . LYS A 1 332 ? -2.539 -6.946 17.909 1.00 36.50 332 LYS A CA 1
ATOM 2583 C C . LYS A 1 332 ? -3.021 -7.879 16.789 1.00 36.50 332 LYS A C 1
ATOM 2585 O O . LYS A 1 332 ? -3.421 -9.012 17.040 1.00 36.50 332 LYS A O 1
ATOM 2590 N N . GLU A 1 333 ? -2.932 -7.399 15.551 1.00 33.62 333 GLU A N 1
ATOM 2591 C CA . GLU A 1 333 ? -3.350 -8.079 14.326 1.00 33.62 333 GLU A CA 1
ATOM 2592 C C . GLU A 1 333 ? -2.441 -9.271 13.956 1.00 33.62 333 GLU A C 1
ATOM 2594 O O . GLU A 1 333 ? -2.922 -10.345 13.597 1.00 33.62 333 GLU A O 1
ATOM 2599 N N . LEU A 1 334 ? -1.120 -9.122 14.116 1.00 32.97 334 LEU A N 1
ATOM 2600 C CA . LEU A 1 334 ? -0.131 -10.163 13.797 1.00 32.97 334 LEU A CA 1
ATOM 2601 C C . LEU A 1 334 ? -0.066 -11.290 14.834 1.00 32.97 334 LEU A C 1
ATOM 2603 O O . LEU A 1 334 ? 0.344 -12.402 14.504 1.00 32.97 334 LEU A O 1
ATOM 2607 N N . GLU A 1 335 ? -0.470 -11.009 16.068 1.00 33.66 335 GLU A N 1
ATOM 2608 C CA . GLU A 1 335 ? -0.597 -11.994 17.139 1.00 33.66 335 GLU A CA 1
ATOM 2609 C C . GLU A 1 335 ? -1.816 -12.910 16.916 1.00 33.66 335 GLU A C 1
ATOM 2611 O O . GLU A 1 335 ? -1.669 -14.133 16.912 1.00 33.66 335 GLU A O 1
ATOM 2616 N N . ALA A 1 336 ? -3.001 -12.360 16.627 1.00 34.94 336 ALA A N 1
ATOM 2617 C CA . ALA A 1 336 ? -4.231 -13.147 16.443 1.00 34.94 336 ALA A CA 1
ATOM 2618 C C . ALA A 1 336 ? -4.111 -14.276 15.392 1.00 34.94 336 ALA A C 1
ATOM 2620 O O . ALA A 1 336 ? -4.653 -15.365 15.576 1.00 34.94 336 ALA A O 1
ATOM 2621 N N . LEU A 1 337 ? -3.337 -14.049 14.325 1.00 34.56 337 LEU A N 1
ATOM 2622 C CA . LEU A 1 337 ? -3.078 -15.014 13.246 1.00 34.56 337 LEU A CA 1
ATOM 2623 C C . LEU A 1 337 ? -2.147 -16.178 13.634 1.00 34.56 337 LEU A C 1
ATOM 2625 O O . LEU A 1 337 ? -1.970 -17.113 12.855 1.00 34.56 337 LEU A O 1
ATOM 2629 N N . LYS A 1 338 ? -1.494 -16.112 14.798 1.00 33.50 338 LYS A N 1
ATOM 2630 C CA . LYS A 1 338 ? -0.301 -16.915 15.102 1.00 33.50 338 LYS A CA 1
ATOM 2631 C C . LYS A 1 338 ? -0.455 -17.906 16.262 1.00 33.50 338 LYS A C 1
ATOM 2633 O O . LYS A 1 338 ? 0.362 -18.818 16.392 1.00 33.50 338 LYS A O 1
ATOM 2638 N N . THR A 1 339 ? -1.504 -17.793 17.075 1.00 34.88 339 THR A N 1
ATOM 2639 C CA . THR A 1 339 ? -1.762 -18.682 18.231 1.00 34.88 339 THR A CA 1
ATOM 2640 C C . THR A 1 339 ? -2.872 -19.688 18.090 1.00 34.88 339 THR A C 1
ATOM 2642 O O . THR A 1 339 ? -2.974 -20.572 18.949 1.00 34.88 339 THR A O 1
ATOM 2645 N N . GLY A 1 340 ? -3.729 -19.531 17.092 1.00 38.97 340 GLY A N 1
ATOM 2646 C CA . GLY A 1 340 ? -4.906 -20.365 17.001 1.00 38.97 340 GLY A CA 1
ATOM 2647 C C . GLY A 1 340 ? -4.564 -21.853 16.849 1.00 38.97 340 GLY A C 1
ATOM 2648 O O . GLY A 1 340 ? -3.433 -22.243 16.533 1.00 38.97 340 GLY A O 1
ATOM 2649 N N . ASN A 1 341 ? -5.549 -22.695 17.156 1.00 38.53 341 ASN A N 1
ATOM 2650 C CA . ASN A 1 341 ? -5.393 -24.148 17.170 1.00 38.53 341 ASN A CA 1
ATOM 2651 C C . ASN A 1 341 ? -5.089 -24.693 15.759 1.00 38.53 341 ASN A C 1
ATOM 2653 O O . ASN A 1 341 ? -5.023 -23.943 14.788 1.00 38.53 341 ASN A O 1
ATOM 2657 N N . GLU A 1 342 ? -4.917 -26.008 15.612 1.00 45.31 342 GLU A N 1
ATOM 2658 C CA . GLU A 1 342 ? -4.730 -26.624 14.287 1.00 45.31 342 GLU A CA 1
ATOM 2659 C C . GLU A 1 342 ? -5.861 -26.227 13.321 1.00 45.31 342 GLU A C 1
ATOM 2661 O O . GLU A 1 342 ? -5.602 -25.906 12.171 1.00 45.31 342 GLU A O 1
ATOM 2666 N N . GLN A 1 343 ? -7.083 -26.069 13.836 1.00 45.28 343 GLN A N 1
ATOM 2667 C CA . GLN A 1 343 ? -8.243 -25.530 13.124 1.00 45.28 343 GLN A CA 1
ATOM 2668 C C . GLN A 1 343 ? -8.103 -24.057 12.702 1.00 45.28 343 GLN A C 1
ATOM 2670 O O . GLN A 1 343 ? -8.664 -23.684 11.683 1.00 45.28 343 GLN A O 1
ATOM 2675 N N . THR A 1 344 ? -7.354 -23.222 13.432 1.00 41.91 344 THR A N 1
ATOM 2676 C CA . THR A 1 344 ? -7.078 -21.820 13.067 1.00 41.91 344 THR A CA 1
ATOM 2677 C C . THR A 1 344 ? -5.857 -21.683 12.149 1.00 41.91 344 THR A C 1
ATOM 2679 O O . THR A 1 344 ? -5.773 -20.746 11.364 1.00 41.91 344 THR A O 1
ATOM 2682 N N . LYS A 1 345 ? -4.901 -22.616 12.219 1.00 40.03 345 LYS A N 1
ATOM 2683 C CA . LYS A 1 345 ? -3.817 -22.711 11.229 1.00 40.03 345 LYS A CA 1
ATOM 2684 C C . LYS A 1 345 ? -4.363 -23.194 9.894 1.00 40.03 345 LYS A C 1
ATOM 2686 O O . LYS A 1 345 ? -4.146 -22.531 8.892 1.00 40.03 345 LYS A O 1
ATOM 2691 N N . VAL A 1 346 ? -5.180 -24.247 9.926 1.00 49.25 346 VAL A N 1
ATOM 2692 C CA . VAL A 1 346 ? -5.998 -24.686 8.794 1.00 49.25 346 VAL A CA 1
ATOM 2693 C C . VAL A 1 346 ? -6.936 -23.566 8.348 1.00 49.25 346 VAL A C 1
ATOM 2695 O O . VAL A 1 346 ? -7.038 -23.361 7.153 1.00 49.25 346 VAL A O 1
ATOM 2698 N N . TRP A 1 347 ? -7.544 -22.778 9.247 1.00 55.25 347 TRP A N 1
ATOM 2699 C CA . TRP A 1 347 ? -8.307 -21.573 8.874 1.00 55.25 347 TRP A CA 1
ATOM 2700 C C . TRP A 1 347 ? -7.449 -20.558 8.123 1.00 55.25 347 TRP A C 1
ATOM 2702 O O . TRP A 1 347 ? -7.880 -20.071 7.090 1.00 55.25 347 TRP A O 1
ATOM 2712 N N . ALA A 1 348 ? -6.236 -20.257 8.591 1.00 43.78 348 ALA A N 1
ATOM 2713 C CA . ALA A 1 348 ? -5.364 -19.277 7.950 1.00 43.78 348 ALA A CA 1
ATOM 2714 C C . ALA A 1 348 ? -4.869 -19.778 6.585 1.00 43.78 348 ALA A C 1
ATOM 2716 O O . ALA A 1 348 ? -4.966 -19.054 5.601 1.00 43.78 348 ALA A O 1
ATOM 2717 N N . GLU A 1 349 ? -4.408 -21.026 6.504 1.00 48.19 349 GLU A N 1
ATOM 2718 C CA . GLU A 1 349 ? -4.011 -21.684 5.253 1.00 48.19 349 GLU A CA 1
ATOM 2719 C C . GLU A 1 349 ? -5.201 -21.755 4.276 1.00 48.19 349 GLU A C 1
ATOM 2721 O O . GLU A 1 349 ? -5.097 -21.308 3.140 1.00 48.19 349 GLU A O 1
ATOM 2726 N N . ASN A 1 350 ? -6.386 -22.173 4.725 1.00 56.69 350 ASN A N 1
ATOM 2727 C CA . ASN A 1 350 ? -7.616 -22.162 3.925 1.00 56.69 350 ASN A CA 1
ATOM 2728 C C . ASN A 1 350 ? -8.082 -20.755 3.527 1.00 56.69 350 ASN A C 1
ATOM 2730 O O . ASN A 1 350 ? -8.694 -20.591 2.472 1.00 56.69 350 ASN A O 1
ATOM 2734 N N . TRP A 1 351 ? -7.840 -19.743 4.354 1.00 59.50 351 TRP A N 1
ATOM 2735 C CA . TRP A 1 351 ? -8.229 -18.364 4.077 1.00 59.50 351 TRP A CA 1
ATOM 2736 C C . TRP A 1 351 ? -7.294 -17.706 3.055 1.00 59.50 351 TRP A C 1
ATOM 2738 O O . TRP A 1 351 ? -7.762 -16.990 2.170 1.00 59.50 351 TRP A O 1
ATOM 2748 N N . TYR A 1 352 ? -5.986 -17.972 3.147 1.00 53.66 352 TYR A N 1
ATOM 2749 C CA . TYR A 1 352 ? -4.972 -17.411 2.250 1.00 53.66 352 TYR A CA 1
ATOM 2750 C C . TYR A 1 352 ? -4.793 -18.205 0.944 1.00 53.66 352 TYR A C 1
ATOM 2752 O O . TYR A 1 352 ? -4.670 -17.583 -0.111 1.00 53.66 352 TYR A O 1
ATOM 2760 N N . ASP A 1 353 ? -4.817 -19.542 0.990 1.00 63.81 353 ASP A N 1
ATOM 2761 C CA . ASP A 1 353 ? -4.621 -20.420 -0.177 1.00 63.81 353 ASP A CA 1
ATOM 2762 C C . ASP A 1 353 ? -5.944 -20.942 -0.776 1.00 63.81 353 ASP A C 1
ATOM 2764 O O . ASP A 1 353 ? -5.973 -21.440 -1.906 1.00 63.81 353 ASP A O 1
ATOM 2768 N N . GLY A 1 354 ? -7.059 -20.849 -0.043 1.00 69.81 354 GLY A N 1
ATOM 2769 C CA . GLY A 1 354 ? -8.367 -21.318 -0.502 1.00 69.81 354 GLY A CA 1
ATOM 2770 C C . GLY A 1 354 ? -9.088 -20.336 -1.426 1.00 69.81 354 GLY A C 1
ATOM 2771 O O . GLY A 1 354 ? -8.972 -19.115 -1.324 1.00 69.81 354 GLY A O 1
ATOM 2772 N N . LEU A 1 355 ? -9.894 -20.883 -2.340 1.00 81.75 355 LEU A N 1
ATOM 2773 C CA . LEU A 1 355 ? -10.666 -20.078 -3.281 1.00 81.75 355 LEU A CA 1
ATOM 2774 C C . LEU A 1 355 ? -11.823 -19.369 -2.559 1.00 81.75 355 LEU A C 1
ATOM 2776 O O . LEU A 1 355 ? -12.712 -20.022 -2.007 1.00 81.75 355 LEU A O 1
ATOM 2780 N N . THR A 1 356 ? -11.822 -18.038 -2.610 1.00 86.62 356 THR A N 1
ATOM 2781 C CA . THR A 1 356 ? -12.812 -17.173 -1.952 1.00 86.62 356 THR A CA 1
ATOM 2782 C C . THR A 1 356 ? -13.896 -16.708 -2.922 1.00 86.62 356 THR A C 1
ATOM 2784 O O . THR A 1 356 ? -13.597 -16.117 -3.960 1.00 86.62 356 THR A O 1
ATOM 2787 N N . TYR A 1 357 ? -15.164 -16.915 -2.562 1.00 89.19 357 TYR A N 1
ATOM 2788 C CA . TYR A 1 357 ? -16.321 -16.324 -3.239 1.00 89.19 357 TYR A CA 1
ATOM 2789 C C . TYR A 1 357 ? -16.783 -15.057 -2.505 1.00 89.19 357 TYR A C 1
ATOM 2791 O O . TYR A 1 357 ? -16.787 -15.019 -1.278 1.00 89.19 357 TYR A O 1
ATOM 2799 N N . CYS A 1 358 ? -17.196 -14.025 -3.239 1.00 91.50 358 CYS A N 1
ATOM 2800 C CA . CYS A 1 358 ? -17.682 -12.752 -2.696 1.00 91.50 358 CYS A CA 1
ATOM 2801 C C . CYS A 1 358 ? -18.973 -12.355 -3.421 1.00 91.50 358 CYS A C 1
ATOM 2803 O O . CYS A 1 358 ? -19.020 -12.366 -4.654 1.00 91.50 358 CYS A O 1
ATOM 2805 N N . THR A 1 359 ? -20.022 -12.010 -2.670 1.00 91.44 359 THR A N 1
ATOM 2806 C CA . THR A 1 359 ? -21.358 -11.780 -3.245 1.00 91.44 359 THR A CA 1
ATOM 2807 C C . THR A 1 359 ? -21.474 -10.493 -4.066 1.00 91.44 359 THR A C 1
ATOM 2809 O O . THR A 1 359 ? -22.292 -10.462 -4.982 1.00 91.44 359 THR A O 1
ATOM 2812 N N . TRP A 1 360 ? -20.648 -9.468 -3.812 1.00 84.88 360 TRP A N 1
ATOM 2813 C CA . TRP A 1 360 ? -20.793 -8.115 -4.383 1.00 84.88 360 TRP A CA 1
ATOM 2814 C C . TRP A 1 360 ? -20.981 -8.089 -5.910 1.00 84.88 360 TRP A C 1
ATOM 2816 O O . TRP A 1 360 ? -22.019 -7.661 -6.412 1.00 84.88 360 TRP A O 1
ATOM 2826 N N . ASN A 1 361 ? -20.003 -8.606 -6.662 1.00 78.94 361 ASN A N 1
ATOM 2827 C CA . ASN A 1 361 ? -20.055 -8.621 -8.130 1.00 78.94 361 ASN A CA 1
ATOM 2828 C C . ASN A 1 361 ? -20.992 -9.703 -8.699 1.00 78.94 361 ASN A C 1
ATOM 2830 O O . ASN A 1 361 ? -21.277 -9.679 -9.894 1.00 78.94 361 ASN A O 1
ATOM 2834 N N . ALA A 1 362 ? -21.411 -10.676 -7.885 1.00 77.06 362 ALA A N 1
ATOM 2835 C CA . ALA A 1 362 ? -22.110 -11.871 -8.352 1.00 77.06 362 ALA A CA 1
ATOM 2836 C C . ALA A 1 362 ? -23.633 -11.818 -8.138 1.00 77.06 362 ALA A C 1
ATOM 2838 O O . ALA A 1 362 ? -24.378 -12.293 -8.990 1.00 77.06 362 ALA A O 1
ATOM 2839 N N . LEU A 1 363 ? -24.093 -11.235 -7.025 1.00 84.25 363 LEU A N 1
ATOM 2840 C CA . LEU A 1 363 ? -25.504 -11.204 -6.600 1.00 84.25 363 LEU A CA 1
ATOM 2841 C C . LEU A 1 363 ? -26.104 -9.784 -6.566 1.00 84.25 363 LEU A C 1
ATOM 2843 O O . LEU A 1 363 ? -27.329 -9.629 -6.445 1.00 84.25 363 LEU A O 1
ATOM 2847 N N . GLY A 1 364 ? -25.249 -8.767 -6.730 1.00 75.56 364 GLY A N 1
ATOM 2848 C CA . GLY A 1 364 ? -25.606 -7.351 -6.736 1.00 75.56 364 GLY A CA 1
ATOM 2849 C C . GLY A 1 364 ? -25.936 -6.799 -5.348 1.00 75.56 364 GLY A C 1
ATOM 2850 O O . GLY A 1 364 ? -25.892 -7.507 -4.346 1.00 75.56 364 GLY A O 1
ATOM 2851 N N . GLN A 1 365 ? -26.304 -5.516 -5.304 1.00 74.75 365 GLN A N 1
ATOM 2852 C CA . GLN A 1 365 ? -26.522 -4.775 -4.055 1.00 74.75 365 GLN A CA 1
ATOM 2853 C C . GLN A 1 365 ? -27.700 -5.288 -3.215 1.00 74.75 365 GLN A C 1
ATOM 2855 O O . GLN A 1 365 ? -27.674 -5.138 -2.006 1.00 74.75 365 GLN A O 1
ATOM 2860 N N . ARG A 1 366 ? -28.769 -5.851 -3.795 1.00 82.50 366 ARG A N 1
ATOM 2861 C CA . ARG A 1 366 ? -29.910 -6.362 -3.003 1.00 82.50 366 ARG A CA 1
ATOM 2862 C C . ARG A 1 366 ? -29.690 -7.816 -2.617 1.00 82.50 366 ARG A C 1
ATOM 2864 O O . ARG A 1 366 ? -30.183 -8.706 -3.313 1.00 82.50 366 ARG A O 1
ATOM 2871 N N . LEU A 1 367 ? -28.916 -8.041 -1.563 1.00 89.25 367 LEU A N 1
ATOM 2872 C CA . LEU A 1 367 ? -28.611 -9.371 -1.054 1.00 89.25 367 LEU A CA 1
ATOM 2873 C C . LEU A 1 367 ? -29.796 -9.931 -0.246 1.00 89.25 367 LEU A C 1
ATOM 2875 O O . LEU A 1 367 ? -30.476 -9.187 0.450 1.00 89.25 367 LEU A O 1
ATOM 2879 N N . THR A 1 368 ? -30.063 -11.232 -0.369 1.00 94.06 368 THR A N 1
ATOM 2880 C CA . THR A 1 368 ? -31.098 -11.955 0.393 1.00 94.06 368 THR A CA 1
ATOM 2881 C C . THR A 1 368 ? -30.605 -13.362 0.720 1.00 94.06 368 THR A C 1
ATOM 2883 O O . THR A 1 368 ? -29.714 -13.870 0.030 1.00 94.06 368 THR A O 1
ATOM 2886 N N . GLU A 1 369 ? -31.205 -14.011 1.724 1.00 95.12 369 GLU A N 1
ATOM 2887 C CA . GLU A 1 369 ? -30.941 -15.422 2.045 1.00 95.12 369 GLU A CA 1
ATOM 2888 C C . GLU A 1 369 ? -31.091 -16.301 0.789 1.00 95.12 369 GLU A C 1
ATOM 2890 O O . GLU A 1 369 ? -30.137 -16.976 0.406 1.00 95.12 369 GLU A O 1
ATOM 2895 N N . ASP A 1 370 ? -32.211 -16.205 0.066 1.00 95.12 370 ASP A N 1
ATOM 2896 C CA . ASP A 1 370 ? -32.465 -16.998 -1.148 1.00 95.12 370 ASP A CA 1
ATOM 2897 C C . ASP A 1 370 ? -31.368 -16.855 -2.216 1.00 95.12 370 ASP A C 1
ATOM 2899 O O . ASP A 1 370 ? -30.902 -17.856 -2.761 1.00 95.12 370 ASP A O 1
ATOM 2903 N N . LYS A 1 371 ? -30.903 -15.627 -2.496 1.00 94.88 371 LYS A N 1
ATOM 2904 C CA . LYS A 1 371 ? -29.830 -15.384 -3.477 1.00 94.88 371 LYS A CA 1
ATOM 2905 C C . LYS A 1 371 ? -28.504 -16.007 -3.052 1.00 94.88 371 LYS A C 1
ATOM 2907 O O . LYS A 1 371 ? -27.766 -16.515 -3.894 1.00 94.88 371 LYS A O 1
ATOM 2912 N N . ILE A 1 372 ? -28.181 -15.941 -1.760 1.00 96.12 372 ILE A N 1
ATOM 2913 C CA . ILE A 1 372 ? -26.971 -16.562 -1.214 1.00 96.12 372 ILE A CA 1
ATOM 2914 C C . ILE A 1 372 ? -27.071 -18.084 -1.348 1.00 96.12 372 ILE A C 1
ATOM 2916 O O . ILE A 1 372 ? -26.121 -18.721 -1.802 1.00 96.12 372 ILE A O 1
ATOM 2920 N N . LEU A 1 373 ? -28.214 -18.673 -0.991 1.00 96.25 373 LEU A N 1
ATOM 2921 C CA . LEU A 1 373 ? -28.391 -20.123 -1.024 1.00 96.25 373 LEU A CA 1
ATOM 2922 C C . LEU A 1 373 ? -28.421 -20.675 -2.460 1.00 96.25 373 LEU A C 1
ATOM 2924 O O . LEU A 1 373 ? -27.778 -21.693 -2.703 1.00 96.25 373 LEU A O 1
ATOM 2928 N N . ASP A 1 374 ? -29.046 -19.987 -3.422 1.00 95.56 374 ASP A N 1
ATOM 2929 C CA . ASP A 1 374 ? -29.001 -20.354 -4.851 1.00 95.56 374 ASP A CA 1
ATOM 2930 C C . ASP A 1 374 ? -27.574 -20.290 -5.429 1.00 95.56 374 ASP A C 1
ATOM 2932 O O . ASP A 1 374 ? -27.146 -21.181 -6.171 1.00 95.56 374 ASP A O 1
ATOM 2936 N N . ALA A 1 375 ? -26.777 -19.293 -5.024 1.00 94.19 375 ALA A N 1
ATOM 2937 C CA . ALA A 1 375 ? -25.367 -19.207 -5.400 1.00 94.19 375 ALA A CA 1
ATOM 2938 C C . ALA A 1 375 ? -24.550 -20.386 -4.844 1.00 94.19 375 ALA A C 1
ATOM 2940 O O . ALA A 1 375 ? -23.770 -21.005 -5.571 1.00 94.19 375 ALA A O 1
ATOM 2941 N N . VAL A 1 376 ? -24.758 -20.730 -3.569 1.00 94.75 376 VAL A N 1
ATOM 2942 C CA . VAL A 1 376 ? -24.101 -21.863 -2.899 1.00 94.75 376 VAL A CA 1
ATOM 2943 C C . VAL A 1 376 ? -24.499 -23.201 -3.537 1.00 94.75 376 VAL A C 1
ATOM 2945 O O . VAL A 1 376 ? -23.628 -24.024 -3.828 1.00 94.75 376 VAL A O 1
ATOM 2948 N N . GLU A 1 377 ? -25.784 -23.406 -3.838 1.00 94.12 377 GLU A N 1
ATOM 2949 C CA . GLU A 1 377 ? -26.267 -24.590 -4.562 1.00 94.12 377 GLU A CA 1
ATOM 2950 C C . GLU A 1 377 ? -25.708 -24.664 -5.984 1.00 94.12 377 GLU A C 1
ATOM 2952 O O . GLU A 1 377 ?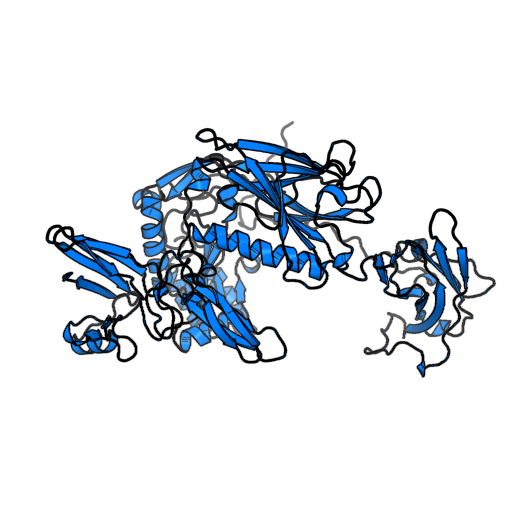 -25.316 -25.739 -6.442 1.00 94.12 377 GLU A O 1
ATOM 2957 N N . THR A 1 378 ? -25.606 -23.530 -6.678 1.00 92.88 378 THR A N 1
ATOM 2958 C CA . THR A 1 378 ? -25.021 -23.455 -8.019 1.00 92.88 378 THR A CA 1
ATOM 2959 C C . THR A 1 378 ? -23.534 -23.814 -8.007 1.00 92.88 378 THR A C 1
ATOM 2961 O O . THR A 1 378 ? -23.087 -24.563 -8.880 1.00 92.88 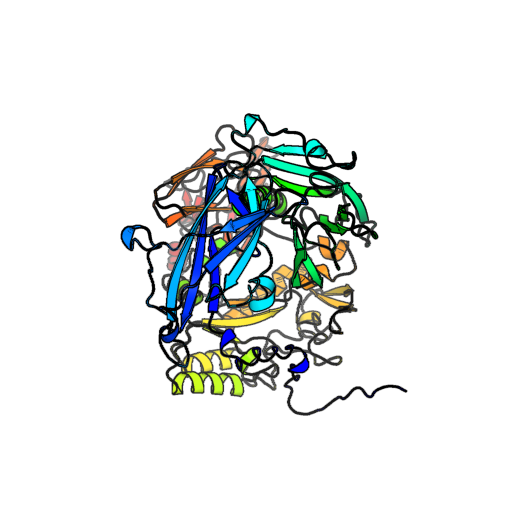378 THR A O 1
ATOM 2964 N N . LEU A 1 379 ? -22.766 -23.360 -7.012 1.00 92.31 379 LEU A N 1
ATOM 2965 C CA . LEU A 1 379 ? -21.364 -23.755 -6.828 1.00 92.31 379 LEU A CA 1
ATOM 2966 C C . LEU A 1 379 ? -21.242 -25.269 -6.586 1.00 92.31 379 LEU A C 1
ATOM 2968 O O . LEU A 1 379 ? -20.500 -25.945 -7.305 1.00 92.31 379 LEU A O 1
ATOM 2972 N N . ALA A 1 380 ? -22.034 -25.821 -5.660 1.00 91.06 380 ALA A N 1
ATOM 2973 C CA . ALA A 1 380 ? -22.055 -27.254 -5.359 1.00 91.06 380 ALA A CA 1
ATOM 2974 C C . ALA A 1 380 ? -22.445 -28.108 -6.584 1.00 91.06 380 ALA A C 1
ATOM 2976 O O . ALA A 1 380 ? -21.752 -29.067 -6.932 1.00 91.06 380 ALA A O 1
ATOM 2977 N N . LYS A 1 381 ? -23.502 -27.718 -7.309 1.00 94.00 381 LYS A N 1
ATOM 2978 C CA . LYS A 1 381 ? -23.987 -28.381 -8.534 1.00 94.00 381 LYS A CA 1
ATOM 2979 C C . LYS A 1 381 ? -22.937 -28.420 -9.646 1.00 94.00 381 LYS A C 1
ATOM 2981 O O . LYS A 1 381 ? -22.841 -29.420 -10.358 1.00 94.00 381 LYS A O 1
ATOM 2986 N N . ASN A 1 382 ? -22.141 -27.360 -9.784 1.00 93.38 382 ASN A N 1
ATOM 2987 C CA . ASN A 1 382 ? -21.050 -27.281 -10.759 1.00 93.38 382 ASN A CA 1
ATOM 2988 C C . ASN A 1 382 ? -19.717 -27.855 -10.238 1.00 93.38 382 ASN A C 1
ATOM 2990 O O . ASN A 1 382 ? -18.725 -27.818 -10.963 1.00 93.38 382 ASN A O 1
ATOM 2994 N N . LYS A 1 383 ? -19.687 -28.419 -9.019 1.00 90.56 383 LYS A N 1
ATOM 2995 C CA . LYS A 1 383 ? -18.482 -28.953 -8.351 1.00 90.56 383 LYS A CA 1
ATOM 2996 C C . LYS A 1 383 ? -17.375 -27.905 -8.168 1.00 90.56 383 LYS A C 1
ATOM 2998 O O . LYS A 1 383 ? -16.189 -28.235 -8.175 1.00 90.56 383 LYS A O 1
ATOM 3003 N N . ILE A 1 384 ? -17.765 -26.640 -8.012 1.00 89.94 384 ILE A N 1
ATOM 3004 C CA . ILE A 1 384 ? -16.858 -25.533 -7.713 1.00 89.94 384 ILE A CA 1
ATOM 3005 C C . ILE A 1 384 ? -16.740 -25.452 -6.192 1.00 89.94 384 ILE A C 1
ATOM 3007 O O . ILE A 1 384 ? -17.613 -24.922 -5.503 1.00 89.94 384 ILE A O 1
ATOM 3011 N N . ASN A 1 385 ? -15.658 -26.021 -5.670 1.00 88.25 385 ASN A N 1
ATOM 3012 C CA . ASN A 1 385 ? -15.370 -26.009 -4.243 1.00 88.25 385 ASN A CA 1
ATOM 3013 C C . ASN A 1 385 ? -14.660 -24.700 -3.889 1.00 88.25 385 ASN A C 1
ATOM 3015 O O . ASN A 1 385 ? -13.507 -24.491 -4.264 1.00 88.25 385 ASN A O 1
ATOM 3019 N N . VAL A 1 386 ? -15.370 -23.829 -3.179 1.00 89.62 386 VAL A N 1
ATOM 3020 C CA . VAL A 1 386 ? -14.826 -22.614 -2.562 1.00 89.62 386 VAL A CA 1
ATOM 3021 C C . VAL A 1 386 ? -14.677 -22.854 -1.064 1.00 89.62 386 VAL A C 1
ATOM 3023 O O . VAL A 1 386 ? -15.521 -23.529 -0.468 1.00 89.62 386 VAL A O 1
ATOM 3026 N N . THR A 1 387 ? -13.603 -22.337 -0.473 1.00 87.81 387 THR A N 1
ATOM 3027 C CA . THR A 1 387 ? -13.284 -22.537 0.950 1.00 87.81 387 THR A CA 1
ATOM 3028 C C . THR A 1 387 ? -13.831 -21.403 1.810 1.00 87.81 387 THR A C 1
ATOM 3030 O O . THR A 1 387 ? -14.307 -21.632 2.924 1.00 87.81 387 THR A O 1
ATOM 3033 N N . ASN A 1 388 ? -13.823 -20.191 1.251 1.00 86.38 388 ASN A N 1
ATOM 3034 C CA . ASN A 1 388 ? -14.195 -18.955 1.929 1.00 86.38 388 ASN A CA 1
ATOM 3035 C C . ASN A 1 388 ? -15.383 -18.302 1.212 1.00 86.38 388 ASN A C 1
ATOM 3037 O O . ASN A 1 388 ? -15.426 -18.266 -0.022 1.00 86.38 388 ASN A O 1
ATOM 3041 N N . PHE A 1 389 ? -16.327 -17.749 1.969 1.00 93.56 389 PHE A N 1
ATOM 3042 C CA . PHE A 1 389 ? -17.513 -17.083 1.435 1.00 93.56 389 PHE A CA 1
ATOM 3043 C C . PHE A 1 389 ? -17.729 -15.731 2.124 1.00 93.56 389 PHE A C 1
ATOM 3045 O O . PHE A 1 389 ? -17.977 -15.671 3.325 1.00 93.56 389 PHE A O 1
ATOM 3052 N N . ILE A 1 390 ? -17.640 -14.638 1.366 1.00 94.00 390 ILE A N 1
ATOM 3053 C CA . ILE A 1 390 ? -17.851 -13.272 1.853 1.00 94.00 390 ILE A CA 1
ATOM 3054 C C . ILE A 1 390 ? -19.270 -12.827 1.494 1.00 94.00 390 ILE A C 1
ATOM 3056 O O . ILE A 1 390 ? -19.578 -12.595 0.320 1.00 94.00 390 ILE A O 1
ATOM 3060 N N . ILE A 1 391 ? -20.105 -12.678 2.521 1.00 95.62 391 ILE A N 1
ATOM 3061 C CA . ILE A 1 391 ? -21.374 -11.950 2.483 1.00 95.62 391 ILE A CA 1
ATOM 3062 C C . ILE A 1 391 ? -21.011 -10.459 2.461 1.00 95.62 391 ILE A C 1
ATOM 3064 O O . ILE A 1 391 ? -20.674 -9.861 3.484 1.00 95.62 391 ILE A O 1
ATOM 3068 N N . ASP A 1 392 ? -20.965 -9.887 1.263 1.00 92.06 392 ASP A N 1
ATOM 3069 C CA . ASP A 1 392 ? -20.580 -8.493 1.052 1.00 92.06 392 ASP A CA 1
ATOM 3070 C C . ASP A 1 392 ? -21.721 -7.509 1.397 1.00 92.06 392 ASP A C 1
ATOM 3072 O O . ASP A 1 392 ? -22.708 -7.898 2.017 1.00 92.06 392 ASP A O 1
ATOM 3076 N N . ASP A 1 393 ? -21.545 -6.234 1.043 1.00 89.94 393 ASP A N 1
ATOM 3077 C CA . ASP A 1 393 ? -22.421 -5.096 1.378 1.00 89.94 393 ASP A CA 1
ATOM 3078 C C . ASP A 1 393 ? -23.949 -5.351 1.269 1.00 89.94 393 ASP A C 1
ATOM 3080 O O . ASP A 1 393 ? -24.423 -6.116 0.425 1.00 89.94 393 ASP A O 1
ATOM 3084 N N . ASN A 1 394 ? -24.713 -4.630 2.103 1.00 88.25 394 ASN A N 1
ATOM 3085 C CA . ASN A 1 394 ? -26.179 -4.635 2.215 1.00 88.25 394 ASN A CA 1
ATOM 3086 C C . ASN A 1 394 ? -26.812 -5.963 2.697 1.00 88.25 394 ASN A C 1
ATOM 3088 O O . ASN A 1 394 ? -27.843 -6.402 2.181 1.00 88.25 394 ASN A O 1
ATOM 3092 N N . TRP A 1 395 ? -26.206 -6.594 3.710 1.00 92.88 395 TRP A N 1
ATOM 3093 C CA . TRP A 1 395 ? -26.855 -7.639 4.524 1.00 92.88 395 TRP A CA 1
ATOM 3094 C C . TRP A 1 395 ? -27.474 -7.079 5.817 1.00 92.88 395 TRP A C 1
ATOM 3096 O O . TRP A 1 395 ? -28.393 -7.674 6.376 1.00 92.88 395 TRP A O 1
ATOM 3106 N N . GLN A 1 396 ? -26.953 -5.949 6.303 1.00 93.44 396 GLN A N 1
ATOM 3107 C CA . GLN A 1 396 ? -27.322 -5.304 7.562 1.00 93.44 396 GLN A CA 1
ATOM 3108 C C . GLN A 1 396 ? -28.741 -4.721 7.533 1.00 93.44 396 GLN A C 1
ATOM 3110 O O . GLN A 1 396 ? -29.176 -4.210 6.505 1.00 93.44 396 GLN A O 1
ATOM 3115 N N . ALA A 1 397 ? -29.408 -4.671 8.690 1.00 94.25 397 ALA A N 1
ATOM 3116 C CA . ALA A 1 397 ? -30.591 -3.832 8.877 1.00 94.25 397 ALA A CA 1
ATOM 3117 C C . ALA A 1 397 ? -30.208 -2.336 8.847 1.00 94.25 397 ALA A C 1
ATOM 3119 O O . ALA A 1 397 ? -29.568 -1.821 9.776 1.00 94.25 397 ALA A O 1
ATOM 3120 N N . ILE A 1 398 ? -30.595 -1.638 7.778 1.00 93.31 398 ILE A N 1
ATOM 3121 C CA . ILE A 1 398 ? -30.237 -0.236 7.511 1.00 93.31 398 ILE A CA 1
ATOM 3122 C C . ILE A 1 398 ? -31.471 0.637 7.306 1.00 93.31 398 ILE A C 1
ATOM 3124 O O . ILE A 1 398 ? -32.502 0.189 6.806 1.00 93.31 398 ILE A O 1
ATOM 3128 N N . ASP A 1 399 ? -31.354 1.925 7.618 1.00 86.75 399 ASP A N 1
ATOM 3129 C CA . ASP A 1 399 ? -32.361 2.886 7.199 1.00 86.75 399 ASP A CA 1
ATOM 3130 C C . ASP A 1 399 ? -32.196 3.209 5.707 1.00 86.75 399 ASP A C 1
ATOM 3132 O O . ASP A 1 399 ? -31.139 3.632 5.247 1.00 86.75 399 ASP A O 1
ATOM 3136 N N . TYR A 1 400 ? -33.261 3.042 4.928 1.00 85.88 400 TYR A N 1
ATOM 3137 C CA . TYR A 1 400 ? -33.272 3.365 3.498 1.00 85.88 400 TYR A CA 1
ATOM 3138 C C . TYR A 1 400 ? -33.531 4.869 3.250 1.00 85.88 400 TYR A C 1
ATOM 3140 O O . TYR A 1 400 ? -34.359 5.234 2.411 1.00 85.88 400 TYR A O 1
ATOM 3148 N N . ARG A 1 401 ? -32.895 5.772 4.020 1.00 76.75 401 ARG A N 1
ATOM 3149 C CA . ARG A 1 401 ? -33.090 7.229 3.869 1.00 76.75 401 ARG A CA 1
ATOM 3150 C C . ARG A 1 401 ? -32.234 7.826 2.758 1.00 76.75 401 ARG A C 1
ATOM 3152 O O . ARG A 1 401 ? -31.107 7.422 2.497 1.00 76.75 401 ARG A O 1
ATOM 3159 N N . GLY A 1 402 ? -32.758 8.890 2.154 1.00 73.56 402 GLY A N 1
ATOM 3160 C CA . GLY A 1 402 ? -32.094 9.593 1.062 1.00 73.56 402 GLY A CA 1
ATOM 3161 C C . GLY A 1 402 ? -32.407 8.964 -0.293 1.00 73.56 402 GLY A C 1
ATOM 3162 O O . GLY A 1 402 ? -33.557 8.633 -0.586 1.00 73.56 402 GLY A O 1
ATOM 3163 N N . HIS A 1 403 ? -31.399 8.893 -1.155 1.00 72.44 403 HIS A N 1
ATOM 3164 C CA . HIS A 1 403 ? -31.534 8.574 -2.577 1.00 72.44 403 HIS A CA 1
ATOM 3165 C C . HIS A 1 403 ? -30.550 7.494 -3.065 1.00 72.44 403 HIS A C 1
ATOM 3167 O O . HIS A 1 403 ? -30.511 7.225 -4.264 1.00 72.44 403 HIS A O 1
ATOM 3173 N N . GLY A 1 404 ? -29.767 6.871 -2.177 1.00 76.00 404 GLY A N 1
ATOM 3174 C CA . GLY A 1 404 ? -28.865 5.769 -2.523 1.00 76.00 404 GLY A CA 1
ATOM 3175 C C . GLY A 1 404 ? -27.999 5.297 -1.353 1.00 76.00 404 GLY A C 1
ATOM 3176 O O . GLY A 1 404 ? -27.956 5.940 -0.303 1.00 76.00 404 GLY A O 1
ATOM 3177 N N . GLN A 1 405 ? -27.258 4.199 -1.561 1.00 78.19 405 GLN A N 1
ATOM 3178 C CA . GLN A 1 405 ? -26.553 3.465 -0.493 1.00 78.19 405 GLN A CA 1
ATOM 3179 C C . GLN A 1 405 ? -25.659 4.334 0.408 1.00 78.19 405 GLN A C 1
ATOM 3181 O O . GLN A 1 405 ? -25.533 4.059 1.595 1.00 78.19 405 GLN A O 1
ATOM 3186 N N . PHE A 1 406 ? -25.081 5.412 -0.133 1.00 83.50 406 PHE A N 1
ATOM 3187 C CA . PHE A 1 406 ? -24.147 6.316 0.553 1.00 83.50 406 PHE A CA 1
ATOM 3188 C C . PHE A 1 406 ? -24.758 7.157 1.687 1.00 83.50 406 PHE A C 1
ATOM 3190 O O . PHE A 1 406 ? -24.028 7.830 2.417 1.00 83.50 406 PHE A O 1
ATOM 3197 N N . GLN A 1 407 ? -26.085 7.128 1.819 1.00 86.31 407 GLN A N 1
ATOM 3198 C CA . GLN A 1 407 ? -26.860 7.916 2.780 1.00 86.31 407 GLN A CA 1
ATOM 3199 C C . GLN A 1 407 ? -27.584 7.048 3.817 1.00 86.31 407 GLN A C 1
ATOM 3201 O O . GLN A 1 407 ? -28.068 7.587 4.808 1.00 86.31 407 GLN A O 1
ATOM 3206 N N . HIS A 1 408 ? -27.628 5.729 3.611 1.00 90.56 408 HIS A N 1
ATOM 3207 C CA . HIS A 1 408 ? -28.249 4.795 4.543 1.00 90.56 408 HIS A CA 1
ATOM 3208 C C . HIS A 1 408 ? -27.408 4.695 5.825 1.00 90.56 408 HIS A C 1
ATOM 3210 O O . HIS A 1 408 ? -26.183 4.539 5.759 1.00 90.56 408 HIS A O 1
ATOM 3216 N N . GLY A 1 409 ? -28.045 4.781 6.988 1.00 92.50 409 GLY A N 1
ATOM 3217 C CA . GLY A 1 409 ? -27.421 4.534 8.286 1.00 92.50 409 GLY A CA 1
ATOM 3218 C C . GLY A 1 409 ? -27.666 3.108 8.780 1.00 92.50 409 GLY A C 1
ATOM 3219 O O . GLY A 1 409 ? -28.632 2.449 8.404 1.00 92.50 409 GLY A O 1
ATOM 3220 N N . TRP A 1 410 ? -26.774 2.608 9.633 1.00 95.50 410 TRP A N 1
ATOM 3221 C CA . TRP A 1 410 ? -26.914 1.285 10.247 1.00 95.50 410 TRP A CA 1
ATOM 3222 C C . TRP A 1 410 ? -27.836 1.335 11.476 1.00 95.50 410 TRP A C 1
ATOM 3224 O O . TRP A 1 410 ? -27.569 2.102 12.408 1.00 95.50 410 TRP A O 1
ATOM 3234 N N . SER A 1 411 ? -28.901 0.523 11.492 1.00 96.06 411 SER A N 1
ATOM 3235 C CA . SER A 1 411 ? -29.960 0.589 12.513 1.00 96.06 411 SER A CA 1
ATOM 3236 C C . SER A 1 411 ? -29.819 -0.451 13.631 1.00 96.06 411 SER A C 1
ATOM 3238 O O . SER A 1 411 ? -29.954 -0.093 14.807 1.00 96.06 411 SER A O 1
ATOM 3240 N N . GLU A 1 412 ? -29.536 -1.719 13.314 1.00 95.69 412 GLU A N 1
ATOM 3241 C CA . GLU A 1 412 ? -29.255 -2.778 14.299 1.00 95.69 412 GLU A CA 1
ATOM 3242 C C . GLU A 1 412 ? -28.259 -3.829 13.781 1.00 95.69 412 GLU A C 1
ATOM 3244 O O . GLU A 1 412 ? -28.039 -3.940 12.581 1.00 95.69 412 GLU A O 1
ATOM 3249 N N . PHE A 1 413 ? -27.622 -4.584 14.687 1.00 95.94 413 PHE A N 1
ATOM 3250 C CA . PHE A 1 413 ? -26.592 -5.570 14.319 1.00 95.94 413 PHE A CA 1
ATOM 3251 C C . PHE A 1 413 ? -27.117 -6.755 13.495 1.00 95.94 413 PHE A C 1
ATOM 3253 O O . PHE A 1 413 ? -26.345 -7.344 12.746 1.00 95.94 413 PHE A O 1
ATOM 3260 N N . GLU A 1 414 ? -28.396 -7.106 13.646 1.00 96.06 414 GLU A N 1
ATOM 3261 C CA . GLU A 1 414 ? -29.015 -8.211 12.910 1.00 96.06 414 GLU A CA 1
ATOM 3262 C C . GLU A 1 414 ? -29.146 -7.888 11.412 1.00 96.06 414 GLU A C 1
ATOM 3264 O O . GLU A 1 414 ? -29.156 -6.724 10.999 1.00 96.06 414 GLU A O 1
ATOM 3269 N N . ALA A 1 415 ? -29.228 -8.935 10.593 1.00 94.94 415 ALA A N 1
ATOM 3270 C CA . ALA A 1 415 ? -29.486 -8.795 9.169 1.00 94.94 415 ALA A CA 1
ATOM 3271 C C . ALA A 1 415 ? -30.877 -8.192 8.885 1.00 94.94 415 ALA A C 1
ATOM 3273 O O . ALA A 1 415 ? -31.795 -8.289 9.704 1.00 94.94 415 ALA A O 1
ATOM 3274 N N . GLU A 1 416 ? -31.041 -7.585 7.706 1.00 94.06 416 GLU A N 1
ATOM 3275 C CA . GLU A 1 416 ? -32.321 -7.009 7.276 1.00 94.06 416 GLU A CA 1
ATOM 3276 C C . GLU A 1 416 ? -33.421 -8.082 7.267 1.00 94.06 416 GLU A C 1
ATOM 3278 O O . GLU A 1 416 ? -33.331 -9.078 6.551 1.00 94.06 416 GLU A O 1
ATOM 3283 N N . ARG A 1 417 ? -34.481 -7.884 8.052 1.00 93.25 417 ARG A N 1
ATOM 3284 C CA . ARG A 1 417 ? -35.477 -8.917 8.372 1.00 93.25 417 ARG A CA 1
ATOM 3285 C C . ARG A 1 417 ? -36.343 -9.301 7.177 1.00 93.25 417 ARG A C 1
ATOM 3287 O O . ARG A 1 417 ? -36.825 -10.426 7.128 1.00 93.25 417 ARG A O 1
ATOM 3294 N N . GLU A 1 418 ? -36.542 -8.402 6.213 1.00 91.62 418 GLU A N 1
ATOM 3295 C CA . GLU A 1 418 ? -37.250 -8.749 4.970 1.00 91.62 418 GLU A CA 1
ATOM 3296 C C . GLU A 1 418 ? -36.387 -9.607 4.027 1.00 91.62 418 GLU A C 1
ATOM 3298 O O . GLU A 1 418 ? -36.911 -10.456 3.308 1.00 91.62 418 GLU A O 1
ATOM 3303 N N . ALA A 1 419 ? -35.064 -9.422 4.048 1.00 92.88 419 ALA A N 1
ATOM 3304 C CA . ALA A 1 419 ? -34.109 -10.136 3.196 1.00 92.88 419 ALA A CA 1
ATOM 3305 C C . ALA A 1 419 ? -33.543 -11.419 3.844 1.00 92.88 419 ALA A C 1
ATOM 3307 O O . ALA A 1 419 ? -33.134 -12.347 3.140 1.00 92.88 419 ALA A O 1
ATOM 3308 N N . PHE A 1 420 ? -33.538 -11.466 5.178 1.00 96.31 420 PHE A N 1
ATOM 3309 C CA . PHE A 1 420 ? -33.001 -12.519 6.038 1.00 96.31 420 PHE A CA 1
ATOM 3310 C C . PHE A 1 420 ? -34.023 -12.833 7.154 1.00 96.31 420 PHE A C 1
ATOM 3312 O O . PHE A 1 420 ? -33.767 -12.563 8.330 1.00 96.31 420 PHE A O 1
ATOM 3319 N N . PRO A 1 421 ? -35.198 -13.408 6.825 1.00 94.50 421 PRO A N 1
ATOM 3320 C CA . PRO A 1 421 ? -36.323 -13.558 7.762 1.00 94.50 421 PRO A CA 1
ATOM 3321 C C . PRO A 1 421 ? -36.026 -14.434 8.987 1.00 94.50 421 PRO A C 1
ATOM 3323 O O . PRO A 1 421 ? -36.731 -14.354 9.991 1.00 94.50 421 PRO A O 1
ATOM 3326 N N . ASN A 1 422 ? -34.975 -15.252 8.916 1.00 95.62 422 ASN A N 1
ATOM 3327 C CA . ASN A 1 422 ? -34.516 -16.136 9.986 1.00 95.62 422 ASN A CA 1
ATOM 3328 C C . ASN A 1 422 ? -33.224 -15.631 10.678 1.00 95.62 422 ASN A C 1
ATOM 3330 O O . ASN A 1 422 ? -32.668 -16.340 11.519 1.00 95.62 422 ASN A O 1
ATOM 3334 N N . GLY A 1 423 ? -32.746 -14.427 10.332 1.00 96.06 423 GLY A N 1
ATOM 3335 C CA . GLY A 1 423 ? -31.511 -13.817 10.842 1.00 96.06 423 GLY A CA 1
ATOM 3336 C C . GLY A 1 423 ? -30.220 -14.387 10.240 1.00 96.06 423 GLY A C 1
ATOM 3337 O O . GLY A 1 423 ? -30.193 -15.487 9.679 1.00 96.06 423 GLY A O 1
ATOM 3338 N N . LEU A 1 424 ? -29.116 -13.649 10.400 1.00 96.75 424 LEU A N 1
ATOM 3339 C CA . LEU A 1 424 ? -27.806 -13.963 9.810 1.00 96.75 424 LEU A CA 1
ATOM 3340 C C . LEU A 1 424 ? -27.332 -15.383 10.159 1.00 96.75 424 LEU A C 1
ATOM 3342 O O . LEU A 1 424 ? -26.829 -16.117 9.307 1.00 96.75 424 LEU A O 1
ATOM 3346 N N . LYS A 1 425 ? -27.534 -15.792 11.416 1.00 97.31 425 LYS A N 1
ATOM 3347 C CA . LYS A 1 425 ? -27.129 -17.104 11.934 1.00 97.31 425 LYS A CA 1
ATOM 3348 C C . LYS A 1 425 ? -27.760 -18.275 11.175 1.00 97.31 425 LYS A C 1
ATOM 3350 O O . LYS A 1 425 ? -27.079 -19.270 10.921 1.00 97.31 425 LYS A O 1
ATOM 3355 N N . HIS A 1 426 ? -29.039 -18.170 10.809 1.00 97.62 426 HIS A N 1
ATOM 3356 C CA . HIS A 1 426 ? -29.713 -19.206 10.027 1.00 97.62 426 HIS A CA 1
ATOM 3357 C C . HIS A 1 426 ? -29.100 -19.310 8.628 1.00 97.62 426 HIS A C 1
ATOM 3359 O O . HIS A 1 426 ? -28.759 -20.409 8.187 1.00 97.62 426 HIS A O 1
ATOM 3365 N N . THR A 1 427 ? -28.874 -18.173 7.966 1.00 96.88 427 THR A N 1
ATOM 3366 C CA . THR A 1 427 ? -28.257 -18.129 6.637 1.00 96.88 427 THR A CA 1
ATOM 3367 C C . THR A 1 427 ? -26.871 -18.768 6.646 1.00 96.88 427 THR A C 1
ATOM 3369 O O . THR A 1 427 ? -26.592 -19.639 5.824 1.00 96.88 427 THR A O 1
ATOM 3372 N N . VAL A 1 428 ? -26.019 -18.419 7.616 1.00 96.88 428 VAL A N 1
ATOM 3373 C CA . VAL A 1 428 ? -24.669 -18.992 7.764 1.00 96.88 428 VAL A CA 1
ATOM 3374 C C . VAL A 1 428 ? -24.713 -20.507 7.978 1.00 96.88 428 VAL A C 1
ATOM 3376 O O . VAL A 1 428 ? -23.935 -21.239 7.361 1.00 96.88 428 VAL A O 1
ATOM 3379 N N . GLN A 1 429 ? -25.648 -21.004 8.794 1.00 96.38 429 GLN A N 1
ATOM 3380 C CA . GLN A 1 429 ? -25.863 -22.442 8.950 1.00 96.38 429 GLN A CA 1
ATOM 3381 C C . GLN A 1 429 ? -26.262 -23.093 7.611 1.00 96.38 429 GLN A C 1
ATOM 3383 O O . GLN A 1 429 ? -25.680 -24.108 7.227 1.00 96.38 429 GLN A O 1
ATOM 3388 N N . LYS A 1 430 ? -27.191 -22.490 6.857 1.00 97.44 430 LYS A N 1
ATOM 3389 C CA . LYS A 1 430 ? -27.650 -23.011 5.557 1.00 97.44 430 LYS A CA 1
ATOM 3390 C C . LYS A 1 430 ? -26.567 -23.005 4.476 1.00 97.44 430 LYS A C 1
ATOM 3392 O O . LYS A 1 430 ? -26.537 -23.938 3.675 1.00 97.44 430 LYS A O 1
ATOM 3397 N N . ILE A 1 431 ? -25.660 -22.023 4.468 1.00 95.94 431 ILE A N 1
ATOM 3398 C CA . ILE A 1 431 ? -24.477 -22.007 3.585 1.00 95.94 431 ILE A CA 1
ATOM 3399 C C . ILE A 1 431 ? -23.632 -23.268 3.824 1.00 95.94 431 ILE A C 1
ATOM 3401 O O . ILE A 1 431 ? -23.359 -24.023 2.888 1.00 95.94 431 ILE A O 1
ATOM 3405 N N . ARG A 1 432 ? -23.268 -23.524 5.089 1.00 93.75 432 ARG A N 1
ATOM 3406 C CA . ARG A 1 432 ? -22.410 -24.654 5.492 1.00 93.75 432 ARG A CA 1
ATOM 3407 C C . ARG A 1 432 ? -23.085 -26.013 5.266 1.00 93.75 432 ARG A C 1
ATOM 3409 O O . ARG A 1 432 ? -22.424 -26.958 4.848 1.00 93.75 432 ARG A O 1
ATOM 3416 N N . GLU A 1 433 ? -24.399 -26.109 5.492 1.00 94.62 433 GLU A N 1
ATOM 3417 C CA . GLU A 1 433 ? -25.192 -27.317 5.207 1.00 94.62 433 GLU A CA 1
ATOM 3418 C C . GLU A 1 433 ? -25.239 -27.663 3.708 1.00 94.62 433 GLU A C 1
ATOM 3420 O O . GLU A 1 433 ? -25.206 -28.841 3.353 1.00 94.62 433 GLU A O 1
ATOM 3425 N N . LYS A 1 434 ? -25.336 -26.659 2.822 1.00 93.50 434 LYS A N 1
ATOM 3426 C CA . LYS A 1 434 ? -25.515 -26.864 1.371 1.00 93.50 434 LYS A CA 1
ATOM 3427 C C . LYS A 1 434 ? -24.209 -27.070 0.604 1.00 93.50 434 LYS A C 1
ATOM 3429 O O . LYS A 1 434 ? -24.217 -27.788 -0.393 1.00 93.50 434 LYS A O 1
ATOM 3434 N N . GLN A 1 435 ? -23.10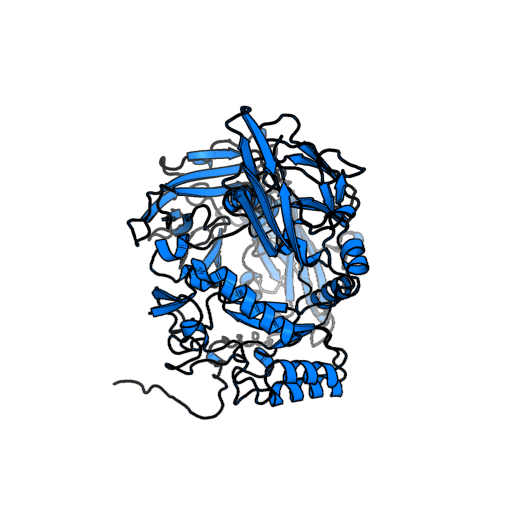3 -26.475 1.052 1.00 92.00 435 GLN A N 1
ATOM 3435 C CA . GLN A 1 435 ? -21.777 -26.692 0.466 1.00 92.00 435 GLN A CA 1
ATOM 3436 C C . GLN A 1 435 ? -20.729 -26.881 1.574 1.00 92.00 435 GLN A C 1
ATOM 3438 O O . GLN A 1 435 ? -20.103 -25.909 2.002 1.00 92.00 435 GLN A O 1
ATOM 3443 N N . PRO A 1 436 ? -20.477 -28.132 2.009 1.00 91.00 436 PRO A N 1
ATOM 3444 C CA . PRO A 1 436 ? -19.498 -28.442 3.052 1.00 91.00 436 PRO A CA 1
ATOM 3445 C C . PRO A 1 436 ? -18.047 -28.051 2.730 1.00 91.00 436 PRO A C 1
ATOM 3447 O O . PRO A 1 436 ? -17.199 -28.118 3.616 1.00 91.00 436 PRO A O 1
ATOM 3450 N N . SER A 1 437 ? -17.729 -27.651 1.488 1.00 89.88 437 SER A N 1
ATOM 3451 C CA . SER A 1 437 ? -16.417 -27.062 1.184 1.00 89.88 437 SER A CA 1
ATOM 3452 C C . SER A 1 437 ? -16.229 -25.674 1.804 1.00 89.88 437 SER A C 1
ATOM 3454 O O . SER A 1 437 ? -15.086 -25.288 2.029 1.00 89.88 437 SER A O 1
ATOM 3456 N N . ILE A 1 438 ? -17.315 -24.936 2.082 1.00 91.81 438 ILE A N 1
ATOM 3457 C CA . ILE A 1 438 ? -17.259 -23.606 2.699 1.00 91.81 438 ILE A CA 1
ATOM 3458 C C . ILE A 1 438 ? -16.979 -23.776 4.190 1.00 91.81 438 ILE A C 1
ATOM 3460 O O . ILE A 1 438 ? -17.867 -24.071 4.993 1.00 91.81 438 ILE A O 1
ATOM 3464 N N . GLN A 1 439 ? -15.717 -23.577 4.556 1.00 86.31 439 GLN A N 1
ATOM 3465 C CA . GLN A 1 439 ? -15.252 -23.666 5.935 1.00 86.31 439 GLN A CA 1
ATOM 3466 C C . GLN A 1 439 ? -15.289 -22.310 6.635 1.00 86.31 439 GLN A C 1
ATOM 3468 O O . GLN A 1 439 ? -15.451 -22.279 7.856 1.00 86.31 439 GLN A O 1
ATOM 3473 N N . HIS A 1 440 ? -15.185 -21.204 5.889 1.00 87.62 440 HIS A N 1
ATOM 3474 C CA . HIS A 1 440 ? -15.078 -19.862 6.461 1.00 87.62 440 HIS A CA 1
ATOM 3475 C C . HIS A 1 440 ? -16.103 -18.906 5.850 1.00 87.62 440 HIS A C 1
ATOM 3477 O O . HIS A 1 440 ? -16.172 -18.758 4.629 1.00 87.62 440 HIS A O 1
ATOM 3483 N N . VAL A 1 441 ? -16.907 -18.258 6.695 1.00 91.88 441 VAL A N 1
ATOM 3484 C CA . VAL A 1 441 ? -17.903 -17.261 6.277 1.00 91.88 441 VAL A CA 1
ATOM 3485 C C . VAL A 1 441 ? -17.550 -15.913 6.889 1.00 91.88 441 VAL A C 1
ATOM 3487 O O . VAL A 1 441 ? -17.342 -15.801 8.094 1.00 91.88 441 VAL A O 1
ATOM 3490 N N . ALA A 1 442 ? -17.484 -14.883 6.054 1.00 92.50 442 ALA A N 1
ATOM 3491 C CA . ALA A 1 442 ? -17.133 -13.525 6.448 1.00 92.50 442 ALA A CA 1
ATOM 3492 C C . ALA A 1 442 ? -18.233 -12.533 6.068 1.00 92.50 442 ALA A C 1
ATOM 3494 O O . ALA A 1 442 ? -18.979 -12.778 5.119 1.00 92.50 442 ALA A O 1
ATOM 3495 N N . VAL A 1 443 ? -18.293 -11.395 6.762 1.00 94.81 443 VAL A N 1
ATOM 3496 C CA . VAL A 1 443 ? -19.202 -10.286 6.420 1.00 94.81 443 VAL A CA 1
ATOM 3497 C C . VAL A 1 443 ? -18.451 -8.997 6.108 1.00 94.81 443 VAL A C 1
ATOM 3499 O O . VAL A 1 443 ? -17.394 -8.722 6.677 1.00 94.81 443 VAL A O 1
ATOM 3502 N N . TRP A 1 444 ? -19.014 -8.173 5.231 1.00 94.12 444 TRP A N 1
ATOM 3503 C CA . TRP A 1 444 ? -18.568 -6.795 5.019 1.00 94.12 444 TRP A CA 1
ATOM 3504 C C . TRP A 1 444 ? -19.184 -5.832 6.046 1.00 94.12 444 TRP A C 1
ATOM 3506 O O . TRP A 1 444 ? -20.347 -5.988 6.419 1.00 94.12 444 TRP A O 1
ATOM 3516 N N . HIS A 1 445 ? -18.431 -4.812 6.469 1.00 93.12 445 HIS A N 1
ATOM 3517 C CA . HIS A 1 445 ? -18.969 -3.624 7.148 1.00 93.12 445 HIS A CA 1
ATOM 3518 C C . HIS A 1 445 ? -18.066 -2.398 6.918 1.00 93.12 445 HIS A C 1
ATOM 3520 O O . HIS A 1 445 ? -16.863 -2.535 6.688 1.00 93.12 445 HIS A O 1
ATOM 3526 N N . ALA A 1 446 ? -18.612 -1.187 7.043 1.00 89.56 446 ALA A N 1
ATOM 3527 C CA . ALA A 1 446 ? -17.806 0.033 7.071 1.00 89.56 446 ALA A CA 1
ATOM 3528 C C . ALA A 1 446 ? -17.291 0.336 8.495 1.00 89.56 446 ALA A C 1
ATOM 3530 O O . ALA A 1 446 ? -17.891 -0.055 9.498 1.00 89.56 446 ALA A O 1
ATOM 3531 N N . ILE A 1 447 ? -16.169 1.055 8.601 1.00 85.88 447 ILE A N 1
ATOM 3532 C CA . ILE A 1 447 ? -15.515 1.371 9.890 1.00 85.88 447 ILE A CA 1
ATOM 3533 C C . ILE A 1 447 ? -16.256 2.421 10.757 1.00 85.88 447 ILE A C 1
ATOM 3535 O O . ILE A 1 447 ? -15.941 2.598 11.935 1.00 85.88 447 ILE A O 1
ATOM 3539 N N . LEU A 1 448 ? -17.241 3.133 10.197 1.00 88.25 448 LEU A N 1
ATOM 3540 C CA . LEU A 1 448 ? -17.971 4.228 10.866 1.00 88.25 448 LEU A CA 1
ATOM 3541 C C . LEU A 1 448 ? -19.488 3.987 10.972 1.00 88.25 448 LEU A C 1
ATOM 3543 O O . LEU A 1 448 ? -20.228 4.896 11.345 1.00 88.25 448 LEU A O 1
ATOM 3547 N N . GLY A 1 449 ? -19.954 2.780 10.646 1.00 90.69 449 GLY A N 1
ATOM 3548 C CA . GLY A 1 449 ? -21.372 2.446 10.547 1.00 90.69 449 GLY A CA 1
ATOM 3549 C C . GLY A 1 449 ? -21.656 1.665 9.263 1.00 90.69 449 GLY A C 1
ATOM 3550 O O . GLY A 1 449 ? -20.903 0.765 8.900 1.00 90.69 449 GLY A O 1
ATOM 3551 N N . TYR A 1 450 ? -22.704 2.063 8.545 1.00 92.69 450 TYR A N 1
ATOM 3552 C CA . TYR A 1 450 ? -22.849 1.825 7.106 1.00 92.69 450 TYR A CA 1
ATOM 3553 C C . TYR A 1 450 ? -22.242 3.012 6.325 1.00 92.69 450 TYR A C 1
ATOM 3555 O O . TYR A 1 450 ? -21.605 3.889 6.914 1.00 92.69 450 TYR A O 1
ATOM 3563 N N . TRP A 1 451 ? -22.431 3.093 5.003 1.00 89.06 451 TRP A N 1
ATOM 3564 C CA . TRP A 1 451 ? -21.894 4.197 4.190 1.00 89.06 451 TRP A CA 1
ATOM 3565 C C . TRP A 1 451 ? -22.380 5.600 4.617 1.00 89.06 451 TRP A C 1
ATOM 3567 O O . TRP A 1 451 ? -21.646 6.575 4.436 1.00 89.06 451 TRP A O 1
ATOM 3577 N N . GLY A 1 452 ? -23.584 5.720 5.185 1.00 89.62 452 GLY A N 1
ATOM 3578 C CA . GLY A 1 452 ? -24.124 6.952 5.778 1.00 89.62 452 GLY A CA 1
ATOM 3579 C C . GLY A 1 452 ? -23.873 7.099 7.286 1.00 89.62 452 GLY A C 1
ATOM 3580 O O . GLY A 1 452 ? -24.383 8.039 7.890 1.00 89.62 452 GLY A O 1
ATOM 3581 N N . GLY A 1 453 ? -23.099 6.195 7.899 1.00 93.19 453 GLY A N 1
ATOM 3582 C CA . GLY A 1 453 ? -22.880 6.121 9.345 1.00 93.19 453 GLY A CA 1
ATOM 3583 C C . GLY A 1 453 ? -23.940 5.284 10.062 1.00 93.19 453 GLY A C 1
ATOM 3584 O O . GLY A 1 453 ? -24.294 4.189 9.619 1.00 93.19 453 GLY A O 1
ATOM 3585 N N . LEU A 1 454 ? -24.420 5.773 11.201 1.00 95.31 454 LEU A N 1
ATOM 3586 C CA . LEU A 1 454 ? -25.470 5.156 12.011 1.00 95.31 454 LEU A CA 1
ATOM 3587 C C . LEU A 1 454 ? -26.832 5.786 11.738 1.00 95.31 454 LEU A C 1
ATOM 3589 O O . LEU A 1 454 ? -26.922 6.990 11.504 1.00 95.31 454 LEU A O 1
ATOM 3593 N N . ASP A 1 455 ? -27.891 4.997 11.889 1.00 95.25 455 ASP A N 1
ATOM 3594 C CA . ASP A 1 455 ? -29.247 5.525 11.980 1.00 95.25 455 ASP A CA 1
ATOM 3595 C C . ASP A 1 455 ? -29.459 6.203 13.349 1.00 95.25 455 ASP A C 1
ATOM 3597 O O . ASP A 1 455 ? -29.448 5.491 14.357 1.00 95.25 455 ASP A O 1
ATOM 3601 N N . PRO A 1 456 ? -29.710 7.528 13.443 1.00 92.56 456 PRO A N 1
ATOM 3602 C CA . PRO A 1 456 ? -29.936 8.198 14.727 1.00 92.56 456 PRO A CA 1
ATOM 3603 C C . PRO A 1 456 ? -31.199 7.727 15.458 1.00 92.56 456 PRO A C 1
ATOM 3605 O O . PRO A 1 456 ? -31.280 7.844 16.678 1.00 92.56 456 PRO A O 1
ATOM 3608 N N . GLU A 1 457 ? -32.173 7.168 14.733 1.00 93.69 457 GLU A N 1
ATOM 3609 C CA . GLU A 1 457 ? -33.371 6.555 15.315 1.00 93.69 457 GLU A CA 1
ATOM 3610 C C . GLU A 1 457 ? -33.226 5.040 15.518 1.00 93.69 457 GLU A C 1
ATOM 3612 O O . GLU A 1 457 ? -34.098 4.401 16.119 1.00 93.69 457 GLU A O 1
ATOM 3617 N N . GLY A 1 458 ? -32.110 4.474 15.069 1.00 93.25 458 GLY A N 1
ATOM 3618 C CA . GLY A 1 458 ? -31.807 3.059 15.140 1.00 93.25 458 GLY A CA 1
ATOM 3619 C C . GLY A 1 458 ? -31.544 2.585 16.563 1.00 93.25 458 GLY A C 1
ATOM 3620 O O . GLY A 1 458 ? -31.241 3.349 17.486 1.00 93.25 458 GLY A O 1
ATOM 3621 N N . LYS A 1 459 ? -31.613 1.267 16.742 1.00 95.56 459 LYS A N 1
ATOM 3622 C CA . LYS A 1 459 ? -31.296 0.608 18.010 1.00 95.56 459 LYS A CA 1
ATOM 3623 C C . LYS A 1 459 ? -29.847 0.876 18.426 1.00 95.56 459 LYS A C 1
ATOM 3625 O O . LYS A 1 459 ? -29.596 1.077 19.612 1.00 95.56 459 LYS A O 1
ATOM 3630 N N . ILE A 1 460 ? -28.915 0.942 17.469 1.00 95.88 460 ILE A N 1
ATOM 3631 C CA . ILE A 1 460 ? -27.499 1.249 17.728 1.00 95.88 460 ILE A CA 1
ATOM 3632 C C . ILE A 1 460 ? -27.351 2.655 18.332 1.00 95.88 460 ILE A C 1
ATOM 3634 O O . ILE A 1 460 ? -26.839 2.777 19.443 1.00 95.88 460 ILE A O 1
ATOM 3638 N N . ALA A 1 461 ? -27.855 3.709 17.681 1.00 94.81 461 ALA A N 1
ATOM 3639 C CA . ALA A 1 461 ? -27.720 5.081 18.190 1.00 94.81 461 ALA A CA 1
ATOM 3640 C C . ALA A 1 461 ? -28.450 5.323 19.527 1.00 94.81 461 ALA A C 1
ATOM 3642 O O . ALA A 1 461 ? -28.057 6.191 20.301 1.00 94.81 461 ALA A O 1
ATOM 3643 N N . LYS A 1 462 ? -29.477 4.521 19.838 1.00 95.94 462 LYS A N 1
ATOM 3644 C CA . LYS A 1 462 ? -30.153 4.512 21.148 1.00 95.94 462 LYS A CA 1
ATOM 3645 C C . LYS A 1 462 ? -29.388 3.741 22.236 1.00 95.94 462 LYS A C 1
ATOM 3647 O O . LYS A 1 462 ? -29.668 3.937 23.416 1.00 95.94 462 LYS A O 1
ATOM 3652 N N . THR A 1 463 ? -28.438 2.879 21.864 1.00 96.19 463 THR A N 1
ATOM 3653 C CA . THR A 1 463 ? -27.668 2.017 22.785 1.00 96.19 463 THR A CA 1
ATOM 3654 C C . THR A 1 463 ? -26.277 2.570 23.098 1.00 96.19 463 THR A C 1
ATOM 3656 O O . THR A 1 463 ? -25.771 2.367 24.206 1.00 96.19 463 THR A O 1
ATOM 3659 N N . TYR A 1 464 ? -25.652 3.260 22.143 1.00 96.19 464 TYR A N 1
ATOM 3660 C CA . TYR A 1 464 ? -24.300 3.809 22.261 1.00 96.19 464 TYR A CA 1
ATOM 3661 C C . TYR A 1 464 ? -24.322 5.329 22.211 1.00 96.19 464 TYR A C 1
ATOM 3663 O O . TYR A 1 464 ? -25.134 5.933 21.515 1.00 96.19 464 TYR A O 1
ATOM 3671 N N . LYS A 1 465 ? -23.391 5.966 22.918 1.00 95.50 465 LYS A N 1
ATOM 3672 C CA . LYS A 1 465 ? -23.181 7.406 22.791 1.00 95.50 465 LYS A CA 1
ATOM 3673 C C . LYS A 1 465 ? -22.718 7.721 21.367 1.00 95.50 465 LYS A C 1
ATOM 3675 O O . LYS A 1 465 ? -21.721 7.166 20.912 1.00 95.50 465 LYS A O 1
ATOM 3680 N N . THR A 1 466 ? -23.391 8.641 20.682 1.00 94.38 466 THR A N 1
ATOM 3681 C CA . THR A 1 466 ? -23.041 9.068 19.317 1.00 94.38 466 THR A CA 1
ATOM 3682 C C . THR A 1 466 ? -22.567 10.519 19.253 1.00 94.38 466 THR A C 1
ATOM 3684 O O . THR A 1 466 ? -22.890 11.336 20.116 1.00 94.38 466 THR A O 1
ATOM 3687 N N . VAL A 1 467 ? -21.835 10.859 18.193 1.00 93.06 467 VAL A N 1
ATOM 3688 C CA . VAL A 1 467 ? -21.500 12.235 17.796 1.00 93.06 467 VAL A CA 1
ATOM 3689 C C . VAL A 1 467 ? -21.846 12.460 16.324 1.00 93.06 467 VAL A C 1
ATOM 3691 O O . VAL A 1 467 ? -21.892 11.518 15.536 1.00 93.06 467 VAL A O 1
ATOM 3694 N N . GLU A 1 468 ? -22.089 13.713 15.951 1.00 92.94 468 GLU A N 1
ATOM 3695 C CA . GLU A 1 468 ? -22.265 14.116 14.555 1.00 92.94 468 GLU A CA 1
ATOM 3696 C C . GLU A 1 468 ? -20.937 14.658 14.005 1.00 92.94 468 GLU A C 1
ATOM 3698 O O . GLU A 1 468 ? -20.274 15.472 14.653 1.00 92.94 468 GLU A O 1
ATOM 3703 N N . VAL A 1 469 ? -20.552 14.208 12.812 1.00 90.12 469 VAL A N 1
ATOM 3704 C CA . VAL A 1 469 ? -19.404 14.711 12.045 1.00 90.12 469 VAL A CA 1
ATOM 3705 C C . VAL A 1 469 ? -19.881 15.212 10.683 1.00 90.12 469 VAL A C 1
ATOM 3707 O O . VAL A 1 469 ? -20.856 14.699 10.137 1.00 90.12 469 VAL A O 1
ATOM 3710 N N . VAL A 1 470 ? -19.206 16.218 10.123 1.00 89.62 470 VAL A N 1
ATOM 3711 C CA . VAL A 1 470 ? -19.502 16.745 8.780 1.00 89.62 470 VAL A CA 1
ATOM 3712 C C . VAL A 1 470 ? -18.436 16.253 7.808 1.00 89.62 470 VAL A C 1
ATOM 3714 O O . VAL A 1 470 ? -17.244 16.349 8.107 1.00 89.62 470 VAL A O 1
ATOM 3717 N N . ARG A 1 471 ? -18.873 15.708 6.670 1.00 87.44 471 ARG A N 1
ATOM 3718 C CA . ARG A 1 471 ? -18.032 15.213 5.576 1.00 87.44 471 ARG A CA 1
ATOM 3719 C C . ARG A 1 471 ? -18.030 16.190 4.398 1.00 87.44 471 ARG A C 1
ATOM 3721 O O . ARG A 1 471 ? -19.095 16.665 4.001 1.00 87.44 471 ARG A O 1
ATOM 3728 N N . GLU A 1 472 ? -16.862 16.407 3.800 1.00 80.50 472 GLU A N 1
ATOM 3729 C CA . GLU A 1 472 ? -16.719 17.045 2.488 1.00 80.50 472 GLU A CA 1
ATOM 3730 C C . GLU A 1 472 ? -17.336 16.164 1.389 1.00 80.50 472 GLU A C 1
ATOM 3732 O O . GLU A 1 472 ? -17.262 14.933 1.441 1.00 80.50 472 GLU A O 1
ATOM 3737 N N . ASP A 1 473 ? -17.927 16.785 0.365 1.00 71.00 473 ASP A N 1
ATOM 3738 C CA . ASP A 1 473 ? -18.564 16.043 -0.725 1.00 71.00 473 ASP A CA 1
ATOM 3739 C C . ASP A 1 473 ? -17.577 15.549 -1.795 1.00 71.00 473 ASP A C 1
ATOM 3741 O O . ASP A 1 473 ? -16.576 16.191 -2.134 1.00 71.00 473 ASP A O 1
ATOM 3745 N N . ALA A 1 474 ? -17.890 14.403 -2.399 1.00 60.84 474 ALA A N 1
ATOM 3746 C CA . ALA A 1 474 ? -17.067 13.818 -3.443 1.00 60.84 474 ALA A CA 1
ATOM 3747 C C . ALA A 1 474 ? -17.381 14.435 -4.814 1.00 60.84 474 ALA A C 1
ATOM 3749 O O . ALA A 1 474 ? -18.100 13.857 -5.631 1.00 60.84 474 ALA A O 1
ATOM 3750 N N . LEU A 1 475 ? -16.699 15.546 -5.127 1.00 53.47 475 LEU A N 1
ATOM 3751 C CA . LEU A 1 475 ? -16.697 16.232 -6.438 1.00 53.47 475 LEU A CA 1
ATOM 3752 C C . LEU A 1 475 ? -16.457 15.318 -7.665 1.00 53.47 475 LEU A C 1
ATOM 3754 O O . LEU A 1 475 ? -16.588 15.749 -8.810 1.00 53.47 475 LEU A O 1
ATOM 3758 N N . ARG A 1 476 ? -16.046 14.062 -7.461 1.00 49.94 476 ARG A N 1
ATOM 3759 C CA . ARG A 1 476 ? -15.794 13.073 -8.508 1.00 49.94 476 ARG A CA 1
ATOM 3760 C C . ARG A 1 476 ? -16.830 11.951 -8.426 1.00 49.94 476 ARG A C 1
ATOM 3762 O O . ARG A 1 476 ? -16.848 11.213 -7.451 1.00 49.94 476 ARG A O 1
ATOM 3769 N N . ARG A 1 477 ? -17.588 11.771 -9.518 1.00 52.66 477 ARG A N 1
ATOM 3770 C CA . ARG A 1 477 ? -18.723 10.831 -9.696 1.00 52.66 477 ARG A CA 1
ATOM 3771 C C . ARG A 1 477 ? -20.062 11.244 -9.055 1.00 52.66 477 ARG A C 1
ATOM 3773 O O . ARG A 1 477 ? -20.998 10.466 -9.173 1.00 52.66 477 ARG A O 1
ATOM 3780 N N . ASN A 1 478 ? -20.186 12.441 -8.470 1.00 55.69 478 ASN A N 1
ATOM 3781 C CA . ASN A 1 478 ? -21.419 12.924 -7.815 1.00 55.69 478 ASN A CA 1
ATOM 3782 C C . ASN A 1 478 ? -21.970 11.926 -6.775 1.00 55.69 478 ASN A C 1
ATOM 3784 O O . ASN A 1 478 ? -23.178 11.717 -6.678 1.00 55.69 478 ASN A O 1
ATOM 3788 N N . LEU A 1 479 ? -21.072 11.263 -6.041 1.00 63.72 479 LEU A N 1
ATOM 3789 C CA . LEU A 1 479 ? -21.453 10.350 -4.968 1.00 63.72 479 LEU A CA 1
ATOM 3790 C C . LEU A 1 479 ? -21.748 11.199 -3.729 1.00 63.72 479 LEU A C 1
ATOM 3792 O O . LEU A 1 479 ? -20.837 11.913 -3.314 1.00 63.72 479 LEU A O 1
ATOM 3796 N N . PRO A 1 480 ? -22.960 11.138 -3.143 1.00 68.94 480 PRO A N 1
ATOM 3797 C CA . PRO A 1 480 ? -23.375 12.035 -2.069 1.00 68.94 480 PRO A CA 1
ATOM 3798 C C . PRO A 1 480 ? -22.771 11.595 -0.727 1.00 68.94 480 PRO A C 1
ATOM 3800 O O . PRO A 1 480 ? -23.469 11.129 0.172 1.00 68.94 480 PRO A O 1
ATOM 3803 N N . LEU A 1 481 ? -21.446 11.705 -0.624 1.00 72.88 481 LEU A N 1
ATOM 3804 C CA . LEU A 1 481 ? -20.684 11.457 0.598 1.00 72.88 481 LEU A CA 1
ATOM 3805 C C . LEU A 1 481 ? -20.695 12.685 1.516 1.00 72.88 481 LEU A C 1
ATOM 3807 O O . LEU A 1 481 ? -20.492 12.537 2.717 1.00 72.88 481 LEU A O 1
ATOM 3811 N N . GLY A 1 482 ? -20.950 13.880 0.979 1.00 78.38 482 GLY A N 1
ATOM 3812 C CA . GLY A 1 482 ? -20.972 15.107 1.766 1.00 78.38 482 GLY A CA 1
ATOM 3813 C C . GLY A 1 482 ? -22.101 15.180 2.797 1.00 78.38 482 GLY A C 1
ATOM 3814 O O . GLY A 1 482 ? -23.137 14.523 2.681 1.00 78.38 482 GLY A O 1
ATOM 3815 N N . GLY A 1 483 ? -21.914 16.043 3.795 1.00 85.00 483 GLY A N 1
ATOM 3816 C CA . GLY A 1 483 ? -22.923 16.376 4.799 1.00 85.00 483 GLY A CA 1
ATOM 3817 C C . GLY A 1 483 ? -22.733 15.684 6.149 1.00 85.00 483 GLY A C 1
ATOM 3818 O O . GLY A 1 483 ? -21.670 15.150 6.465 1.00 85.00 483 GLY A O 1
ATOM 3819 N N . LYS A 1 484 ? -23.772 15.764 6.983 1.00 89.50 484 LYS A N 1
ATOM 3820 C CA . LYS A 1 484 ? -23.780 15.250 8.360 1.00 89.50 484 LYS A CA 1
ATOM 3821 C C . LYS A 1 484 ? -23.822 13.722 8.378 1.00 89.50 484 LYS A C 1
ATOM 3823 O O . LYS A 1 484 ? -24.595 13.118 7.642 1.00 89.50 484 LYS A O 1
ATOM 3828 N N . MET A 1 485 ? -23.038 13.125 9.266 1.00 91.19 485 MET A N 1
ATOM 3829 C CA . MET A 1 485 ? -23.002 11.692 9.538 1.00 91.19 485 MET A CA 1
ATOM 3830 C C . MET A 1 485 ? -22.974 11.461 11.050 1.00 91.19 485 MET A C 1
ATOM 3832 O O . MET A 1 485 ? -22.200 12.097 11.767 1.00 91.19 485 MET A O 1
ATOM 3836 N N . THR A 1 486 ? -23.798 10.538 11.538 1.00 94.19 486 THR A N 1
ATOM 3837 C CA . THR A 1 486 ? -23.804 10.124 12.946 1.00 94.19 486 THR A CA 1
ATOM 3838 C C . THR A 1 486 ? -22.890 8.917 13.123 1.00 94.19 486 THR A C 1
ATOM 3840 O O . THR A 1 486 ? -23.017 7.934 12.401 1.00 94.19 486 THR A O 1
ATOM 3843 N N . VAL A 1 487 ? -21.963 8.989 14.078 1.00 93.25 487 VAL A N 1
ATOM 3844 C CA . VAL A 1 487 ? -20.986 7.928 14.382 1.00 93.25 487 VAL A CA 1
ATOM 3845 C C . VAL A 1 487 ? -20.930 7.658 15.884 1.00 93.25 487 VAL A C 1
ATOM 3847 O O . VAL A 1 487 ? -21.351 8.494 16.686 1.00 93.25 487 VAL A O 1
ATOM 3850 N N . VAL A 1 488 ? -20.387 6.508 16.286 1.00 91.50 488 VAL A N 1
ATOM 3851 C CA . VAL A 1 488 ? -20.132 6.202 17.704 1.00 91.50 488 VAL A CA 1
ATOM 3852 C C . VAL A 1 488 ? -19.125 7.209 18.278 1.00 91.50 488 VAL A C 1
ATOM 3854 O O . VAL A 1 488 ? -18.104 7.515 17.662 1.00 91.50 488 VAL A O 1
ATOM 3857 N N . ALA A 1 489 ? -19.409 7.744 19.464 1.00 89.62 489 ALA A N 1
ATOM 3858 C CA . ALA A 1 489 ? -18.498 8.616 20.195 1.00 89.62 489 ALA A CA 1
ATOM 3859 C C . ALA A 1 489 ? -17.253 7.833 20.634 1.00 89.62 489 ALA A C 1
ATOM 3861 O O . ALA A 1 489 ? -17.368 6.682 21.046 1.00 89.62 489 ALA A O 1
ATOM 3862 N N . LYS A 1 490 ? -16.074 8.471 20.620 1.00 82.75 490 LYS A N 1
ATOM 3863 C CA . LYS A 1 490 ? -14.776 7.844 20.949 1.00 82.75 490 LYS A CA 1
ATOM 3864 C C . LYS A 1 490 ? -14.803 6.996 22.228 1.00 82.75 490 LYS A C 1
ATOM 3866 O O . LYS A 1 490 ? -14.163 5.952 22.276 1.00 82.75 490 LYS A O 1
ATOM 3871 N N . GLU A 1 491 ? -15.535 7.447 23.241 1.00 84.06 491 GLU A N 1
ATOM 3872 C CA . GLU A 1 491 ? -15.665 6.765 24.534 1.00 84.06 491 GLU A CA 1
ATOM 3873 C C . GLU A 1 491 ? -16.387 5.405 24.447 1.00 84.06 491 GLU A C 1
ATOM 3875 O O . GLU A 1 491 ? -16.061 4.499 25.207 1.00 84.06 491 GLU A O 1
ATOM 3880 N N . ASP A 1 492 ? -17.318 5.248 23.501 1.00 88.94 492 ASP A N 1
ATOM 3881 C CA . ASP A 1 492 ? -18.148 4.049 23.317 1.00 88.94 492 ASP A CA 1
ATOM 3882 C C . ASP A 1 492 ? -17.640 3.120 22.198 1.00 88.94 492 ASP A C 1
ATOM 3884 O O . ASP A 1 492 ? -18.086 1.976 22.120 1.00 88.94 492 ASP A O 1
ATOM 3888 N N . VAL A 1 493 ? -16.692 3.567 21.359 1.00 85.06 493 VAL A N 1
ATOM 3889 C CA . VAL A 1 493 ? -16.123 2.773 20.246 1.00 85.06 493 VAL A CA 1
ATOM 3890 C C . VAL A 1 493 ? -15.635 1.379 20.683 1.00 85.06 493 VAL A C 1
ATOM 3892 O O . VAL A 1 493 ? -15.987 0.417 19.998 1.00 85.06 493 VAL A O 1
ATOM 3895 N N . PRO A 1 494 ? -14.897 1.204 21.804 1.00 80.19 494 PRO A N 1
ATOM 3896 C CA . PRO A 1 494 ? -14.467 -0.126 22.239 1.00 80.19 494 PRO A CA 1
ATOM 3897 C C . PRO A 1 494 ? -15.642 -1.051 22.581 1.00 80.19 494 PRO A C 1
ATOM 3899 O O . PRO A 1 494 ? -15.633 -2.216 22.195 1.00 80.19 494 PRO A O 1
ATOM 3902 N N . ARG A 1 495 ? -16.674 -0.521 23.256 1.00 88.06 495 ARG A N 1
ATOM 3903 C CA . ARG A 1 495 ? -17.877 -1.274 23.647 1.00 88.06 495 ARG A CA 1
ATOM 3904 C C . ARG A 1 495 ? -18.693 -1.685 22.422 1.00 88.06 495 ARG A C 1
ATOM 3906 O O . ARG A 1 495 ? -19.095 -2.834 22.311 1.00 88.06 495 ARG A O 1
ATOM 3913 N N . PHE A 1 496 ? -18.883 -0.757 21.485 1.00 89.31 496 PHE A N 1
ATOM 3914 C CA . PHE A 1 496 ? -19.599 -0.999 20.235 1.00 89.31 496 PHE A CA 1
ATOM 3915 C C . PHE A 1 496 ? -18.985 -2.139 19.412 1.00 89.31 496 PHE A C 1
ATOM 3917 O O . PHE A 1 496 ? -19.710 -3.027 18.969 1.00 89.31 496 PHE A O 1
ATOM 3924 N N . TYR A 1 497 ? -17.661 -2.133 19.222 1.00 86.62 497 TYR A N 1
ATOM 3925 C CA . TYR A 1 497 ? -16.989 -3.174 18.441 1.00 86.62 497 TYR A CA 1
ATOM 3926 C C . TYR A 1 497 ? -16.917 -4.524 19.164 1.00 86.62 497 TYR A C 1
ATOM 3928 O O . TYR A 1 497 ? -17.045 -5.553 18.504 1.00 86.62 497 TYR A O 1
ATOM 3936 N N . ASP A 1 498 ? -16.769 -4.538 20.493 1.00 82.50 498 ASP A N 1
ATOM 3937 C CA . ASP A 1 498 ? -16.843 -5.772 21.287 1.00 82.50 498 ASP A CA 1
ATOM 3938 C C . ASP A 1 498 ? -18.235 -6.420 21.179 1.00 82.50 498 ASP A C 1
ATOM 3940 O O . ASP A 1 498 ? -18.350 -7.580 20.780 1.00 82.50 498 ASP A O 1
ATOM 3944 N N . ASP A 1 499 ? -19.302 -5.647 21.416 1.00 91.88 499 ASP A N 1
ATOM 3945 C CA . ASP A 1 499 ? -20.688 -6.116 21.293 1.00 91.88 499 ASP A CA 1
ATOM 3946 C C . ASP A 1 499 ? -21.007 -6.598 19.860 1.00 91.88 499 ASP A C 1
ATOM 3948 O O . ASP A 1 499 ? -21.624 -7.654 19.672 1.00 91.88 499 ASP A O 1
ATOM 3952 N N . PHE A 1 500 ? -20.563 -5.860 18.833 1.00 92.44 500 PHE A N 1
ATOM 3953 C CA . PHE A 1 500 ? -20.788 -6.224 17.430 1.00 92.44 500 PHE A CA 1
ATOM 3954 C C . PHE A 1 500 ? -20.057 -7.512 17.037 1.00 92.44 500 PHE A C 1
ATOM 3956 O O . PHE A 1 500 ? -20.659 -8.413 16.450 1.00 92.44 500 PHE A O 1
ATOM 3963 N N . TYR A 1 501 ? -18.772 -7.650 17.372 1.00 89.56 501 TYR A N 1
ATOM 3964 C CA . TYR A 1 501 ? -18.009 -8.850 17.026 1.00 89.56 501 TYR A CA 1
ATOM 3965 C C . TYR A 1 501 ? -18.432 -10.074 17.851 1.00 89.56 501 TYR A C 1
ATOM 3967 O O . TYR A 1 501 ? -18.386 -11.194 17.333 1.00 89.56 501 TYR A O 1
ATOM 3975 N 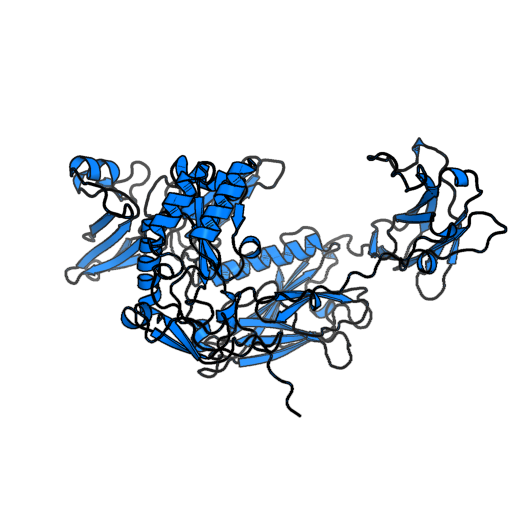N . LYS A 1 502 ? -18.955 -9.884 19.071 1.00 84.25 502 LYS A N 1
ATOM 3976 C CA . LYS A 1 502 ? -19.670 -10.934 19.816 1.00 84.25 502 LYS A CA 1
ATOM 3977 C C . LYS A 1 502 ? -20.921 -11.399 19.060 1.00 84.25 502 LYS A C 1
ATOM 3979 O O . LYS A 1 502 ? -21.101 -12.604 18.893 1.00 84.25 502 LYS A O 1
ATOM 3984 N N . PHE A 1 503 ? -21.721 -10.483 18.507 1.00 94.44 503 PHE A N 1
ATOM 3985 C CA . PHE A 1 503 ? -22.857 -10.824 17.633 1.00 94.44 503 PHE A CA 1
ATOM 3986 C C . PHE A 1 503 ? -22.448 -11.498 16.302 1.00 94.44 503 PHE A C 1
ATOM 3988 O O . PHE A 1 503 ? -23.143 -12.397 15.824 1.00 94.44 503 PHE A O 1
ATOM 3995 N N . LEU A 1 504 ? -21.323 -11.128 15.687 1.00 91.94 504 LEU A N 1
ATOM 3996 C CA . LEU A 1 504 ? -20.856 -11.822 14.478 1.00 91.94 504 LEU A CA 1
ATOM 3997 C C . LEU A 1 504 ? -20.416 -13.259 14.792 1.00 91.94 504 LEU A C 1
ATOM 3999 O O . LEU A 1 504 ? -20.872 -14.207 14.147 1.00 91.94 504 LEU A O 1
ATOM 4003 N N . SER A 1 505 ? -19.601 -13.434 15.835 1.00 86.19 505 SER A N 1
ATOM 4004 C CA . SER A 1 505 ? -19.149 -14.749 16.303 1.00 86.19 505 SER A CA 1
ATOM 4005 C C . SER A 1 505 ? -20.331 -15.663 16.668 1.00 86.19 505 SER A C 1
ATOM 4007 O O . SER A 1 505 ? -20.369 -16.824 16.255 1.00 86.19 505 SER A O 1
ATOM 4009 N N . ALA A 1 506 ? -21.363 -15.115 17.325 1.00 89.69 506 ALA A N 1
ATOM 4010 C CA . ALA A 1 506 ? -22.641 -15.779 17.614 1.00 89.69 506 ALA A CA 1
ATOM 4011 C C . ALA A 1 506 ? -23.290 -16.484 16.420 1.00 89.69 506 ALA A C 1
ATOM 4013 O O . ALA A 1 506 ? -23.965 -17.516 16.569 1.00 89.69 506 ALA A O 1
ATOM 4014 N N . SER A 1 507 ? -23.145 -15.836 15.266 1.00 92.38 507 SER A N 1
ATOM 4015 C CA . SER A 1 507 ? -23.823 -16.125 14.011 1.00 92.38 507 SER A CA 1
ATOM 4016 C C . SER A 1 507 ? -23.000 -17.056 13.122 1.00 92.38 507 SER A C 1
ATOM 4018 O O . SER A 1 507 ? -23.452 -17.415 12.042 1.00 92.38 507 SER A O 1
ATOM 4020 N N . GLY A 1 508 ? -21.820 -17.491 13.584 1.00 89.56 508 GLY A N 1
ATOM 4021 C CA . GLY A 1 508 ? -20.920 -18.378 12.847 1.00 89.56 508 GLY A CA 1
ATOM 4022 C C . GLY A 1 508 ? -20.066 -17.663 11.799 1.00 89.56 508 GLY A C 1
ATOM 4023 O O . GLY A 1 508 ? -19.658 -18.303 10.829 1.00 89.56 508 GLY A O 1
ATOM 4024 N N . ILE A 1 509 ? -19.837 -16.357 11.971 1.00 91.62 509 ILE A N 1
ATOM 4025 C CA . ILE A 1 509 ? -18.920 -15.559 11.152 1.00 91.62 509 ILE A CA 1
ATOM 4026 C C . ILE A 1 509 ? -17.494 -15.690 11.692 1.00 91.62 509 ILE A C 1
ATOM 4028 O O . ILE A 1 509 ? -17.258 -15.500 12.885 1.00 91.62 509 ILE A O 1
ATOM 4032 N N . ASP A 1 510 ? -16.550 -15.976 10.797 1.00 79.81 510 ASP A N 1
ATOM 4033 C CA . ASP A 1 510 ? -15.142 -16.217 11.121 1.00 79.81 510 ASP A CA 1
ATOM 4034 C C . ASP A 1 510 ? -14.225 -15.017 10.810 1.00 79.81 510 ASP A C 1
ATOM 4036 O O . ASP A 1 510 ? -13.121 -14.939 11.342 1.00 79.81 510 ASP A O 1
ATOM 4040 N N . ALA A 1 511 ? -14.647 -14.093 9.936 1.00 82.19 511 ALA A N 1
ATOM 4041 C CA . ALA A 1 511 ? -13.849 -12.931 9.525 1.00 82.19 511 ALA A CA 1
ATOM 4042 C C . ALA A 1 511 ? -14.711 -11.716 9.139 1.00 82.19 511 ALA A C 1
ATOM 4044 O O . ALA A 1 511 ? -15.907 -11.839 8.861 1.00 82.19 511 ALA A O 1
ATOM 4045 N N . VAL A 1 512 ? -14.082 -10.541 9.052 1.00 85.19 512 VAL A N 1
ATOM 4046 C CA . VAL A 1 512 ? -14.711 -9.311 8.548 1.00 85.19 512 VAL A CA 1
ATOM 4047 C C . VAL A 1 512 ? -13.914 -8.689 7.405 1.00 85.19 512 VAL A C 1
ATOM 4049 O O . VAL A 1 512 ? -12.685 -8.678 7.413 1.00 85.19 512 VAL A O 1
ATOM 4052 N N . LYS A 1 513 ? -14.629 -8.132 6.427 1.00 87.94 513 LYS A N 1
ATOM 4053 C CA . LYS A 1 513 ? -14.097 -7.237 5.396 1.00 87.94 513 LYS A CA 1
ATOM 4054 C C . LYS A 1 513 ? -14.463 -5.808 5.799 1.00 87.94 513 LYS A C 1
ATOM 4056 O O . LYS A 1 513 ? -15.541 -5.323 5.458 1.00 87.94 513 LYS A O 1
ATOM 4061 N N . THR A 1 514 ? -13.585 -5.161 6.560 1.00 84.50 514 THR A N 1
ATOM 4062 C CA . THR A 1 514 ? -13.767 -3.766 6.981 1.00 84.50 514 THR A CA 1
ATOM 4063 C C . THR A 1 514 ? -13.393 -2.816 5.845 1.00 84.50 514 THR A C 1
ATOM 4065 O O . THR A 1 514 ? -12.301 -2.910 5.283 1.00 84.50 514 THR A O 1
ATOM 4068 N N . ASP A 1 515 ? -14.283 -1.882 5.528 1.00 83.88 515 ASP A N 1
ATOM 4069 C CA . ASP A 1 515 ? -14.164 -0.954 4.399 1.00 83.88 515 ASP A CA 1
ATOM 4070 C C . ASP A 1 515 ? -14.358 0.507 4.850 1.00 83.88 515 ASP A C 1
ATOM 4072 O O . ASP A 1 515 ? -14.601 0.806 6.025 1.00 83.88 515 ASP A O 1
ATOM 4076 N N . ALA A 1 516 ? -14.268 1.437 3.899 1.00 80.44 516 ALA A N 1
ATOM 4077 C CA . ALA A 1 516 ? -14.498 2.866 4.074 1.00 80.44 516 ALA A CA 1
ATOM 4078 C C . ALA A 1 516 ? -13.543 3.588 5.050 1.00 80.44 516 ALA A C 1
ATOM 4080 O O . ALA A 1 516 ? -13.832 4.708 5.471 1.00 80.44 516 ALA A O 1
ATOM 4081 N N . GLN A 1 517 ? -12.362 3.029 5.346 1.00 76.25 517 GLN A N 1
ATOM 4082 C CA . GLN A 1 517 ? -11.323 3.671 6.175 1.00 76.25 517 GLN A CA 1
ATOM 4083 C C . GLN A 1 517 ? -10.950 5.072 5.656 1.00 76.25 517 GLN A C 1
ATOM 4085 O O . GLN A 1 517 ? -10.696 5.990 6.435 1.00 76.25 517 GLN A O 1
ATOM 4090 N N . PHE A 1 518 ? -11.004 5.274 4.333 1.00 73.75 518 PHE A N 1
ATOM 4091 C CA . PHE A 1 518 ? -10.770 6.574 3.696 1.00 73.75 518 PHE A CA 1
ATOM 4092 C C . PHE A 1 518 ? -11.770 7.669 4.118 1.00 73.75 518 PHE A C 1
ATOM 4094 O O . PHE A 1 518 ? -11.488 8.844 3.892 1.00 73.75 518 PHE A O 1
ATOM 4101 N N . MET A 1 519 ? -12.937 7.333 4.687 1.00 76.94 519 MET A N 1
ATOM 4102 C CA . MET A 1 519 ? -13.918 8.336 5.122 1.00 76.94 519 MET A CA 1
ATOM 4103 C C . MET A 1 519 ? -13.393 9.210 6.264 1.00 76.94 519 MET A C 1
ATOM 4105 O O . MET A 1 519 ? -13.821 10.357 6.376 1.00 76.94 519 MET A O 1
ATOM 4109 N N . LEU A 1 520 ? -12.430 8.728 7.057 1.00 76.94 520 LEU A N 1
ATOM 4110 C CA . LEU A 1 520 ? -11.759 9.537 8.080 1.00 76.94 520 LEU A CA 1
ATOM 4111 C C . LEU A 1 520 ? -11.094 10.784 7.467 1.00 76.94 520 LEU A C 1
ATOM 4113 O O . LEU A 1 520 ? -11.173 11.870 8.034 1.00 76.94 520 LEU A O 1
ATOM 4117 N N . ASP A 1 521 ? -10.542 10.668 6.255 1.00 73.00 521 ASP A N 1
ATOM 4118 C CA . ASP A 1 521 ? -9.964 11.793 5.507 1.00 73.00 521 ASP A CA 1
ATOM 4119 C C . ASP A 1 521 ? -11.006 12.780 4.956 1.00 73.00 521 ASP A C 1
ATOM 4121 O O . ASP A 1 521 ? -10.627 13.864 4.514 1.00 73.00 521 ASP A O 1
ATOM 4125 N N . THR A 1 522 ? -12.294 12.413 4.947 1.00 77.31 522 THR A N 1
ATOM 4126 C CA . THR A 1 522 ? -13.386 13.256 4.422 1.00 77.31 522 THR A CA 1
ATOM 4127 C C . THR A 1 522 ? -14.027 14.149 5.475 1.00 77.31 522 THR A C 1
ATOM 4129 O O . THR A 1 522 ? -14.785 15.039 5.110 1.00 77.31 522 THR A O 1
ATOM 4132 N N . PHE A 1 523 ? -13.758 13.941 6.769 1.00 82.81 523 PHE A N 1
ATOM 4133 C CA . PHE A 1 523 ? -14.273 14.835 7.808 1.00 82.81 523 PHE A CA 1
ATOM 4134 C C . PHE A 1 523 ? -13.728 16.247 7.576 1.00 82.81 523 PHE A C 1
ATOM 4136 O O . PHE A 1 523 ? -12.534 16.380 7.339 1.00 82.81 523 PHE A O 1
ATOM 4143 N N . GLU A 1 524 ? -14.544 17.293 7.705 1.00 84.19 524 GLU A N 1
ATOM 4144 C CA . GLU A 1 524 ? -14.085 18.688 7.570 1.00 84.19 524 GLU A CA 1
ATOM 4145 C C . GLU A 1 524 ? -13.207 19.113 8.765 1.00 84.19 524 GLU A C 1
ATOM 4147 O O . GLU A 1 524 ? -12.133 19.699 8.602 1.00 84.19 524 GLU A O 1
ATOM 4152 N N . SER A 1 525 ? -13.628 18.750 9.983 1.00 82.81 525 SER A N 1
ATOM 4153 C CA . SER A 1 525 ? -12.958 19.100 11.244 1.00 82.81 525 SER A CA 1
ATOM 4154 C C . SER A 1 525 ? -11.614 18.380 11.417 1.00 82.81 525 SER A C 1
ATOM 4156 O O . SER A 1 525 ? -11.561 17.153 11.524 1.00 82.81 525 SER A O 1
ATOM 4158 N N . ALA A 1 526 ? -10.529 19.151 11.553 1.00 78.31 526 ALA A N 1
ATOM 4159 C CA . ALA A 1 526 ? -9.198 18.637 11.896 1.00 78.31 526 ALA A CA 1
ATOM 4160 C C . ALA A 1 526 ? -9.207 17.854 13.220 1.00 78.31 526 ALA A C 1
ATOM 4162 O O . ALA A 1 526 ? -8.701 16.737 13.304 1.00 78.31 526 ALA A O 1
ATOM 4163 N N . LYS A 1 527 ? -9.897 18.393 14.228 1.00 78.69 527 LYS A N 1
ATOM 4164 C CA . LYS A 1 527 ? -10.065 17.793 15.555 1.00 78.69 527 LYS A CA 1
ATOM 4165 C C . LYS A 1 527 ? -10.899 16.509 15.541 1.00 78.69 527 LYS A C 1
ATOM 4167 O O . LYS A 1 527 ? -10.803 15.704 16.464 1.00 78.69 527 LYS A O 1
ATOM 4172 N N . ALA A 1 528 ? -11.785 16.309 14.565 1.00 77.19 528 ALA A N 1
ATOM 4173 C CA . ALA A 1 528 ? -12.470 15.031 14.382 1.00 77.19 528 ALA A CA 1
ATOM 4174 C C . ALA A 1 528 ? -11.500 13.965 13.849 1.00 77.19 528 ALA A C 1
ATOM 4176 O O . ALA A 1 528 ? -11.523 12.841 14.347 1.00 77.19 528 ALA A O 1
ATOM 4177 N N . ARG A 1 529 ? -10.610 14.334 12.914 1.00 75.38 529 ARG A N 1
ATOM 4178 C CA . ARG A 1 529 ? -9.599 13.433 12.333 1.00 75.38 529 ARG A CA 1
ATOM 4179 C C . ARG A 1 529 ? -8.541 13.000 13.355 1.00 75.38 529 ARG A C 1
ATOM 4181 O O . ARG A 1 529 ? -8.382 11.803 13.577 1.00 75.38 529 ARG A O 1
ATOM 4188 N N . SER A 1 530 ? -7.916 13.941 14.066 1.00 64.38 530 SER A N 1
ATOM 4189 C CA . SER A 1 530 ? -6.828 13.668 15.032 1.00 64.38 530 SER A CA 1
ATOM 4190 C C . SER A 1 530 ? -7.249 12.941 16.324 1.00 64.38 530 SER A C 1
ATOM 4192 O O . SER A 1 530 ? -6.426 12.684 17.200 1.00 64.38 530 SER A O 1
ATOM 4194 N N . ARG A 1 531 ? -8.535 12.586 16.492 1.00 63.22 531 ARG A N 1
ATOM 4195 C CA . ARG A 1 531 ? -9.028 11.860 17.683 1.00 63.22 531 ARG A CA 1
ATOM 4196 C C . ARG A 1 531 ? -9.158 10.343 17.515 1.00 63.22 531 ARG A C 1
ATOM 4198 O O . ARG A 1 531 ? -9.410 9.686 18.534 1.00 63.22 531 ARG A O 1
ATOM 4205 N N . ALA A 1 532 ? -8.951 9.793 16.317 1.00 55.38 532 ALA A N 1
ATOM 4206 C CA . ALA A 1 532 ? -8.763 8.352 16.119 1.00 55.38 532 ALA A CA 1
ATOM 4207 C C . ALA A 1 532 ? -7.503 7.851 16.873 1.00 55.38 532 ALA A C 1
ATOM 4209 O O . ALA A 1 532 ? -6.582 8.625 17.120 1.00 55.38 532 ALA A O 1
ATOM 4210 N N . VAL A 1 533 ? -7.489 6.592 17.323 1.00 48.84 533 VAL A N 1
ATOM 4211 C CA . VAL A 1 533 ? -6.448 6.001 18.206 1.00 48.84 533 VAL A CA 1
ATOM 4212 C C . VAL A 1 533 ? -5.785 4.808 17.508 1.00 48.84 533 VAL A C 1
ATOM 4214 O O . VAL A 1 533 ? -6.242 4.420 16.444 1.00 48.84 533 VAL A O 1
ATOM 4217 N N . THR A 1 534 ? -4.689 4.285 18.070 1.00 43.97 534 THR A N 1
ATOM 4218 C CA . THR A 1 534 ? -3.927 3.113 17.597 1.00 43.97 534 THR A CA 1
ATOM 4219 C C . THR A 1 534 ? -3.174 2.457 18.826 1.00 43.97 534 THR A C 1
ATOM 4221 O O . THR A 1 534 ? -2.814 3.204 19.734 1.00 43.97 534 THR A O 1
ATOM 4224 N N . GLY A 1 535 ? -2.955 1.118 18.949 1.00 45.44 535 GLY A N 1
ATOM 4225 C CA . GLY A 1 535 ? -2.078 0.426 19.977 1.00 45.44 535 GLY A CA 1
ATOM 4226 C C . GLY A 1 535 ? -2.087 -1.135 19.997 1.00 45.44 535 GLY A C 1
ATOM 4227 O O . GLY A 1 535 ? -3.176 -1.686 19.838 1.00 45.44 535 GLY A O 1
ATOM 4228 N N . THR A 1 536 ? -1.005 -1.950 20.137 1.00 42.31 536 THR A N 1
ATOM 4229 C CA . THR A 1 536 ? 0.358 -1.894 20.794 1.00 42.31 536 THR A CA 1
ATOM 4230 C C . THR A 1 536 ? 1.409 -2.825 20.074 1.00 42.31 536 THR A C 1
ATOM 4232 O O . THR A 1 536 ? 0.936 -3.752 19.431 1.00 42.31 536 THR A O 1
ATOM 4235 N N . GLY A 1 537 ? 2.764 -2.673 20.194 1.00 49.69 537 GLY A N 1
ATOM 4236 C CA . GLY A 1 537 ? 3.816 -3.178 19.235 1.00 49.69 537 GLY A CA 1
ATOM 4237 C C . GLY A 1 537 ? 4.797 -4.379 19.478 1.00 49.69 537 GLY A C 1
ATOM 4238 O O . GLY A 1 537 ? 5.037 -4.832 20.594 1.00 49.69 537 GLY A O 1
ATOM 4239 N N . MET A 1 538 ? 5.430 -4.854 18.377 1.00 53.00 538 MET A N 1
ATOM 4240 C CA . MET A 1 538 ? 6.333 -6.036 18.188 1.00 53.00 538 MET A CA 1
ATOM 4241 C C . MET A 1 538 ? 7.189 -5.885 16.904 1.00 53.00 538 MET A C 1
ATOM 4243 O O . MET A 1 538 ? 7.073 -4.902 16.175 1.00 53.00 538 MET A O 1
ATOM 4247 N N . ILE A 1 539 ? 7.999 -6.895 16.557 1.00 51.28 539 ILE A N 1
ATOM 4248 C CA . ILE A 1 539 ? 8.697 -6.998 15.262 1.00 51.28 539 ILE A CA 1
ATOM 4249 C C . ILE A 1 539 ? 8.544 -8.405 14.679 1.00 51.28 539 ILE A C 1
ATOM 4251 O O . ILE A 1 539 ? 8.736 -9.394 15.386 1.00 51.28 539 ILE A O 1
ATOM 4255 N N . GLY A 1 540 ? 8.252 -8.490 13.376 1.00 58.03 540 GLY A N 1
ATOM 4256 C CA . GLY A 1 540 ? 8.378 -9.721 12.594 1.00 58.03 540 GLY A CA 1
ATOM 4257 C C . GLY A 1 540 ? 9.613 -9.688 11.701 1.00 58.03 540 GLY A C 1
ATOM 4258 O O . GLY A 1 540 ? 9.714 -8.834 10.819 1.00 58.03 540 GLY A O 1
ATOM 4259 N N . ALA A 1 541 ? 10.537 -10.621 11.922 1.00 56.91 541 ALA A N 1
ATOM 4260 C CA . ALA A 1 541 ? 11.723 -10.805 11.096 1.00 56.91 541 ALA A CA 1
ATOM 4261 C C . ALA A 1 541 ? 11.493 -11.984 10.138 1.00 56.91 541 ALA A C 1
ATOM 4263 O O . ALA A 1 541 ? 11.085 -13.061 10.568 1.00 56.91 541 ALA A O 1
ATOM 4264 N N . PHE A 1 542 ? 11.742 -11.783 8.840 1.00 66.38 542 PHE A N 1
ATOM 4265 C CA . PHE A 1 542 ? 11.486 -12.772 7.788 1.00 66.38 542 PHE A CA 1
ATOM 4266 C C . PHE A 1 542 ? 12.703 -12.897 6.874 1.00 66.38 542 PHE A C 1
ATOM 4268 O O . PHE A 1 542 ? 13.102 -11.928 6.223 1.00 66.38 542 PHE A O 1
ATOM 4275 N N . ASN A 1 543 ? 13.276 -14.095 6.774 1.00 64.31 543 ASN A N 1
ATOM 4276 C CA . ASN A 1 543 ? 14.415 -14.333 5.900 1.00 64.31 543 ASN A CA 1
ATOM 4277 C C . ASN A 1 543 ? 13.965 -14.619 4.460 1.00 64.31 543 ASN A C 1
ATOM 4279 O O . ASN A 1 543 ? 13.804 -15.766 4.044 1.00 64.31 543 ASN A O 1
ATOM 4283 N N . VAL A 1 544 ? 13.801 -13.546 3.686 1.00 64.38 544 VAL A N 1
ATOM 4284 C CA . VAL A 1 544 ? 13.495 -13.594 2.244 1.00 64.38 544 VAL A CA 1
ATOM 4285 C C . VAL A 1 544 ? 14.714 -13.921 1.366 1.00 64.38 544 VAL A C 1
ATOM 4287 O O . VAL A 1 544 ? 14.600 -13.949 0.142 1.00 64.38 544 VAL A O 1
ATOM 4290 N N . SER A 1 545 ? 15.890 -14.153 1.958 1.00 53.22 545 SER A N 1
ATOM 4291 C CA . SER A 1 545 ? 17.119 -14.450 1.220 1.00 53.22 545 SER A CA 1
ATOM 4292 C C . SER A 1 545 ? 17.324 -15.956 1.006 1.00 53.22 545 SER A C 1
ATOM 4294 O O . SER A 1 545 ? 16.760 -16.797 1.703 1.00 53.22 545 SER A O 1
ATOM 4296 N N . GLY A 1 546 ? 18.180 -16.313 0.045 1.00 58.12 546 GLY A N 1
ATOM 4297 C CA . GLY A 1 546 ? 18.531 -17.708 -0.253 1.00 58.12 546 GLY A CA 1
ATOM 4298 C C . GLY A 1 546 ? 19.507 -18.375 0.730 1.00 58.12 546 GLY A C 1
ATOM 4299 O O . GLY A 1 546 ? 20.032 -19.435 0.404 1.00 58.12 546 GLY A O 1
ATOM 4300 N N . ARG A 1 547 ? 19.808 -17.765 1.885 1.00 63.38 547 ARG A N 1
ATOM 4301 C CA . ARG A 1 547 ? 20.738 -18.296 2.904 1.00 63.38 547 ARG A CA 1
ATOM 4302 C C . ARG A 1 547 ? 20.276 -17.940 4.325 1.00 63.38 547 ARG A C 1
ATOM 4304 O O . ARG A 1 547 ? 19.538 -16.969 4.459 1.00 63.38 547 ARG A O 1
ATOM 4311 N N . PRO A 1 548 ? 20.713 -18.644 5.382 1.00 57.69 548 PRO A N 1
ATOM 4312 C CA . PRO A 1 548 ? 20.449 -18.227 6.759 1.00 57.69 548 PRO A CA 1
ATOM 4313 C C . PRO A 1 548 ? 21.039 -16.838 7.054 1.00 57.69 548 PRO A C 1
ATOM 4315 O O . PRO A 1 548 ? 22.084 -16.475 6.505 1.00 57.69 548 PRO A O 1
ATOM 4318 N N . LEU A 1 549 ? 20.370 -16.060 7.905 1.00 56.16 549 LEU A N 1
ATOM 4319 C CA . LEU A 1 549 ? 20.777 -14.711 8.308 1.00 56.16 549 LEU A CA 1
ATOM 4320 C C . LEU A 1 549 ? 20.612 -14.535 9.819 1.00 56.16 549 LEU A C 1
ATOM 4322 O O . LEU A 1 549 ? 19.613 -14.970 10.386 1.00 56.16 549 LEU A O 1
ATOM 4326 N N . SER A 1 550 ? 21.550 -13.833 10.452 1.00 57.88 550 SER A N 1
ATOM 4327 C CA . SER A 1 550 ? 21.404 -13.359 11.831 1.00 57.88 550 SER A CA 1
ATOM 4328 C C . SER A 1 550 ? 21.493 -11.836 11.876 1.00 57.88 550 SER A C 1
ATOM 4330 O O . SER A 1 550 ? 22.296 -11.244 11.153 1.00 57.88 550 SER A O 1
ATOM 4332 N N . GLU A 1 551 ? 20.696 -11.204 12.733 1.00 52.91 551 GLU A N 1
ATOM 4333 C CA . GLU A 1 551 ? 20.592 -9.748 12.849 1.00 52.91 551 GLU A CA 1
ATOM 4334 C C . GLU A 1 551 ? 20.520 -9.3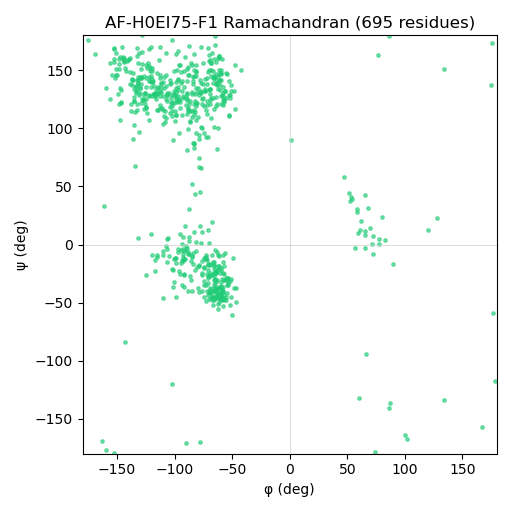18 14.323 1.00 52.91 551 GLU A C 1
ATOM 4336 O O . GLU A 1 551 ? 20.016 -10.048 15.179 1.00 52.91 551 GLU A O 1
ATOM 4341 N N . LEU A 1 552 ? 21.055 -8.130 14.625 1.00 56.50 552 LEU A N 1
ATOM 4342 C CA . LEU A 1 552 ? 20.938 -7.487 15.934 1.00 56.50 552 LEU A CA 1
ATOM 4343 C C . LEU A 1 552 ? 19.883 -6.386 15.851 1.00 56.50 552 LEU A C 1
ATOM 4345 O O . LEU A 1 552 ? 20.099 -5.348 15.223 1.00 56.50 552 LEU A O 1
ATOM 4349 N N . VAL A 1 553 ? 18.753 -6.610 16.509 1.00 54.59 553 VAL A N 1
ATOM 4350 C CA . VAL A 1 553 ? 17.596 -5.719 16.508 1.00 54.59 553 VAL A CA 1
ATOM 4351 C C . VAL A 1 553 ? 17.571 -4.934 17.824 1.00 54.59 553 VAL A C 1
ATOM 4353 O O . VAL A 1 553 ? 17.424 -5.544 18.881 1.00 54.59 553 VAL A O 1
ATOM 4356 N N . PRO A 1 554 ? 17.743 -3.599 17.818 1.00 56.66 554 PRO A N 1
ATOM 4357 C CA . PRO A 1 554 ? 17.627 -2.817 19.042 1.00 56.66 554 PRO A CA 1
ATOM 4358 C C . PRO A 1 554 ? 16.184 -2.729 19.551 1.00 56.66 554 PRO A C 1
ATOM 4360 O O . PRO A 1 554 ? 15.243 -2.669 18.762 1.00 56.66 554 PRO A O 1
ATOM 4363 N N . LEU A 1 555 ? 16.017 -2.613 20.871 1.00 49.06 555 LEU A N 1
ATOM 4364 C CA . LEU A 1 555 ? 14.730 -2.416 21.550 1.00 49.06 555 LEU A CA 1
ATOM 4365 C C . LEU A 1 555 ? 13.961 -1.193 21.013 1.00 49.06 555 LEU A C 1
ATOM 4367 O O . LEU A 1 555 ? 12.738 -1.208 20.932 1.00 49.06 555 LEU A O 1
ATOM 4371 N N . SER A 1 556 ? 14.676 -0.167 20.540 1.00 50.62 556 SER A N 1
ATOM 4372 C CA . SER A 1 556 ? 14.106 1.013 19.867 1.00 50.62 556 SER A CA 1
ATOM 4373 C C . SER A 1 556 ? 13.417 0.729 18.524 1.00 50.62 556 SER A C 1
ATOM 4375 O O . SER A 1 556 ? 12.864 1.644 17.918 1.00 50.62 556 SER A O 1
ATOM 4377 N N . LYS A 1 557 ? 13.458 -0.510 18.018 1.00 49.38 557 LYS A N 1
ATOM 4378 C CA . LYS A 1 557 ? 12.718 -0.937 16.819 1.00 49.38 557 LYS A CA 1
ATOM 4379 C C . LYS A 1 557 ? 11.305 -1.444 17.122 1.00 49.38 557 LYS A C 1
ATOM 4381 O O . LYS A 1 557 ? 10.558 -1.677 16.178 1.00 49.38 557 LYS A O 1
ATOM 4386 N N . PHE A 1 558 ? 10.945 -1.619 18.395 1.00 45.84 558 PHE A N 1
ATOM 4387 C CA . PHE A 1 558 ? 9.642 -2.129 18.823 1.00 45.84 558 PHE A CA 1
ATOM 4388 C C . PHE A 1 558 ? 8.647 -0.961 18.976 1.00 45.84 558 PHE A C 1
ATOM 4390 O O . PHE A 1 558 ? 8.876 -0.078 19.807 1.00 45.84 558 PHE A O 1
ATOM 4397 N N . PRO A 1 559 ? 7.559 -0.902 18.184 1.00 46.34 559 PRO A N 1
ATOM 4398 C CA . PRO A 1 559 ? 6.718 0.292 18.084 1.00 46.34 559 PRO A CA 1
ATOM 4399 C C . PRO A 1 559 ? 5.748 0.443 19.271 1.00 46.34 559 PRO A C 1
ATOM 4401 O O . PRO A 1 559 ? 4.640 -0.081 19.261 1.00 46.34 559 PRO A O 1
ATOM 4404 N N . GLY A 1 560 ? 6.147 1.204 20.292 1.00 45.31 560 GLY A N 1
ATOM 4405 C CA . GLY A 1 560 ? 5.289 1.578 21.432 1.00 45.31 560 GLY A CA 1
ATOM 4406 C C . GLY A 1 560 ? 5.883 1.279 22.810 1.00 45.31 560 GLY A C 1
ATOM 4407 O O . GLY A 1 560 ? 5.145 1.106 23.777 1.00 45.31 560 GLY A O 1
ATOM 4408 N N . VAL A 1 561 ? 7.211 1.169 22.900 1.00 39.38 561 VAL A N 1
ATOM 4409 C CA . VAL A 1 561 ? 7.936 0.712 24.093 1.00 39.38 561 VAL A CA 1
ATOM 4410 C C . VAL A 1 561 ? 8.736 1.848 24.728 1.00 39.38 561 VAL A C 1
ATOM 4412 O O . VAL A 1 561 ? 9.503 2.526 24.047 1.00 39.38 561 VAL A O 1
ATOM 4415 N N . VAL A 1 562 ? 8.597 2.003 26.049 1.00 42.50 562 VAL A N 1
ATOM 4416 C CA . VAL A 1 562 ? 9.419 2.906 26.881 1.00 42.50 562 VAL A CA 1
ATOM 4417 C C . VAL A 1 562 ? 10.358 2.095 27.789 1.00 42.50 562 VAL A C 1
ATOM 4419 O O . VAL A 1 562 ? 11.560 2.341 27.810 1.00 42.50 562 VAL A O 1
ATOM 4422 N N . GLU A 1 563 ? 9.825 1.057 28.437 1.00 41.75 563 GLU A N 1
ATOM 4423 C CA . GLU A 1 563 ? 10.553 -0.000 29.156 1.00 41.75 563 GLU A CA 1
ATOM 4424 C C . GLU A 1 563 ? 9.885 -1.344 28.845 1.00 41.75 563 GLU A C 1
ATOM 4426 O O . GLU A 1 563 ? 8.654 -1.394 28.839 1.00 41.75 563 GLU A O 1
ATOM 4431 N N . ALA A 1 564 ? 10.642 -2.424 28.603 1.00 36.03 564 ALA A N 1
ATOM 4432 C CA . ALA A 1 564 ? 10.041 -3.726 28.277 1.00 36.03 564 ALA A CA 1
ATOM 4433 C C . ALA A 1 564 ? 10.866 -4.971 28.642 1.00 36.03 564 ALA A C 1
ATOM 4435 O O . ALA A 1 564 ? 12.050 -4.896 28.973 1.00 36.03 564 ALA A O 1
ATOM 4436 N N . GLN A 1 565 ? 10.201 -6.129 28.538 1.00 39.00 565 GLN A N 1
ATOM 4437 C CA . GLN A 1 565 ? 10.777 -7.478 28.526 1.00 39.00 565 GLN A CA 1
ATOM 4438 C C . GLN A 1 565 ? 10.393 -8.223 27.234 1.00 39.00 565 GLN A C 1
ATOM 4440 O O . GLN A 1 565 ? 9.352 -7.928 26.644 1.00 39.00 565 GLN A O 1
ATOM 4445 N N . LEU A 1 566 ? 11.227 -9.186 26.823 1.00 36.34 566 LEU A N 1
ATOM 4446 C CA . LEU A 1 566 ? 11.163 -9.920 25.546 1.00 36.34 566 LEU A CA 1
ATOM 4447 C C . LEU A 1 566 ? 11.255 -11.445 25.711 1.00 36.34 566 LEU A C 1
ATOM 4449 O O . LEU A 1 566 ? 11.672 -11.922 26.760 1.00 36.34 566 LEU A O 1
ATOM 4453 N N . GLY A 1 567 ? 10.895 -12.202 24.665 1.00 39.44 567 GLY A N 1
ATOM 4454 C CA . GLY A 1 567 ? 10.923 -13.677 24.625 1.00 39.44 567 GLY A CA 1
ATOM 4455 C C . GLY A 1 567 ? 12.280 -14.309 24.983 1.00 39.44 567 GLY A C 1
ATOM 4456 O O . GLY A 1 567 ? 13.329 -13.724 24.737 1.00 39.44 567 GLY A O 1
ATOM 4457 N N . MET A 1 568 ? 12.243 -15.496 25.613 1.00 49.03 568 MET A N 1
ATOM 4458 C CA . MET A 1 568 ? 13.265 -15.935 26.588 1.00 49.03 568 MET A CA 1
ATOM 4459 C C . MET A 1 568 ? 13.573 -14.828 27.611 1.00 49.03 568 MET A C 1
ATOM 4461 O O . MET A 1 568 ? 14.706 -14.375 27.745 1.00 49.03 568 MET A O 1
ATOM 4465 N N . VAL A 1 569 ? 12.498 -14.419 28.302 1.00 57.22 569 VAL A N 1
ATOM 4466 C CA . VAL A 1 569 ? 12.373 -13.373 29.334 1.00 57.22 569 VAL A CA 1
ATOM 4467 C C . VAL A 1 569 ? 13.671 -12.627 29.642 1.00 57.22 569 VAL A C 1
ATOM 4469 O O . VAL A 1 569 ? 14.429 -12.981 30.552 1.00 57.22 569 VAL A O 1
ATOM 4472 N N . SER A 1 570 ? 13.890 -11.540 28.908 1.00 56.97 570 SER A N 1
ATOM 4473 C CA . SER A 1 570 ? 14.927 -10.574 29.256 1.00 56.97 570 SER A CA 1
ATOM 4474 C C . SER A 1 570 ? 14.652 -9.940 30.628 1.00 56.97 570 SER A C 1
ATOM 4476 O O . SER A 1 570 ? 13.531 -9.935 31.140 1.00 56.97 570 SER A O 1
ATOM 4478 N N . LYS A 1 571 ? 15.678 -9.326 31.225 1.00 59.56 571 LYS A N 1
ATOM 4479 C CA . LYS A 1 571 ? 15.445 -8.343 32.297 1.00 59.56 571 LYS A CA 1
ATOM 4480 C C . LYS A 1 571 ? 14.629 -7.159 31.738 1.00 59.56 571 LYS A C 1
ATOM 4482 O O . LYS A 1 571 ? 14.613 -6.986 30.516 1.00 59.56 571 LYS A O 1
ATOM 4487 N N . PRO A 1 572 ? 13.991 -6.334 32.593 1.00 61.84 572 PRO A N 1
ATOM 4488 C CA . PRO A 1 572 ? 13.565 -4.995 32.194 1.00 61.84 572 PRO A CA 1
ATOM 4489 C C . PRO A 1 572 ? 14.720 -4.260 31.509 1.00 61.84 572 PRO A C 1
ATOM 4491 O O . PRO A 1 572 ? 15.849 -4.301 32.004 1.00 61.84 572 PRO A O 1
ATOM 4494 N N . MET A 1 573 ? 14.441 -3.649 30.363 1.00 58.75 573 MET A N 1
ATOM 4495 C CA . MET A 1 573 ? 15.421 -2.938 29.546 1.00 58.75 573 MET A CA 1
ATOM 4496 C C . MET A 1 573 ? 14.855 -1.578 29.145 1.00 58.75 573 MET A C 1
ATOM 4498 O O . MET A 1 573 ? 13.721 -1.486 28.668 1.00 58.75 573 MET A O 1
ATOM 4502 N N . GLU A 1 574 ? 15.663 -0.535 29.321 1.00 56.50 574 GLU A N 1
ATOM 4503 C CA . GLU A 1 574 ? 15.370 0.815 28.845 1.00 56.50 574 GLU A CA 1
ATOM 4504 C C . GLU A 1 574 ? 15.890 1.009 27.414 1.00 56.50 574 GLU A C 1
ATOM 4506 O O . GLU A 1 574 ? 16.909 0.442 27.007 1.00 56.50 574 GLU A O 1
ATOM 4511 N N . VAL A 1 575 ? 15.231 1.879 26.646 1.00 51.56 575 VAL A N 1
ATOM 4512 C CA . VAL A 1 575 ? 15.617 2.197 25.256 1.00 51.56 575 VAL A CA 1
ATOM 4513 C C . VAL A 1 575 ? 17.011 2.852 25.159 1.00 51.56 575 VAL A C 1
ATOM 4515 O O . VAL A 1 575 ? 17.653 2.789 24.111 1.00 51.56 575 VAL A O 1
ATOM 4518 N N . VAL A 1 576 ? 17.501 3.454 26.249 1.00 48.97 576 VAL A N 1
ATOM 4519 C CA . VAL A 1 576 ? 18.827 4.095 26.339 1.00 48.97 576 VAL A CA 1
ATOM 4520 C C . VAL A 1 576 ? 19.954 3.147 26.769 1.00 48.97 576 VAL A C 1
ATOM 4522 O O . VAL A 1 576 ? 21.123 3.540 26.767 1.00 48.97 576 VAL A O 1
ATOM 4525 N N . ASP A 1 577 ? 19.629 1.910 27.146 1.00 51.62 577 ASP A N 1
ATOM 4526 C CA . ASP A 1 577 ? 20.569 1.020 27.818 1.00 51.62 577 ASP A CA 1
ATOM 4527 C C . ASP A 1 577 ? 21.530 0.323 26.835 1.00 51.62 577 ASP A C 1
ATOM 4529 O O . ASP A 1 577 ? 21.157 -0.052 25.720 1.00 51.62 577 ASP A O 1
ATOM 4533 N N . LYS A 1 578 ? 22.790 0.096 27.231 1.00 45.44 578 LYS A N 1
ATOM 4534 C CA . LYS A 1 578 ? 23.812 -0.514 26.338 1.00 45.44 578 LYS A CA 1
ATOM 4535 C C . LYS A 1 578 ? 23.548 -1.989 26.020 1.00 45.44 578 LYS A C 1
ATOM 4537 O O . LYS A 1 578 ? 24.141 -2.539 25.096 1.00 45.44 578 LYS A O 1
ATOM 4542 N N . SER A 1 579 ? 22.687 -2.619 26.808 1.00 48.47 579 SER A N 1
ATOM 4543 C CA . SER A 1 579 ? 22.219 -3.999 26.680 1.00 48.47 579 SER A CA 1
ATOM 4544 C C . SER A 1 579 ? 21.046 -4.152 25.700 1.00 48.47 579 SER A C 1
ATOM 4546 O O . SER A 1 579 ? 20.682 -5.281 25.390 1.00 48.47 579 SER A O 1
ATOM 4548 N N . SER A 1 580 ? 20.473 -3.051 25.189 1.00 59.41 580 SER A N 1
ATOM 4549 C CA . SER A 1 580 ? 19.221 -2.993 24.409 1.00 59.41 580 SER A CA 1
ATOM 4550 C C . SER A 1 580 ? 19.244 -3.636 23.006 1.00 59.41 580 SER A C 1
ATOM 4552 O O . SER A 1 580 ? 18.383 -3.331 22.184 1.00 59.41 580 SER A O 1
ATOM 4554 N N . LEU A 1 581 ? 20.194 -4.527 22.704 1.00 54.59 581 LEU A N 1
ATOM 4555 C CA . LEU A 1 581 ? 20.326 -5.226 21.420 1.00 54.59 581 LEU A CA 1
ATOM 4556 C C . LEU A 1 581 ? 19.900 -6.690 21.543 1.00 54.59 581 LEU A C 1
ATOM 4558 O O . LEU A 1 581 ? 20.408 -7.422 22.391 1.00 54.59 581 LEU A O 1
ATOM 4562 N N . ILE A 1 582 ? 19.007 -7.125 20.657 1.00 63.31 582 ILE A N 1
ATOM 4563 C CA . ILE A 1 582 ? 18.406 -8.459 20.677 1.00 63.31 582 ILE A CA 1
ATOM 4564 C C . ILE A 1 582 ? 18.889 -9.234 19.455 1.00 63.31 582 ILE A C 1
ATOM 4566 O O . ILE A 1 582 ? 18.813 -8.748 18.328 1.00 63.31 582 ILE A O 1
ATOM 4570 N N . TYR A 1 583 ? 19.422 -10.430 19.678 1.00 69.69 583 TYR A N 1
ATOM 4571 C CA . TYR A 1 583 ? 19.953 -11.289 18.624 1.00 69.69 583 TYR A CA 1
ATOM 4572 C C . TYR A 1 583 ? 18.859 -12.196 18.057 1.00 69.69 583 TYR A C 1
ATOM 4574 O O . TYR A 1 583 ? 18.231 -12.939 18.806 1.00 69.69 583 TYR A O 1
ATOM 4582 N N . ILE A 1 584 ? 18.671 -12.156 16.737 1.00 63.19 584 ILE A N 1
ATOM 4583 C CA . ILE A 1 584 ? 17.778 -13.048 15.988 1.00 63.19 584 ILE A CA 1
ATOM 4584 C C . ILE A 1 584 ? 18.624 -13.842 14.993 1.00 63.19 584 ILE A C 1
ATOM 4586 O O . ILE A 1 584 ? 19.524 -13.282 14.366 1.00 63.19 584 ILE A O 1
ATOM 4590 N N . SER A 1 585 ? 18.325 -15.129 14.805 1.00 72.00 585 SER A N 1
ATOM 4591 C CA . SER A 1 585 ? 18.932 -15.952 13.756 1.00 72.00 585 SER A CA 1
ATOM 4592 C C . SER A 1 585 ? 17.875 -16.784 13.042 1.00 72.00 585 SER A C 1
ATOM 4594 O O . SER A 1 585 ? 17.158 -17.550 13.679 1.00 72.00 585 SER A O 1
ATOM 4596 N N . LEU A 1 586 ? 17.785 -16.630 11.721 1.00 70.31 586 LEU A N 1
ATOM 4597 C CA . LEU A 1 586 ? 16.741 -17.197 10.875 1.00 70.31 586 LEU A CA 1
ATOM 4598 C C . LEU A 1 586 ? 17.330 -18.081 9.777 1.00 70.31 586 LEU A C 1
ATOM 4600 O O . LEU A 1 586 ? 18.150 -17.635 8.970 1.00 70.31 586 LEU A O 1
ATOM 4604 N N . GLU A 1 587 ? 16.826 -19.306 9.679 1.00 62.72 587 GLU A N 1
ATOM 4605 C CA . GLU A 1 587 ? 17.084 -20.203 8.549 1.00 62.72 587 GLU A CA 1
ATOM 4606 C C . GLU A 1 587 ? 16.492 -19.672 7.230 1.00 62.72 587 GLU A C 1
ATOM 4608 O O . GLU A 1 587 ? 15.772 -18.671 7.207 1.00 62.72 587 GLU A O 1
ATOM 4613 N N . VAL A 1 588 ? 16.802 -20.318 6.102 1.00 60.69 588 VAL A N 1
ATOM 4614 C CA . VAL A 1 588 ? 16.244 -19.960 4.780 1.00 60.69 588 VAL A CA 1
ATOM 4615 C C . VAL A 1 588 ? 14.716 -20.040 4.812 1.00 60.69 588 VAL A C 1
ATOM 4617 O O . VAL A 1 588 ? 14.170 -21.090 5.141 1.00 60.69 588 VAL A O 1
ATOM 4620 N N . ARG A 1 589 ? 14.020 -18.947 4.456 1.00 55.50 589 ARG A N 1
ATOM 4621 C CA . ARG A 1 589 ? 12.554 -18.784 4.614 1.00 55.50 589 ARG A CA 1
ATOM 4622 C C . ARG A 1 589 ? 12.046 -18.898 6.062 1.00 55.50 589 ARG A C 1
ATOM 4624 O O . ARG A 1 589 ? 10.838 -18.930 6.281 1.00 55.50 589 ARG A O 1
ATOM 4631 N N . GLY A 1 590 ? 12.944 -18.929 7.044 1.00 56.12 590 GLY A N 1
ATOM 4632 C CA . GLY A 1 590 ? 12.613 -18.864 8.460 1.00 56.12 590 GLY A CA 1
ATOM 4633 C C . GLY A 1 590 ? 12.106 -17.481 8.865 1.00 56.12 590 GLY A C 1
ATOM 4634 O O . GLY A 1 590 ? 12.384 -16.469 8.211 1.00 56.12 590 GLY A O 1
ATOM 4635 N N . TYR A 1 591 ? 11.370 -17.443 9.969 1.00 65.00 591 TYR A N 1
ATOM 4636 C CA . TYR A 1 591 ? 10.864 -16.224 10.586 1.00 65.00 591 TYR A CA 1
ATOM 4637 C C . TYR A 1 591 ? 10.986 -16.315 12.108 1.00 65.00 591 TYR A C 1
ATOM 4639 O O . TYR A 1 591 ? 11.028 -17.412 12.663 1.00 65.00 591 TYR A O 1
ATOM 4647 N N . ASP A 1 592 ? 10.961 -15.166 12.775 1.00 59.12 592 ASP A N 1
ATOM 4648 C CA . ASP A 1 592 ? 10.777 -15.070 14.225 1.00 59.12 592 ASP A CA 1
ATOM 4649 C C . ASP A 1 592 ? 9.940 -13.823 14.559 1.00 59.12 592 ASP A C 1
ATOM 4651 O O . ASP A 1 592 ? 9.842 -12.890 13.750 1.00 59.12 592 ASP A O 1
ATOM 4655 N N . ILE A 1 593 ? 9.286 -13.826 15.721 1.00 59.50 593 ILE A N 1
ATOM 4656 C CA . ILE A 1 593 ? 8.519 -12.694 16.241 1.00 59.50 593 ILE A CA 1
ATOM 4657 C C . ILE A 1 593 ? 8.908 -12.415 17.682 1.00 59.50 593 ILE A C 1
ATOM 4659 O O . ILE A 1 593 ? 8.823 -13.274 18.554 1.00 59.50 593 ILE A O 1
ATOM 4663 N N . LEU A 1 594 ? 9.226 -11.149 17.928 1.00 60.09 594 LEU A N 1
ATOM 4664 C CA . LEU A 1 594 ? 9.555 -10.635 19.244 1.00 60.09 594 LEU A CA 1
ATOM 4665 C C . LEU A 1 594 ? 8.494 -9.617 19.670 1.00 60.09 594 LEU A C 1
ATOM 4667 O O . LEU A 1 594 ? 8.223 -8.680 18.920 1.00 60.09 594 LEU A O 1
ATOM 4671 N N . SER A 1 595 ? 7.940 -9.759 20.874 1.00 58.19 595 SER A N 1
ATOM 4672 C CA . SER A 1 595 ? 7.003 -8.819 21.510 1.00 58.19 595 SER A CA 1
ATOM 4673 C C . SER A 1 595 ? 7.657 -8.083 22.677 1.00 58.19 595 SER A C 1
ATOM 4675 O O . SER A 1 595 ? 8.473 -8.663 23.390 1.00 58.19 595 SER A O 1
ATOM 4677 N N . ALA A 1 596 ? 7.313 -6.807 22.870 1.00 61.25 596 ALA A N 1
ATOM 4678 C CA . ALA A 1 596 ? 7.880 -5.980 23.931 1.00 61.25 596 ALA A CA 1
ATOM 4679 C C . ALA A 1 596 ? 6.774 -5.186 24.644 1.00 61.25 596 ALA A C 1
ATOM 4681 O O . ALA A 1 596 ? 6.009 -4.453 24.022 1.00 61.25 596 ALA A O 1
ATOM 4682 N N . TYR A 1 597 ? 6.687 -5.359 25.962 1.00 60.81 597 TYR A N 1
ATOM 4683 C CA . TYR A 1 597 ? 5.547 -4.926 26.772 1.00 60.81 597 TYR A CA 1
ATOM 4684 C C . TYR A 1 597 ? 5.883 -3.691 27.613 1.00 60.81 597 TYR A C 1
ATOM 4686 O O . TYR A 1 597 ? 6.804 -3.790 28.423 1.00 60.81 597 TYR A O 1
ATOM 4694 N N . PRO A 1 598 ? 5.140 -2.571 27.506 1.00 59.56 598 PRO A N 1
ATOM 4695 C CA . PRO A 1 598 ? 5.377 -1.398 28.341 1.00 59.56 598 PRO A CA 1
ATOM 4696 C C . PRO A 1 598 ? 5.126 -1.713 29.824 1.00 59.56 598 PRO A C 1
ATOM 4698 O O . PRO A 1 598 ? 4.010 -2.059 30.221 1.00 59.56 598 PRO A O 1
ATOM 4701 N N . LEU A 1 599 ? 6.162 -1.569 30.651 1.00 59.34 599 LEU A N 1
ATOM 4702 C CA . LEU A 1 599 ? 6.057 -1.690 32.106 1.00 59.34 599 LEU A CA 1
ATOM 4703 C C . LEU A 1 599 ? 5.358 -0.463 32.709 1.00 59.34 599 LEU A C 1
ATOM 4705 O O . LEU A 1 599 ? 5.702 0.681 32.416 1.00 59.34 599 LEU A O 1
ATOM 4709 N N . ARG A 1 600 ? 4.378 -0.693 33.591 1.00 64.50 600 ARG A N 1
ATOM 4710 C CA . ARG A 1 600 ? 3.681 0.365 34.332 1.00 64.50 600 ARG A CA 1
ATOM 4711 C C . ARG A 1 600 ? 4.167 0.406 35.777 1.00 64.50 600 ARG A C 1
ATOM 4713 O O . ARG A 1 600 ? 3.926 -0.528 36.540 1.00 64.50 600 ARG A O 1
ATOM 4720 N N . GLY A 1 601 ? 4.849 1.489 36.138 1.00 66.19 601 GLY A N 1
ATOM 4721 C CA . GLY A 1 601 ? 5.396 1.699 37.477 1.00 66.19 601 GLY A CA 1
ATOM 4722 C C . GLY A 1 601 ? 4.347 2.169 38.481 1.00 66.19 601 GLY A C 1
ATOM 4723 O O . GLY A 1 601 ? 3.568 3.084 38.210 1.00 66.19 601 GLY A O 1
ATOM 4724 N N . PHE A 1 602 ? 4.360 1.564 39.665 1.00 72.69 602 PHE A N 1
ATOM 4725 C CA . PHE A 1 602 ? 3.582 1.975 40.828 1.00 72.69 602 PHE A CA 1
ATOM 4726 C C . PHE A 1 602 ? 4.534 2.258 41.989 1.00 72.69 602 PHE A C 1
ATOM 4728 O O . PHE A 1 602 ? 5.098 1.338 42.579 1.00 72.69 602 PHE A O 1
ATOM 4735 N N . VAL A 1 603 ? 4.712 3.540 42.304 1.00 72.94 603 VAL A N 1
ATOM 4736 C CA . VAL A 1 603 ? 5.553 3.996 43.420 1.00 72.94 603 VAL A CA 1
ATOM 4737 C C . VAL A 1 603 ? 4.847 3.705 44.745 1.00 72.94 603 VAL A C 1
ATOM 4739 O O . VAL A 1 603 ? 3.665 4.040 44.899 1.00 72.94 603 VAL A O 1
ATOM 4742 N N . ASP A 1 604 ? 5.544 3.110 45.712 1.00 70.50 604 ASP A N 1
ATOM 4743 C CA . ASP A 1 604 ? 5.159 3.183 47.121 1.00 70.50 604 ASP A CA 1
ATOM 4744 C C . ASP A 1 604 ? 5.880 4.350 47.805 1.00 70.50 604 ASP A C 1
ATOM 4746 O O . ASP A 1 604 ? 7.088 4.325 48.027 1.00 70.50 604 ASP A O 1
ATOM 4750 N N . GLU A 1 605 ? 5.115 5.376 48.170 1.00 67.44 605 GLU A N 1
ATOM 4751 C CA . GLU A 1 605 ? 5.609 6.589 48.825 1.00 67.44 605 GLU A CA 1
ATOM 4752 C C . GLU A 1 605 ? 6.169 6.328 50.234 1.00 67.44 605 GLU A C 1
ATOM 4754 O O . GLU A 1 605 ? 6.912 7.159 50.751 1.00 67.44 605 GLU A O 1
ATOM 4759 N N . LYS A 1 606 ? 5.843 5.188 50.869 1.00 66.25 606 LYS A N 1
ATOM 4760 C CA . LYS A 1 606 ? 6.380 4.836 52.197 1.00 66.25 606 LYS A CA 1
ATOM 4761 C C . LYS A 1 606 ? 7.796 4.272 52.159 1.00 66.25 606 LYS A C 1
ATOM 4763 O O . LYS A 1 606 ? 8.571 4.556 53.070 1.00 66.25 606 LYS A O 1
ATOM 4768 N N . HIS A 1 607 ? 8.115 3.481 51.139 1.00 67.81 607 HIS A N 1
ATOM 4769 C CA . HIS A 1 607 ? 9.406 2.796 51.009 1.00 67.81 607 HIS A CA 1
ATOM 4770 C C . HIS A 1 607 ? 10.279 3.369 49.881 1.00 67.81 607 HIS A C 1
ATOM 4772 O O . HIS A 1 607 ? 11.461 3.051 49.797 1.00 67.81 607 HIS A O 1
ATOM 4778 N N . ASN A 1 608 ? 9.723 4.263 49.053 1.00 69.00 608 ASN A N 1
ATOM 4779 C CA . ASN A 1 608 ? 10.361 4.860 47.877 1.00 69.00 608 ASN A CA 1
ATOM 4780 C C . ASN A 1 608 ? 10.819 3.818 46.832 1.00 69.00 608 ASN A C 1
ATOM 4782 O O . ASN A 1 608 ? 11.754 4.050 46.065 1.00 69.00 608 ASN A O 1
ATOM 4786 N N . GLU A 1 609 ? 10.136 2.671 46.787 1.00 71.69 609 GLU A N 1
ATOM 4787 C CA . GLU A 1 609 ? 10.332 1.623 45.785 1.00 71.69 609 GLU A CA 1
ATOM 4788 C C . GLU A 1 609 ? 9.244 1.698 44.704 1.00 71.69 609 GLU A C 1
ATOM 4790 O O . GLU A 1 609 ? 8.114 2.121 44.958 1.00 71.69 609 GLU A O 1
ATOM 4795 N N . THR A 1 610 ? 9.574 1.296 43.474 1.00 67.69 610 THR A N 1
ATOM 4796 C CA . THR A 1 610 ? 8.620 1.263 42.353 1.00 67.69 610 THR A CA 1
ATOM 4797 C C . THR A 1 610 ? 8.388 -0.173 41.912 1.00 67.69 610 THR A C 1
ATOM 4799 O O . THR A 1 610 ? 9.298 -0.834 41.415 1.00 67.69 610 THR A O 1
ATOM 4802 N N . THR A 1 611 ? 7.155 -0.653 42.069 1.00 72.12 611 THR A N 1
ATOM 4803 C CA . THR A 1 611 ? 6.737 -1.957 41.544 1.00 72.12 611 THR A CA 1
ATOM 4804 C C . THR A 1 611 ? 6.306 -1.791 40.092 1.00 72.12 611 THR A C 1
ATOM 4806 O O . THR A 1 611 ? 5.319 -1.114 39.806 1.00 72.12 611 THR A O 1
ATOM 4809 N N . TRP A 1 612 ? 7.042 -2.410 39.172 1.00 68.88 612 TRP A N 1
ATOM 4810 C CA . TRP A 1 612 ? 6.755 -2.382 37.739 1.00 68.88 612 TRP A CA 1
ATOM 4811 C C . TRP A 1 612 ? 5.896 -3.578 37.339 1.00 68.88 612 TRP A C 1
ATOM 4813 O O . TRP A 1 612 ? 6.259 -4.722 37.608 1.00 68.88 612 TRP A O 1
ATOM 4823 N N . VAL A 1 613 ? 4.760 -3.318 36.691 1.00 65.88 613 VAL A N 1
ATOM 4824 C CA . VAL A 1 613 ? 3.808 -4.352 36.266 1.00 65.88 613 VAL A CA 1
ATOM 4825 C C . VAL A 1 613 ? 3.509 -4.196 34.779 1.00 65.88 613 VAL A C 1
ATOM 4827 O O . VAL A 1 613 ? 3.052 -3.143 34.340 1.00 65.88 613 VAL A O 1
ATOM 4830 N N . ALA A 1 614 ? 3.725 -5.260 34.010 1.00 67.38 614 ALA A N 1
ATOM 4831 C CA . ALA A 1 614 ? 3.188 -5.429 32.664 1.00 67.38 614 ALA A CA 1
ATOM 4832 C C . ALA A 1 614 ? 2.363 -6.715 32.631 1.00 67.38 614 ALA A C 1
ATOM 4834 O O . ALA A 1 614 ? 2.723 -7.703 33.272 1.00 67.38 614 ALA A O 1
ATOM 4835 N N . ASN A 1 615 ? 1.273 -6.709 31.867 1.00 69.50 615 ASN A N 1
ATOM 4836 C CA . ASN A 1 615 ? 0.569 -7.938 31.543 1.00 69.50 615 ASN A CA 1
ATOM 4837 C C . ASN A 1 615 ? 1.170 -8.525 30.261 1.00 69.50 615 ASN A C 1
ATOM 4839 O O . ASN A 1 615 ? 1.030 -7.930 29.194 1.00 69.50 615 ASN A O 1
ATOM 4843 N N . LEU A 1 616 ? 1.838 -9.673 30.383 1.00 64.25 616 LEU A N 1
ATOM 4844 C CA . LEU A 1 616 ? 2.437 -10.400 29.258 1.00 64.25 616 LEU A CA 1
ATOM 4845 C C . LEU A 1 616 ? 1.410 -11.257 28.489 1.00 64.25 616 LEU A C 1
ATOM 4847 O O . LEU A 1 616 ? 1.746 -11.871 27.479 1.00 64.25 616 LEU A O 1
ATOM 4851 N N . GLY A 1 617 ? 0.169 -11.325 28.985 1.00 69.56 617 GLY A N 1
ATOM 4852 C CA . GLY A 1 617 ? -0.883 -12.190 28.468 1.00 69.56 617 GLY A CA 1
ATOM 4853 C C . GLY A 1 617 ? -0.491 -13.667 28.535 1.00 69.56 617 GLY A C 1
ATOM 4854 O O . GLY A 1 617 ? -0.044 -14.144 29.579 1.00 69.56 617 GLY A O 1
ATOM 4855 N N . LEU A 1 618 ? -0.675 -14.414 27.443 1.00 60.56 618 LEU A N 1
ATOM 4856 C CA . LEU A 1 618 ? -0.360 -15.847 27.419 1.00 60.56 618 LEU A CA 1
ATOM 4857 C C . LEU A 1 618 ? 1.113 -16.112 27.061 1.00 60.56 618 LEU A C 1
ATOM 4859 O O . LEU A 1 618 ? 1.590 -15.743 25.991 1.00 60.56 618 LEU A O 1
ATOM 4863 N N . LEU A 1 619 ? 1.826 -16.820 27.938 1.00 56.44 619 LEU A N 1
ATOM 4864 C CA . LEU A 1 619 ? 3.231 -17.196 27.745 1.00 56.44 619 LEU A CA 1
ATOM 4865 C C . LEU A 1 619 ? 3.383 -18.436 26.850 1.00 56.44 619 LEU A C 1
ATOM 4867 O O . LEU A 1 619 ? 2.477 -19.258 26.734 1.00 56.44 619 LEU A O 1
ATOM 4871 N N . GLY A 1 620 ? 4.537 -18.569 26.182 1.00 48.59 620 GLY A N 1
ATOM 4872 C CA . GLY A 1 620 ? 4.790 -19.658 25.220 1.00 48.59 620 GLY A CA 1
ATOM 4873 C C . GLY A 1 620 ? 3.899 -19.601 23.971 1.00 48.59 620 GLY A C 1
ATOM 4874 O O . GLY A 1 620 ? 3.830 -20.552 23.191 1.00 48.59 620 GLY A O 1
ATOM 4875 N N . LYS A 1 621 ? 3.196 -18.484 23.786 1.00 49.28 621 LYS A N 1
ATOM 4876 C CA . LYS A 1 621 ? 2.282 -18.217 22.689 1.00 49.28 621 LYS A CA 1
ATOM 4877 C C . LYS A 1 621 ? 2.868 -17.124 21.807 1.00 49.28 621 LYS A C 1
ATOM 4879 O O . LYS A 1 621 ? 3.387 -16.123 22.283 1.00 49.28 621 LYS A O 1
ATOM 4884 N N . MET A 1 622 ? 2.723 -17.308 20.503 1.00 41.69 622 MET A N 1
ATOM 4885 C CA . MET A 1 622 ? 3.215 -16.429 19.434 1.00 41.69 622 MET A CA 1
ATOM 4886 C C . MET A 1 622 ? 2.440 -15.093 19.336 1.00 41.69 622 MET A C 1
ATOM 4888 O O . MET A 1 622 ? 2.509 -14.413 18.314 1.00 41.69 622 MET A O 1
ATOM 4892 N N . ALA A 1 623 ? 1.629 -14.806 20.363 1.00 50.09 623 ALA A N 1
ATOM 4893 C CA . ALA A 1 623 ? 0.515 -13.869 20.367 1.00 50.09 623 ALA A CA 1
ATOM 4894 C C . ALA A 1 623 ? 0.088 -13.437 21.791 1.00 50.09 623 ALA A C 1
ATOM 4896 O O . ALA A 1 623 ? -1.109 -13.361 22.092 1.00 50.09 623 ALA A O 1
ATOM 4897 N N . GLY A 1 624 ? 1.042 -13.341 22.719 1.00 46.88 624 GLY A N 1
ATOM 4898 C CA . GLY A 1 624 ? 0.745 -13.278 24.153 1.00 46.88 624 GLY A CA 1
ATOM 4899 C C . GLY A 1 624 ? -0.164 -12.105 24.519 1.00 46.88 624 GLY A C 1
ATOM 4900 O O . GLY A 1 624 ? -1.174 -12.308 25.197 1.00 46.88 624 GLY A O 1
ATOM 4901 N N . ALA A 1 625 ? 0.140 -10.914 24.000 1.00 49.81 625 ALA A N 1
ATOM 4902 C CA . ALA A 1 625 ? -0.572 -9.676 24.291 1.00 49.81 625 ALA A CA 1
ATOM 4903 C C . ALA A 1 625 ? -1.988 -9.648 23.696 1.00 49.81 625 ALA A C 1
ATOM 4905 O O . ALA A 1 625 ? -2.901 -9.148 24.341 1.00 49.81 625 ALA A O 1
ATOM 4906 N N . ALA A 1 626 ? -2.213 -10.195 22.500 1.00 47.34 626 ALA A N 1
ATOM 4907 C CA . ALA A 1 626 ? -3.521 -10.178 21.840 1.00 47.34 626 ALA A CA 1
ATOM 4908 C C . ALA A 1 626 ? -4.547 -11.134 22.465 1.00 47.34 626 ALA A C 1
ATOM 4910 O O . ALA A 1 626 ? -5.741 -11.017 22.187 1.00 47.34 626 ALA A O 1
ATOM 4911 N N . ALA A 1 627 ? -4.119 -12.040 23.350 1.00 48.22 627 ALA A N 1
ATOM 4912 C CA . ALA A 1 627 ? -5.049 -12.749 24.222 1.00 48.22 627 ALA A CA 1
ATOM 4913 C C . ALA A 1 627 ? -5.746 -11.796 25.211 1.00 48.22 627 ALA A C 1
ATOM 4915 O O . ALA A 1 627 ? -6.845 -12.108 25.662 1.00 48.22 627 ALA A O 1
ATOM 4916 N N . VAL A 1 628 ? -5.142 -10.645 25.535 1.00 49.59 628 VAL A N 1
ATOM 4917 C CA . VAL A 1 628 ? -5.703 -9.609 26.413 1.00 49.59 628 VAL A CA 1
ATOM 4918 C C . VAL A 1 628 ? -6.755 -8.793 25.660 1.00 49.59 628 VAL A C 1
ATOM 4920 O O . VAL A 1 628 ? -6.440 -7.870 24.910 1.00 49.59 628 VAL A O 1
ATOM 4923 N N . VAL A 1 629 ? -8.026 -9.106 25.914 1.00 52.19 629 VAL A N 1
ATOM 4924 C CA . VAL A 1 629 ? -9.190 -8.343 25.429 1.00 52.19 629 VAL A CA 1
ATOM 4925 C C . VAL A 1 629 ? -9.221 -6.965 26.089 1.00 52.19 629 VAL A C 1
ATOM 4927 O O . VAL A 1 629 ? -9.393 -5.943 25.429 1.00 52.19 629 VAL A O 1
ATOM 4930 N N . ALA A 1 630 ? -8.997 -6.936 27.404 1.00 49.38 630 ALA A N 1
ATOM 4931 C CA . ALA A 1 630 ? -8.865 -5.720 28.189 1.00 49.38 630 ALA A CA 1
ATOM 4932 C C . ALA A 1 630 ? -7.940 -5.965 29.385 1.00 49.38 630 ALA A C 1
ATOM 4934 O O . ALA A 1 630 ? -7.975 -7.036 29.986 1.00 49.38 630 ALA A O 1
ATOM 4935 N N . THR A 1 631 ? -7.165 -4.950 29.771 1.00 54.41 631 THR A N 1
ATOM 4936 C CA . THR A 1 631 ? -6.428 -4.930 31.040 1.00 54.41 631 THR A CA 1
ATOM 4937 C C . THR A 1 631 ? -6.597 -3.577 31.709 1.00 54.41 631 THR A C 1
ATOM 4939 O O . THR A 1 631 ? -6.294 -2.536 31.124 1.00 54.41 631 THR A O 1
ATOM 4942 N N . GLN A 1 632 ? -7.020 -3.600 32.968 1.00 63.50 632 GLN A N 1
ATOM 4943 C CA . GLN A 1 632 ? -7.045 -2.445 33.848 1.00 63.50 632 GLN A CA 1
ATOM 4944 C C . GLN A 1 632 ? -6.063 -2.690 34.994 1.00 63.50 632 GLN A C 1
ATOM 4946 O O . GLN A 1 632 ? -6.253 -3.594 35.799 1.00 63.50 632 GLN A O 1
ATOM 4951 N N . ILE A 1 633 ? -5.004 -1.877 35.074 1.00 65.62 633 ILE A N 1
ATOM 4952 C CA . ILE A 1 633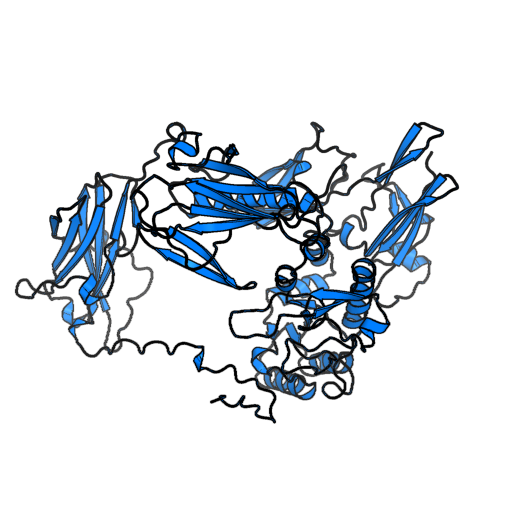 ? -4.067 -1.904 36.205 1.00 65.62 633 ILE A CA 1
ATOM 4953 C C . ILE A 1 633 ? -4.228 -0.616 37.005 1.00 65.62 633 ILE A C 1
ATOM 4955 O O . ILE A 1 633 ? -3.988 0.478 36.483 1.00 65.62 633 ILE A O 1
ATOM 4959 N N . THR A 1 634 ? -4.642 -0.741 38.263 1.00 66.81 634 THR A N 1
ATOM 4960 C CA . THR A 1 634 ? -4.972 0.375 39.157 1.00 66.81 634 THR A CA 1
ATOM 4961 C C . THR A 1 634 ? -4.414 0.146 40.559 1.00 66.81 634 THR A C 1
ATOM 4963 O O . THR A 1 634 ? -4.512 -0.940 41.122 1.00 66.81 634 THR A O 1
ATOM 4966 N N . LYS A 1 635 ? -3.842 1.192 41.168 1.00 68.88 635 LYS A N 1
ATOM 4967 C CA . LYS A 1 635 ? -3.484 1.176 42.593 1.00 68.88 635 LYS A CA 1
ATOM 4968 C C . LYS A 1 635 ? -4.742 1.482 43.406 1.00 68.88 635 LYS A C 1
ATOM 4970 O O . LYS A 1 635 ? -5.342 2.542 43.242 1.00 68.88 635 LYS A O 1
ATOM 4975 N N . LEU A 1 636 ? -5.159 0.548 44.253 1.00 67.94 636 LEU A N 1
ATOM 4976 C CA . LEU A 1 636 ? -6.297 0.711 45.154 1.00 67.94 636 LEU A CA 1
ATOM 4977 C C . LEU A 1 636 ? -5.919 1.619 46.335 1.00 67.94 636 LEU A C 1
ATOM 4979 O O . LEU A 1 636 ? -4.756 1.701 46.728 1.00 67.94 636 LEU A O 1
ATOM 4983 N N . GLY A 1 637 ? -6.914 2.253 46.965 1.00 56.94 637 GLY A N 1
ATOM 4984 C CA . GLY A 1 637 ? -6.703 3.174 48.097 1.00 56.94 637 GLY A CA 1
ATOM 4985 C C . GLY A 1 637 ? -6.073 2.549 49.355 1.00 56.94 637 GLY A C 1
ATOM 4986 O O . GLY A 1 637 ? -5.694 3.269 50.270 1.00 56.94 637 GLY A O 1
ATOM 4987 N N . ASN A 1 638 ? -5.932 1.220 49.400 1.00 66.12 638 ASN A N 1
ATOM 4988 C CA . ASN A 1 638 ? -5.215 0.476 50.441 1.00 66.12 638 ASN A CA 1
ATOM 4989 C C . ASN A 1 638 ? -3.752 0.143 50.065 1.00 66.12 638 ASN A C 1
ATOM 4991 O O . ASN A 1 638 ? -3.114 -0.646 50.756 1.00 66.12 638 ASN A O 1
ATOM 4995 N N . GLY A 1 639 ? -3.235 0.700 48.965 1.00 65.31 639 GLY A N 1
ATOM 4996 C CA . GLY A 1 639 ? -1.863 0.513 48.485 1.00 65.31 639 GLY A CA 1
ATOM 4997 C C . GLY A 1 639 ? -1.657 -0.671 47.535 1.00 65.31 639 GLY A C 1
ATOM 4998 O O . GLY A 1 639 ? -0.660 -0.681 46.816 1.00 65.31 639 GLY A O 1
ATOM 4999 N N . LYS A 1 640 ? -2.590 -1.631 47.473 1.00 71.44 640 LYS A N 1
ATOM 5000 C CA . LYS A 1 640 ? -2.475 -2.809 46.598 1.00 71.44 640 LYS A CA 1
ATOM 5001 C C . LYS A 1 640 ? -2.588 -2.435 45.124 1.00 71.44 640 LYS A C 1
ATOM 5003 O O . LYS A 1 640 ? -3.397 -1.583 44.762 1.00 71.44 640 LYS A O 1
ATOM 5008 N N . ILE A 1 641 ? -1.851 -3.134 44.270 1.00 74.75 641 ILE A N 1
ATOM 5009 C CA . ILE A 1 641 ? -2.010 -3.038 42.817 1.00 74.75 641 ILE A CA 1
ATOM 5010 C C . ILE A 1 641 ? -3.039 -4.090 42.402 1.00 74.75 641 ILE A C 1
ATOM 5012 O O . ILE A 1 641 ? -2.866 -5.282 42.657 1.00 74.75 641 ILE A O 1
ATOM 5016 N N . PHE A 1 642 ? -4.131 -3.638 41.802 1.00 70.00 642 PHE A N 1
ATOM 5017 C CA . PHE A 1 642 ? -5.157 -4.477 41.208 1.00 70.00 642 PHE A CA 1
ATOM 5018 C C . PHE A 1 642 ? -4.908 -4.572 39.705 1.00 70.00 642 PHE A C 1
ATOM 5020 O O . PHE A 1 642 ? -4.813 -3.550 39.025 1.00 70.00 642 PHE A O 1
ATOM 5027 N N . VAL A 1 643 ? -4.774 -5.801 39.215 1.00 66.94 643 VAL A N 1
ATOM 5028 C CA . VAL A 1 643 ? -4.749 -6.136 37.792 1.00 66.94 643 VAL A CA 1
ATOM 5029 C C . VAL A 1 643 ? -6.063 -6.850 37.505 1.00 66.94 643 VAL A C 1
ATOM 5031 O O . VAL A 1 643 ? -6.265 -7.973 37.965 1.00 66.94 643 VAL A O 1
ATOM 5034 N N . ASP A 1 644 ? -6.943 -6.193 36.761 1.00 64.88 644 ASP A N 1
ATOM 5035 C CA . ASP A 1 644 ? -8.108 -6.814 36.139 1.00 64.88 644 ASP A CA 1
ATOM 5036 C C . ASP A 1 644 ? -7.765 -7.107 34.680 1.00 64.88 644 ASP A C 1
ATOM 5038 O O . ASP A 1 644 ? -7.184 -6.256 33.997 1.00 64.88 644 ASP A O 1
ATOM 5042 N N . THR A 1 645 ? -8.027 -8.317 34.200 1.00 59.06 645 THR A N 1
ATOM 5043 C CA . THR A 1 645 ? -7.684 -8.721 32.834 1.00 59.06 645 THR A CA 1
ATOM 5044 C C . THR A 1 645 ? -8.707 -9.691 32.279 1.00 59.06 645 THR A C 1
ATOM 5046 O O . THR A 1 645 ? -8.842 -10.802 32.775 1.00 59.06 645 THR A O 1
ATOM 5049 N N . ASN A 1 646 ? -9.322 -9.316 31.162 1.00 57.06 646 ASN A N 1
ATOM 5050 C CA . ASN A 1 646 ? -10.082 -10.238 30.329 1.00 57.06 646 ASN A CA 1
ATOM 5051 C C . ASN A 1 646 ? -9.141 -10.875 29.306 1.00 57.06 646 ASN A C 1
ATOM 5053 O O . ASN A 1 646 ? -8.559 -10.173 28.475 1.00 57.06 646 ASN A O 1
ATOM 5057 N N . LEU A 1 647 ? -8.989 -12.197 29.374 1.00 54.56 647 LEU A N 1
ATOM 5058 C CA . LEU A 1 647 ? -8.236 -13.007 28.420 1.00 54.56 647 LEU A CA 1
ATOM 5059 C C . LEU A 1 647 ? -9.183 -13.835 27.546 1.00 54.56 647 LEU A C 1
ATOM 5061 O O . LEU A 1 647 ? -10.161 -14.381 28.046 1.00 54.56 647 LEU A O 1
ATOM 5065 N N . LYS A 1 648 ? -8.833 -14.060 26.277 1.00 56.78 648 LYS A N 1
ATOM 5066 C CA . LYS A 1 648 ? -9.354 -15.200 25.497 1.00 56.78 648 LYS A CA 1
ATOM 5067 C C . LYS A 1 648 ? -8.604 -16.473 25.894 1.00 56.78 648 LYS A C 1
ATOM 5069 O O . LYS A 1 648 ? -7.698 -16.931 25.200 1.00 56.78 648 LYS A O 1
ATOM 5074 N N . ALA A 1 649 ? -8.935 -16.970 27.082 1.00 45.69 649 ALA A N 1
ATOM 5075 C CA . ALA A 1 649 ? -8.365 -18.144 27.737 1.00 45.69 649 ALA A CA 1
ATOM 5076 C C . ALA A 1 649 ? -9.410 -18.760 28.690 1.00 45.69 649 ALA A C 1
ATOM 5078 O O . ALA A 1 649 ? -10.516 -18.241 28.794 1.00 45.69 649 ALA A O 1
ATOM 5079 N N . LEU A 1 650 ? -9.072 -19.849 29.390 1.00 44.47 650 LEU A N 1
ATOM 5080 C CA . LEU A 1 650 ? -9.994 -20.595 30.257 1.00 44.47 650 LEU A CA 1
ATOM 5081 C C . LEU A 1 650 ? -9.337 -20.944 31.616 1.00 44.47 650 LEU A C 1
ATOM 5083 O O . LEU A 1 650 ? -8.539 -21.874 31.626 1.00 44.47 650 LEU A O 1
ATOM 5087 N N . GLY A 1 651 ? -9.655 -20.241 32.729 1.00 45.25 651 GLY A N 1
ATOM 5088 C CA . GLY A 1 651 ? -9.441 -20.666 34.146 1.00 45.25 651 GLY A CA 1
ATOM 5089 C C . GLY A 1 651 ? -8.830 -19.674 35.166 1.00 45.25 651 GLY A C 1
ATOM 5090 O O . GLY A 1 651 ? -8.025 -18.822 34.803 1.00 45.25 651 GLY A O 1
ATOM 5091 N N . VAL A 1 652 ? -9.175 -19.818 36.466 1.00 41.97 652 VAL A N 1
ATOM 5092 C CA . VAL A 1 652 ? -8.592 -19.071 37.621 1.00 41.97 652 VAL A CA 1
ATOM 5093 C C . VAL A 1 652 ? -8.529 -19.920 38.907 1.00 41.97 652 VAL A C 1
ATOM 5095 O O . VAL A 1 652 ? -9.564 -20.357 39.386 1.00 41.97 652 VAL A O 1
ATOM 5098 N N . LEU A 1 653 ? -7.355 -20.112 39.530 1.00 40.16 653 LEU A N 1
ATOM 5099 C CA . LEU A 1 653 ? -7.232 -20.632 40.908 1.00 40.16 653 LEU A CA 1
ATOM 5100 C C . LEU A 1 653 ? -5.859 -20.276 41.508 1.00 40.16 653 LEU A C 1
ATOM 5102 O O . LEU A 1 653 ? -4.826 -20.453 40.877 1.00 40.16 653 LEU A O 1
ATOM 5106 N N . VAL A 1 654 ? -5.820 -19.806 42.759 1.00 46.75 654 VAL A N 1
ATOM 5107 C CA . VAL A 1 654 ? -4.616 -19.168 43.348 1.00 46.75 654 VAL A CA 1
ATOM 5108 C C . VAL A 1 654 ? -3.406 -20.109 43.485 1.00 46.75 654 VAL A C 1
ATOM 5110 O O . VAL A 1 654 ? -2.267 -19.654 43.488 1.00 46.75 654 VAL A O 1
ATOM 5113 N N . HIS A 1 655 ? -3.620 -21.424 43.570 1.00 59.88 655 HIS A N 1
ATOM 5114 C CA . HIS A 1 655 ? -2.532 -22.399 43.700 1.00 59.88 655 HIS A CA 1
ATOM 5115 C C . HIS A 1 655 ? -1.980 -22.895 42.346 1.00 59.88 655 HIS A C 1
ATOM 5117 O O . HIS A 1 655 ? -1.024 -23.669 42.328 1.00 59.88 655 HIS A O 1
ATOM 5123 N N . THR A 1 656 ? -2.556 -22.454 41.220 1.00 64.69 656 THR A N 1
ATOM 5124 C CA . THR A 1 656 ? -1.981 -22.668 39.881 1.00 64.69 656 THR A CA 1
ATOM 5125 C C . THR A 1 656 ? -0.996 -21.559 39.493 1.00 64.69 656 THR A C 1
ATOM 5127 O O . THR A 1 656 ? -0.495 -21.527 38.373 1.00 64.69 656 THR A O 1
ATOM 5130 N N . MET A 1 657 ? -0.690 -20.657 40.434 1.00 67.75 657 MET A N 1
ATOM 5131 C CA . MET A 1 657 ? 0.285 -19.585 40.279 1.00 67.75 657 MET A CA 1
ATOM 5132 C C . MET A 1 657 ? 1.687 -20.050 40.700 1.00 67.75 657 MET A C 1
ATOM 5134 O O . MET A 1 657 ? 1.876 -20.540 41.815 1.00 67.75 657 MET A O 1
ATOM 5138 N N . SER A 1 658 ? 2.688 -19.837 39.848 1.00 74.69 658 SER A N 1
ATOM 5139 C CA . SER A 1 658 ? 4.094 -20.157 40.129 1.00 74.69 658 SER A CA 1
ATOM 5140 C C . SER A 1 658 ? 5.036 -19.099 39.565 1.00 74.69 658 SER A C 1
ATOM 5142 O O . SER A 1 658 ? 4.767 -18.498 38.532 1.00 74.69 658 SER A O 1
ATOM 5144 N N . VAL A 1 659 ? 6.183 -18.878 40.209 1.00 73.56 659 VAL A N 1
ATOM 5145 C CA . VAL A 1 659 ? 7.266 -18.099 39.587 1.00 73.56 659 VAL A CA 1
ATOM 5146 C C . VAL A 1 659 ? 7.846 -18.921 38.434 1.00 73.56 659 VAL A C 1
ATOM 5148 O O . VAL A 1 659 ? 8.110 -20.109 38.621 1.00 73.56 659 VAL A O 1
ATOM 5151 N N . SER A 1 660 ? 8.046 -18.305 37.264 1.00 69.75 660 SER A N 1
ATOM 5152 C CA . SER A 1 660 ? 8.519 -19.017 36.073 1.00 69.75 660 SER A CA 1
ATOM 5153 C C . SER A 1 660 ? 9.836 -19.739 36.332 1.00 69.75 660 SER A C 1
ATOM 5155 O O . SER A 1 660 ? 10.813 -19.147 36.801 1.00 69.75 660 SER A O 1
ATOM 5157 N N . SER A 1 661 ? 9.892 -21.006 35.920 1.00 67.69 661 SER A N 1
ATOM 5158 C CA . SER A 1 661 ? 11.127 -21.800 35.923 1.00 67.69 661 SER A CA 1
ATOM 5159 C C . SER A 1 661 ? 12.235 -21.193 35.047 1.00 67.69 661 SER A C 1
ATOM 5161 O O . SER A 1 661 ? 13.412 -21.481 35.261 1.00 67.69 661 SER A O 1
ATOM 5163 N N . THR A 1 662 ? 11.873 -20.326 34.093 1.00 57.84 662 THR A N 1
ATOM 5164 C CA . THR A 1 662 ? 12.808 -19.651 33.179 1.00 57.84 662 THR A CA 1
ATOM 5165 C C . THR A 1 662 ? 13.207 -18.246 33.636 1.00 57.84 662 THR A C 1
ATOM 5167 O O . THR A 1 662 ? 14.270 -17.762 33.251 1.00 57.84 662 THR A O 1
ATOM 5170 N N . SER A 1 663 ? 12.400 -17.583 34.477 1.00 65.81 663 SER A N 1
ATOM 5171 C CA . SER A 1 663 ? 12.694 -16.234 34.973 1.00 65.81 663 SER A CA 1
ATOM 5172 C C . SER A 1 663 ? 12.000 -15.905 36.290 1.00 65.81 663 SER A C 1
ATOM 5174 O O . SER A 1 663 ? 10.777 -15.861 36.392 1.00 65.81 663 SER A O 1
ATOM 5176 N N . LYS A 1 664 ? 12.801 -15.503 37.281 1.00 67.44 664 LYS A N 1
ATOM 5177 C CA . LYS A 1 664 ? 12.316 -15.037 38.590 1.00 67.44 664 LYS A CA 1
ATOM 5178 C C . LYS A 1 664 ? 11.467 -13.753 38.555 1.00 67.44 664 LYS A C 1
ATOM 5180 O O . LYS A 1 664 ? 10.990 -13.330 39.602 1.00 67.44 664 LYS A O 1
ATOM 5185 N N . TYR A 1 665 ? 11.353 -13.100 37.397 1.00 66.12 665 TYR A N 1
ATOM 5186 C CA . TYR A 1 665 ? 10.594 -11.858 37.209 1.00 66.12 665 TYR A CA 1
ATOM 5187 C C . TYR A 1 665 ? 9.180 -12.088 36.660 1.00 66.12 665 TYR A C 1
ATOM 5189 O O . TYR A 1 665 ? 8.427 -11.128 36.524 1.00 66.12 665 TYR A O 1
ATOM 5197 N N . VAL A 1 666 ? 8.820 -13.334 36.339 1.00 65.00 666 VAL A N 1
ATOM 5198 C CA . VAL A 1 666 ? 7.528 -13.688 35.744 1.00 65.00 666 VAL A CA 1
ATOM 5199 C C . VAL A 1 666 ? 6.729 -14.551 36.709 1.00 65.00 666 VAL A C 1
ATOM 5201 O O . VAL A 1 666 ? 7.226 -15.548 37.232 1.00 65.00 666 VAL A O 1
ATOM 5204 N N . LEU A 1 667 ? 5.478 -14.152 36.921 1.00 73.19 667 LEU A N 1
ATOM 5205 C CA . LEU A 1 667 ? 4.470 -14.904 37.654 1.00 73.19 667 LEU A CA 1
ATOM 5206 C C . LEU A 1 667 ? 3.576 -15.601 36.627 1.00 73.19 667 LEU A C 1
ATOM 5208 O O . LEU A 1 667 ? 2.791 -14.955 35.938 1.00 73.19 667 LEU A O 1
ATOM 5212 N N . GLU A 1 668 ? 3.748 -16.908 36.490 1.00 75.81 668 GLU A N 1
ATOM 5213 C CA . GLU A 1 668 ? 2.952 -17.761 35.613 1.00 75.81 668 GLU A CA 1
ATOM 5214 C C . GLU A 1 668 ? 1.664 -18.162 36.334 1.00 75.81 668 GLU A C 1
ATOM 5216 O O . GLU A 1 668 ? 1.662 -18.381 37.547 1.00 75.81 668 GLU A O 1
ATOM 5221 N N . ILE A 1 669 ? 0.569 -18.264 35.584 1.00 73.50 669 ILE A N 1
ATOM 5222 C CA . ILE A 1 669 ? -0.712 -18.782 36.064 1.00 73.50 669 ILE A CA 1
ATOM 5223 C C . ILE A 1 669 ? -1.095 -19.914 35.116 1.00 73.50 669 ILE A C 1
ATOM 5225 O O . ILE A 1 669 ? -1.280 -19.679 33.921 1.00 73.50 669 ILE A O 1
ATOM 5229 N N . ASP A 1 670 ? -1.194 -21.141 35.624 1.00 70.50 670 ASP A N 1
ATOM 5230 C CA . ASP A 1 670 ? -1.715 -22.273 34.860 1.00 70.50 670 ASP A CA 1
ATOM 5231 C C . ASP A 1 670 ? -3.246 -22.185 34.840 1.00 70.50 670 ASP A C 1
ATOM 5233 O O . ASP A 1 670 ? -3.971 -22.608 35.749 1.00 70.50 670 ASP A O 1
ATOM 5237 N N . VAL A 1 671 ? -3.698 -21.506 33.791 1.00 67.94 671 VAL A N 1
ATOM 5238 C CA . VAL A 1 671 ? -5.087 -21.189 33.477 1.00 67.94 671 VAL A CA 1
ATOM 5239 C C . VAL A 1 671 ? -5.848 -22.485 33.135 1.00 67.94 671 VAL A C 1
ATOM 5241 O O . VAL A 1 671 ? -6.883 -22.756 33.737 1.00 67.94 671 VAL A O 1
ATOM 5244 N N . GLU A 1 672 ? -5.280 -23.382 32.318 1.00 66.62 672 GLU A N 1
ATOM 5245 C CA . GLU A 1 672 ? -5.927 -24.648 31.925 1.00 66.62 672 GLU A CA 1
ATOM 5246 C C . GLU A 1 672 ? -6.201 -25.580 33.117 1.00 66.62 672 GLU A C 1
ATOM 5248 O O . GLU A 1 672 ? -7.298 -26.139 33.235 1.00 66.62 672 GLU A O 1
ATOM 5253 N N . LYS A 1 673 ? -5.228 -25.747 34.022 1.00 69.62 673 LYS A N 1
ATOM 5254 C CA . LYS A 1 673 ? -5.415 -26.539 35.244 1.00 69.62 673 LYS A CA 1
ATOM 5255 C C . LYS A 1 673 ? -6.501 -25.935 36.132 1.00 69.62 673 LYS A C 1
ATOM 5257 O O . LYS A 1 673 ? -7.374 -26.656 36.611 1.00 69.62 673 LYS A O 1
ATOM 5262 N N . ALA A 1 674 ? -6.475 -24.617 36.308 1.00 67.31 674 ALA A N 1
ATOM 5263 C CA . ALA A 1 674 ? -7.443 -23.909 37.130 1.00 67.31 674 ALA A CA 1
ATOM 5264 C C . ALA A 1 674 ? -8.888 -24.055 36.629 1.00 67.31 674 ALA A C 1
ATOM 5266 O O . ALA A 1 674 ? -9.807 -24.171 37.435 1.00 67.31 674 ALA A O 1
ATOM 5267 N N . TRP A 1 675 ? -9.096 -24.076 35.311 1.00 65.25 675 TRP A N 1
ATOM 5268 C CA . TRP A 1 675 ? -10.412 -24.305 34.712 1.00 65.25 675 TRP A CA 1
ATOM 5269 C C . TRP A 1 675 ? -10.947 -25.708 34.985 1.00 65.25 675 TRP A C 1
ATOM 5271 O O . TRP A 1 675 ? -12.095 -25.864 35.396 1.00 65.25 675 TRP A O 1
ATOM 5281 N N . LYS A 1 676 ? -10.095 -26.724 34.799 1.00 68.31 676 LYS A N 1
ATOM 5282 C CA . LYS A 1 676 ? -10.442 -28.132 35.036 1.00 68.31 676 LYS A CA 1
ATOM 5283 C C . LYS A 1 676 ? -10.761 -28.415 36.503 1.00 68.31 676 LYS A C 1
ATOM 5285 O O . LYS A 1 676 ? -11.649 -29.207 36.783 1.00 68.31 676 LYS A O 1
ATOM 5290 N N . GLU A 1 677 ? -10.046 -27.786 37.433 1.00 71.44 677 GLU A N 1
ATOM 5291 C CA . GLU A 1 677 ? -10.245 -27.995 38.874 1.00 71.44 677 GLU A CA 1
ATOM 5292 C C . GLU A 1 677 ? -11.421 -27.201 39.464 1.00 71.44 677 GLU A C 1
ATOM 5294 O O . GLU A 1 677 ? -11.916 -27.568 40.529 1.00 71.44 677 GLU A O 1
ATOM 5299 N N . LEU A 1 678 ? -11.889 -26.146 38.786 1.00 62.25 678 LEU A N 1
ATOM 5300 C CA . LEU A 1 678 ? -13.115 -25.425 39.147 1.00 62.25 678 LEU A CA 1
ATOM 5301 C C . LEU A 1 678 ? -14.391 -25.971 38.478 1.00 62.25 678 LEU A C 1
ATOM 5303 O O . LEU A 1 678 ? -15.463 -25.433 38.745 1.00 62.25 678 LEU A O 1
ATOM 5307 N N . ASP A 1 679 ? -14.287 -27.005 37.635 1.00 61.97 679 ASP A N 1
ATOM 5308 C CA . ASP A 1 679 ? -15.414 -27.599 36.889 1.00 61.97 679 ASP A CA 1
ATOM 5309 C C . ASP A 1 679 ? -16.211 -26.550 36.080 1.00 61.97 679 ASP A C 1
ATOM 5311 O O . ASP A 1 679 ? -17.442 -26.517 36.070 1.00 61.97 679 ASP A O 1
ATOM 5315 N N . LEU A 1 680 ? -15.490 -25.617 35.443 1.00 57.91 680 LEU A N 1
ATOM 5316 C CA . LEU A 1 680 ? -16.096 -24.505 34.708 1.00 57.91 680 LEU A CA 1
ATOM 5317 C C . LEU A 1 680 ? -16.557 -24.941 33.310 1.00 57.91 680 LEU A C 1
ATOM 5319 O O . LEU A 1 680 ? -15.797 -25.519 32.528 1.00 57.91 680 LEU A O 1
ATOM 5323 N N . GLU A 1 681 ? -17.795 -24.594 32.961 1.00 51.97 681 GLU A N 1
ATOM 5324 C CA . GLU A 1 681 ? -18.329 -24.761 31.607 1.00 51.97 681 GLU A CA 1
ATOM 5325 C C . GLU A 1 681 ? -18.041 -23.534 30.730 1.00 51.97 681 GLU A C 1
ATOM 5327 O O . GLU A 1 681 ? -18.020 -22.391 31.193 1.00 51.97 681 GLU A O 1
ATOM 5332 N N . ALA A 1 682 ? -17.802 -23.767 29.436 1.00 48.78 682 ALA A N 1
ATOM 5333 C CA . ALA A 1 682 ? -17.406 -22.712 28.509 1.00 48.78 682 ALA A CA 1
ATOM 5334 C C . ALA A 1 682 ? -18.582 -21.774 28.202 1.00 48.78 682 ALA A C 1
ATOM 5336 O O . ALA A 1 682 ? -19.545 -22.145 27.529 1.00 48.78 682 ALA A O 1
ATOM 5337 N N . GLY A 1 683 ? -18.468 -20.531 28.672 1.00 47.78 683 GLY A N 1
ATOM 5338 C CA . GLY A 1 683 ? -19.340 -19.439 28.262 1.00 47.78 683 GLY A CA 1
ATOM 5339 C C . GLY A 1 683 ? -19.125 -19.047 26.798 1.00 47.78 683 GLY A C 1
ATOM 5340 O O . GLY A 1 683 ? -18.128 -19.388 26.156 1.00 47.78 683 GLY A O 1
ATOM 5341 N N . TRP A 1 684 ? -20.070 -18.285 26.259 1.00 35.59 684 TRP A N 1
ATOM 5342 C CA . TRP A 1 684 ? -19.976 -17.768 24.896 1.00 35.59 684 TRP A CA 1
ATOM 5343 C C . TRP A 1 684 ? -18.739 -16.868 24.726 1.00 35.59 684 TRP A C 1
ATOM 5345 O O . TRP A 1 684 ? -18.397 -16.105 25.625 1.00 35.59 684 TRP A O 1
ATOM 5355 N N . SER A 1 685 ? -18.075 -16.971 23.571 1.00 39.09 685 SER A N 1
ATOM 5356 C CA . SER A 1 685 ? -16.798 -16.311 23.230 1.00 39.09 685 SER A CA 1
ATOM 5357 C C . SER A 1 685 ? -15.514 -16.815 23.921 1.00 39.09 685 SER A C 1
ATOM 5359 O O . SER A 1 685 ? -14.444 -16.335 23.551 1.00 39.09 685 SER A O 1
ATOM 5361 N N . ASN A 1 686 ? -15.559 -17.829 24.803 1.00 48.38 686 ASN A N 1
ATOM 5362 C CA . ASN A 1 686 ? -14.366 -18.441 25.432 1.00 48.38 686 ASN A CA 1
ATOM 5363 C C . ASN A 1 686 ? -13.437 -17.429 26.153 1.00 48.38 686 ASN A C 1
ATOM 5365 O O . ASN A 1 686 ? -12.210 -17.512 26.055 1.00 48.38 686 ASN A O 1
ATOM 5369 N N . GLU A 1 687 ? -14.024 -16.444 26.837 1.00 53.62 687 GLU A N 1
ATOM 5370 C CA . GLU A 1 687 ? -13.309 -15.417 27.607 1.00 53.62 687 GLU A CA 1
ATOM 5371 C C . GLU A 1 687 ? -13.234 -15.794 29.097 1.00 53.62 687 GLU A C 1
ATOM 5373 O O . GLU A 1 687 ? -14.201 -16.308 29.661 1.00 53.62 687 GLU A O 1
ATOM 5378 N N . VAL A 1 688 ? -12.105 -15.494 29.749 1.00 57.12 688 VAL A N 1
ATOM 5379 C CA . VAL A 1 688 ? -11.935 -15.582 31.205 1.00 57.12 688 VAL A CA 1
ATOM 5380 C C . VAL A 1 688 ? -11.332 -14.311 31.777 1.00 57.12 688 VAL A C 1
ATOM 5382 O O . VAL A 1 688 ? -10.293 -13.814 31.342 1.00 57.12 688 VAL A O 1
ATOM 5385 N N . GLU A 1 689 ? -12.002 -13.830 32.815 1.00 61.62 689 GLU A N 1
ATOM 5386 C CA . GLU A 1 689 ? -11.595 -12.721 33.659 1.00 61.62 689 GLU A CA 1
ATOM 5387 C C . GLU A 1 689 ? -10.618 -13.219 34.738 1.00 61.62 689 GLU A C 1
ATOM 5389 O O . GLU A 1 689 ? -10.957 -14.085 35.547 1.00 61.62 689 GLU A O 1
ATOM 5394 N N . ILE A 1 690 ? -9.402 -12.672 34.769 1.00 63.12 690 ILE A N 1
ATOM 5395 C CA . ILE A 1 690 ? -8.394 -12.937 35.798 1.00 63.12 690 ILE A CA 1
ATOM 5396 C C . ILE A 1 690 ? -8.176 -11.668 36.622 1.00 63.12 690 ILE A C 1
ATOM 5398 O O . ILE A 1 690 ? -7.701 -10.649 36.121 1.00 63.12 690 ILE A O 1
ATOM 5402 N N . LYS A 1 691 ? -8.480 -11.766 37.920 1.00 64.75 691 LYS A N 1
ATOM 5403 C CA . LYS A 1 691 ? -8.338 -10.689 38.905 1.00 64.75 691 LYS A CA 1
ATOM 5404 C C . LYS A 1 691 ? -7.201 -10.992 39.872 1.00 64.75 691 LYS A C 1
ATOM 5406 O O . LYS A 1 691 ? -7.268 -11.951 40.640 1.00 64.75 691 LYS A O 1
ATOM 5411 N N . ILE A 1 692 ? -6.161 -10.161 39.850 1.00 67.69 692 ILE A N 1
ATOM 5412 C CA . ILE A 1 692 ? -4.948 -10.332 40.660 1.00 67.69 692 ILE A CA 1
ATOM 5413 C C . ILE A 1 692 ? -4.783 -9.126 41.586 1.00 67.69 692 ILE A C 1
ATOM 5415 O O . ILE A 1 692 ? -4.788 -7.974 41.149 1.00 67.69 692 ILE A O 1
ATOM 5419 N N . HIS A 1 693 ? -4.581 -9.393 42.876 1.00 66.12 693 HIS A N 1
ATOM 5420 C CA . HIS A 1 693 ? -4.213 -8.383 43.866 1.00 66.12 693 HIS A CA 1
ATOM 5421 C C . HIS A 1 693 ? -2.756 -8.574 44.281 1.00 66.12 693 HIS A C 1
ATOM 5423 O O . HIS A 1 693 ? -2.437 -9.474 45.057 1.00 66.12 693 HIS A O 1
ATOM 5429 N N . ILE A 1 694 ? -1.879 -7.703 43.792 1.00 71.12 694 ILE A N 1
ATOM 5430 C CA . ILE A 1 694 ? -0.470 -7.670 44.175 1.00 71.12 694 ILE A CA 1
ATOM 5431 C C . ILE A 1 694 ? -0.341 -6.756 45.397 1.00 71.12 694 ILE A C 1
ATOM 5433 O O . ILE A 1 694 ? -0.740 -5.588 45.366 1.00 71.12 694 ILE A O 1
ATOM 5437 N N . ASN A 1 695 ? 0.222 -7.284 46.483 1.00 69.62 695 ASN A N 1
ATOM 5438 C CA . ASN A 1 695 ? 0.743 -6.445 47.556 1.00 69.62 695 ASN A CA 1
ATOM 5439 C C . ASN A 1 695 ? 2.156 -6.007 47.118 1.00 69.62 695 ASN A C 1
ATOM 5441 O O . ASN A 1 695 ? 3.004 -6.893 46.993 1.00 69.62 695 ASN A O 1
ATOM 5445 N N . PRO A 1 696 ? 2.427 -4.715 46.848 1.00 58.56 696 PRO A N 1
ATOM 5446 C CA . PRO A 1 696 ? 3.810 -4.244 46.800 1.00 58.56 696 PRO A CA 1
ATOM 5447 C C . PRO A 1 696 ? 4.475 -4.497 48.165 1.00 58.56 696 PRO A C 1
ATOM 5449 O O . PRO A 1 696 ? 3.773 -4.564 49.182 1.00 58.56 696 PRO A O 1
ATOM 5452 N N . ALA A 1 697 ? 5.792 -4.714 48.151 1.00 55.69 697 ALA A N 1
ATOM 5453 C CA . ALA A 1 697 ? 6.593 -4.979 49.349 1.00 55.69 697 ALA A CA 1
ATOM 5454 C C . ALA A 1 697 ? 6.739 -3.725 50.229 1.00 55.69 697 ALA A C 1
ATOM 5456 O O . ALA A 1 697 ? 6.779 -2.615 49.653 1.00 55.69 697 ALA A O 1
#

Solvent-accessible surface area (backbone atoms only — not comparable to full-atom values): 39113 Å² total; per-residue (Å²): 134,85,81,79,84,84,81,80,89,84,81,64,64,76,75,79,55,67,81,76,53,72,77,72,75,74,76,78,81,81,87,46,86,80,69,57,57,47,78,49,46,40,70,42,61,57,38,79,37,78,41,96,54,51,67,44,68,38,37,38,43,39,41,26,48,51,93,57,66,83,48,65,62,46,43,30,44,34,38,22,70,71,90,63,76,47,83,43,75,34,48,72,58,79,53,75,88,76,47,83,84,74,93,62,82,74,59,69,53,102,88,46,55,47,38,80,44,47,27,37,37,78,44,81,49,89,53,62,26,41,32,43,48,34,36,29,54,36,92,91,46,73,77,40,44,46,43,84,74,71,66,48,47,59,13,34,38,38,68,69,85,75,90,52,77,90,78,56,78,76,53,66,62,83,44,17,43,72,45,42,86,77,51,50,74,43,67,46,88,47,88,27,80,81,34,46,31,34,45,35,34,35,82,39,60,38,24,64,75,49,40,55,29,75,49,79,46,54,56,20,16,66,68,28,91,79,62,46,68,60,50,73,47,45,22,51,80,47,88,86,40,75,41,84,45,72,47,46,69,49,49,74,62,99,49,48,23,62,56,93,51,58,56,51,75,39,23,35,44,31,39,40,47,46,98,80,36,45,55,41,33,31,36,43,37,38,22,28,27,88,47,74,30,63,46,65,46,76,48,48,43,46,92,45,69,67,46,14,49,49,30,38,51,56,51,34,49,53,50,51,41,61,44,36,28,82,34,12,40,81,31,42,63,61,12,63,76,54,55,55,54,75,71,42,48,51,44,49,49,38,62,73,75,32,49,70,46,58,36,53,93,75,63,40,59,69,46,32,44,68,61,54,49,54,51,40,45,51,29,46,76,70,68,53,76,34,25,27,40,35,49,34,64,59,50,55,22,55,42,87,46,84,90,50,72,45,46,16,11,31,19,46,94,53,31,24,55,90,40,25,77,73,32,54,39,48,47,47,49,51,48,38,73,62,27,73,54,39,77,38,36,26,40,46,45,38,76,54,39,33,74,21,12,33,18,79,87,18,62,45,45,73,71,41,57,63,42,79,47,48,27,53,61,40,90,71,87,76,47,69,56,38,45,79,30,36,29,70,24,82,90,36,44,67,58,53,53,51,56,50,53,51,54,39,48,74,27,65,40,74,49,72,50,77,37,66,69,54,54,58,77,31,41,64,39,17,54,66,49,64,66,69,86,53,52,47,27,41,47,80,50,71,32,87,48,98,49,64,52,71,51,77,47,46,55,77,68,34,23,45,57,67,33,28,42,35,80,87,67,48,67,83,42,45,70,87,43,95,76,34,60,42,82,48,78,27,48,61,71,26,65,53,75,48,51,48,44,51,54,46,74,44,75,39,87,90,79,76,45,66,52,69,49,60,82,64,56,45,78,102,44,69,23,16,55,52,31,42,77,43,75,50,79,45,74,43,99,86,67,32,37,37,38,41,32,36,27,65,42,57,43,70,48,83,85,38,50,43,68,35,94,88,34,91,90,41,78,41,67,46,28,63,60,19,23,66,76,65,72,65,78,86,56,86,88,48,62,30,76,46,80,45,79,44,72,73,134

pLDDT: mean 73.51, std 18.49, range [26.45, 97.62]

Foldseek 3Di:
DDDDPDDDDDDQFPCPDCVVVPPDDDPDDPPDQVLQKDKAKVVGFLEEAEDADQKDKIKIKIKGDPVLPPQQKWKWKWKDLPDDIDIDTWAWDPPPVPDDDDPDDFDADPVGTIDITMTIDMDGHDHWMKMWMWMDRHPPDDIDTCCVNVVGHIYIYHYQPDPDPVPDDQDCCQFFPPADPQWDKGWDDFPQPQKTKIKIKHKFFAAPFFHKGKDKDWRGAGNDQQPWAKDKFWFCPDLPDTDIDMDTSFDADPHWTAALAACQQQKGWTWHDDPVSTRTIIIMIIHLHRGMDMDIHMFMDGSDDVSRVNRRNVVSLVRVLVRLLVFAFVFLVVLVQFFDDVLSVVVVCCVVVFAEDECPVPVHQLAALVSLLVVLLVCVVVVNQTAEYEAEHQQAQWDPDDDDQLQIFGFDLWGNCVRYVPTLLVSLVSSCVNHVSHNAYEYEAEPFTGNQHHDCNGPLVVVAPKDKFFFDQDPPPRDGNGGIGIGGDPVCSLVSVVVSVLVCVVSVHDYYDYDDPSRLVGTSTSVSNVSDGRDDWKDKDWQQDPFKDKDKDFPSSIRHEQWWFKPLTDDIDGSPDPPRIDMDIAGHRGMDMMDTWHWDWDADPVVRDTDTDTQQADPPGSNRCSQFSDWDWDQDPVRKIKIKTKGLAAADDPVQWDQDPSDNVDIDHPRVVRRVVVVDDQDRSSIDIDIDIHRDD

Mean predicted aligned error: 16.95 Å

Organism: Glarea lozoyensis (strain ATCC 74030 / MF5533) (NCBI:txid1104152)